Protein AF-0000000084916191 (afdb_homodimer)

Nearest PDB structures (foldseek):
  3bpk-assembly1_B  TM=9.304E-01  e=2.375E-21  Bacillus cereus ATCC 14579
  1eje-assembly1_A-2  TM=9.066E-01  e=2.356E-19  Methanothermobacter thermautotrophicus
  3fge-assembly1_A-2  TM=8.835E-01  e=7.043E-17  Shewanella frigidimarina NCIMB 400
  2d5m-assembly1_A-2  TM=9.223E-01  e=3.656E-14  Nitratidesulfovibrio vulgaris str. 'Miyazaki F'
  3e4v-assembly1_B  TM=7.761E-01  e=1.162E-11  Methylobacillus flagellatus KT

Sequence (582 aa):
MLSINPKELAPAKLQGYLQTAIAPRPIAFASTVDENGNPNLSPFSFFNVFSSNPPILVFSPARRVRDNTIKHTLINAQNTKEVVINVVNYDMAQQMSLSSTEYPDGVNEFEKAGFTMLASDVVQPFRVAESPVQFECKINEIIALGDQGGAGNLIICEVVKIHIREEVLGEDGMIDQHKIDVVSRLGSNWYSRANAGLFEVEKPLTTLGIGVDQIPAFIKESNHFNGNDLGKLGNIEKIPTEEEIAIFVKENFEVKAVLSADDIDKKFEKAKEYLDQNKVLNAWKLLLAEKMLSINPKELAPAKLQGYLQTAIAPRPIAFASTVDENGNPNLSPFSFFNVFSSNPPILVFSPARRVRDNTIKHTLINAQNTKEVVINVVNYDMAQQMSLSSTEYPDGVNEFEKAGFTMLASDVVQPFRVAESPVQFECKINEIIALGDQGGAGNLIICEVVKIHIREEVLGEDGMIDQHKIDVVSRLGSNWYSRANAGLFEVEKPLTTLGIGVDQIPAFIKESNHFNGNDLGKLGNIEKIPTEEEIAIFVKENFEVKAVLSADDIDKKFEKAKEYLDQNKVLNAWKLLLAEK

Solvent-accessible surface area (backbone atoms only — not comparable to full-atom values): 29374 Å² total; per-residue (Å²): 109,49,72,45,52,60,88,77,44,58,65,70,60,47,36,47,50,50,34,39,60,58,18,37,18,14,48,36,35,34,15,24,28,42,99,85,63,50,59,43,40,39,64,38,47,28,19,41,54,40,23,52,28,57,40,28,39,37,39,25,67,44,21,36,64,91,76,47,46,74,49,68,62,56,54,18,35,72,74,64,33,34,36,18,38,24,33,53,27,58,60,40,48,38,12,50,46,40,23,56,31,84,67,63,89,88,59,48,27,42,48,34,28,63,50,48,80,30,84,46,92,86,48,80,25,42,40,55,63,85,34,56,33,38,32,37,25,41,49,78,46,74,44,74,64,48,90,44,39,27,8,9,27,44,36,36,24,35,56,62,32,40,36,33,39,62,84,25,40,41,94,85,69,44,66,27,68,67,60,54,28,30,28,22,40,39,34,87,51,34,29,24,38,40,59,62,18,59,46,74,53,85,69,22,77,85,36,65,39,58,16,35,68,66,51,56,62,76,63,74,68,63,76,76,59,54,44,37,52,42,16,53,65,11,48,37,66,66,81,78,48,72,66,57,28,51,52,49,45,73,74,27,68,68,55,44,53,41,47,70,64,74,38,70,65,56,45,49,52,51,28,47,52,27,45,76,67,68,35,49,67,59,19,49,33,58,70,69,48,75,120,106,49,74,44,53,60,87,76,46,58,65,70,59,48,34,46,50,51,35,39,60,57,18,38,17,14,48,36,36,36,16,25,29,42,98,86,64,51,60,42,40,40,66,38,48,28,19,41,53,40,24,50,26,58,40,29,39,37,38,25,66,44,21,35,64,91,76,47,46,73,50,68,63,57,56,19,34,72,73,64,33,36,36,17,41,26,33,53,27,59,62,40,46,38,12,50,47,41,24,57,29,83,67,63,89,89,59,47,27,42,48,34,27,61,50,50,81,31,84,46,93,88,50,80,25,40,40,55,62,85,34,55,33,38,33,35,25,41,48,78,48,74,44,75,64,47,90,43,38,28,8,9,26,43,37,35,24,36,56,62,33,38,37,34,40,61,83,25,40,40,96,84,70,42,67,27,69,69,61,52,28,31,27,20,40,39,35,87,51,33,28,25,38,39,60,63,19,59,48,75,51,85,69,22,77,87,34,65,39,59,15,33,68,65,51,56,62,75,61,74,68,63,76,76,57,55,45,36,51,43,15,52,65,12,46,37,65,68,80,80,47,72,66,56,27,51,52,49,44,72,74,27,67,68,55,45,53,42,46,69,65,75,38,70,66,56,44,49,52,52,28,46,52,27,47,78,66,68,34,48,67,60,18,49,33,56,70,70,50,74,119

Structure (mmCIF, N/CA/C/O backbone):
data_AF-0000000084916191-model_v1
#
loop_
_entity.id
_entity.type
_entity.pdbx_description
1 polymer 'Flavin reductase like domain-containing protein'
#
loop_
_atom_site.group_PDB
_atom_site.id
_atom_site.type_symbol
_atom_site.label_atom_id
_atom_site.label_alt_id
_atom_site.label_comp_id
_atom_site.label_asym_id
_atom_site.label_entity_id
_atom_site.label_seq_id
_atom_site.pdbx_PDB_ins_code
_atom_site.Cartn_x
_atom_site.Cartn_y
_atom_site.Cartn_z
_atom_site.occupancy
_atom_site.B_iso_or_equiv
_atom_site.auth_seq_id
_atom_site.auth_comp_id
_atom_site.auth_asym_id
_atom_site.auth_atom_id
_atom_site.pdbx_PDB_model_num
ATOM 1 N N . MET A 1 1 ? 6.891 -20.906 13.742 1 92.06 1 MET A N 1
ATOM 2 C CA . MET A 1 1 ? 5.941 -19.812 13.57 1 92.06 1 MET A CA 1
ATOM 3 C C . MET A 1 1 ? 5.266 -19.469 14.898 1 92.06 1 MET A C 1
ATOM 5 O O . MET A 1 1 ? 4.895 -20.359 15.656 1 92.06 1 MET A O 1
ATOM 9 N N . LEU A 1 2 ? 5.297 -18.203 15.266 1 95.12 2 LEU A N 1
ATOM 10 C CA . LEU A 1 2 ? 4.504 -17.703 16.375 1 95.12 2 LEU A CA 1
ATOM 11 C C . LEU A 1 2 ? 3.018 -17.688 16.031 1 95.12 2 LEU A C 1
ATOM 13 O O . LEU A 1 2 ? 2.619 -17.125 15.016 1 95.12 2 LEU A O 1
ATOM 17 N N . SER A 1 3 ? 2.209 -18.438 16.766 1 97.62 3 SER A N 1
ATOM 18 C CA . SER A 1 3 ? 0.767 -18.484 16.547 1 97.62 3 SER A CA 1
ATOM 19 C C . SER A 1 3 ? 0.019 -17.766 17.672 1 97.62 3 SER A C 1
ATOM 21 O O . SER A 1 3 ? 0.188 -18.094 18.844 1 97.62 3 SER A O 1
ATOM 23 N N . ILE A 1 4 ? -0.836 -16.844 17.344 1 97.5 4 ILE A N 1
ATOM 24 C CA . ILE A 1 4 ? -1.42 -15.922 18.312 1 97.5 4 ILE A CA 1
ATOM 25 C C . ILE A 1 4 ? -2.934 -15.867 18.125 1 97.5 4 ILE A C 1
ATOM 27 O O . ILE A 1 4 ? -3.422 -15.789 17 1 97.5 4 ILE A O 1
ATOM 31 N N . ASN A 1 5 ? -3.637 -15.953 19.188 1 97.81 5 ASN A N 1
ATOM 32 C CA . ASN A 1 5 ? -5.043 -15.57 19.219 1 97.81 5 ASN A CA 1
ATOM 33 C C . ASN A 1 5 ? -5.203 -14.062 19.422 1 97.81 5 ASN A C 1
ATOM 35 O O . ASN A 1 5 ? -4.871 -13.539 20.484 1 97.81 5 ASN A O 1
ATOM 39 N N . PRO A 1 6 ? -5.758 -13.375 18.406 1 97.62 6 PRO A N 1
ATOM 40 C CA . PRO A 1 6 ? -5.828 -11.914 18.5 1 97.62 6 PRO A CA 1
ATOM 41 C C . PRO A 1 6 ? -6.523 -11.445 19.781 1 97.62 6 PRO A C 1
ATOM 43 O O . PRO A 1 6 ? -6.211 -10.375 20.297 1 97.62 6 PRO A O 1
ATOM 46 N N . LYS A 1 7 ? -7.383 -12.18 20.375 1 95.25 7 LYS A N 1
ATOM 47 C CA . LYS A 1 7 ? -8.141 -11.797 21.562 1 95.25 7 LYS A CA 1
ATOM 48 C C . LYS A 1 7 ? -7.254 -11.758 22.797 1 95.25 7 LYS A C 1
ATOM 50 O O . LYS A 1 7 ? -7.625 -11.18 23.812 1 95.25 7 LYS A O 1
ATOM 55 N N . GLU A 1 8 ? -6.102 -12.359 22.625 1 95.75 8 GLU A N 1
ATOM 56 C CA . GLU A 1 8 ? -5.199 -12.445 23.781 1 95.75 8 GLU A CA 1
ATOM 57 C C . GLU A 1 8 ? -4.191 -11.297 23.766 1 95.75 8 GLU A C 1
ATOM 59 O O . GLU A 1 8 ? -3.4 -11.148 24.703 1 95.75 8 GLU A O 1
ATOM 64 N N . LEU A 1 9 ? -4.254 -10.492 22.797 1 95.31 9 LEU A N 1
ATOM 65 C CA . LEU A 1 9 ? -3.293 -9.406 22.672 1 95.31 9 LEU A CA 1
ATOM 66 C C . LEU A 1 9 ? -3.891 -8.086 23.172 1 95.31 9 LEU A C 1
ATOM 68 O O . LEU A 1 9 ? -5.086 -7.84 22.984 1 95.31 9 LEU A O 1
ATOM 72 N N . ALA A 1 10 ? -2.979 -7.316 23.797 1 92.94 10 ALA A N 1
ATOM 73 C CA . ALA A 1 10 ? -3.355 -5.926 24.031 1 92.94 10 ALA A CA 1
ATOM 74 C C . ALA A 1 10 ? -3.66 -5.223 22.703 1 92.94 10 ALA A C 1
ATOM 76 O O . ALA A 1 10 ? -3.002 -5.473 21.688 1 92.94 10 ALA A O 1
ATOM 77 N N . PRO A 1 11 ? -4.602 -4.324 22.688 1 92 11 PRO A N 1
ATOM 78 C CA . PRO A 1 11 ? -5.043 -3.666 21.453 1 92 11 PRO A CA 1
ATOM 79 C C . PRO A 1 11 ? -3.898 -3 20.688 1 92 11 PRO A C 1
ATOM 81 O O . PRO A 1 11 ? -3.807 -3.127 19.469 1 92 11 PRO A O 1
ATOM 84 N N . ALA A 1 12 ? -3.045 -2.354 21.422 1 91.06 12 ALA A N 1
ATOM 85 C CA . ALA A 1 12 ? -1.938 -1.652 20.766 1 91.06 12 ALA A CA 1
ATOM 86 C C . ALA A 1 12 ? -0.992 -2.635 20.094 1 91.06 12 ALA A C 1
ATOM 88 O O . ALA A 1 12 ? -0.476 -2.355 19 1 91.06 12 ALA A O 1
ATOM 89 N N . LYS A 1 13 ? -0.709 -3.74 20.734 1 95.12 13 LYS A N 1
ATOM 90 C CA . LYS A 1 13 ? 0.162 -4.77 20.172 1 95.12 13 LYS A CA 1
ATOM 91 C C . LYS A 1 13 ? -0.471 -5.41 18.938 1 95.12 13 LYS A C 1
ATOM 93 O O . LYS A 1 13 ? 0.201 -5.617 17.938 1 95.12 13 LYS A O 1
ATOM 98 N N . LEU A 1 14 ? -1.779 -5.711 19.016 1 97.31 14 LEU A N 1
ATOM 99 C CA . LEU A 1 14 ? -2.498 -6.277 17.875 1 97.31 14 LEU A CA 1
ATOM 100 C C . LEU A 1 14 ? -2.475 -5.32 16.688 1 97.31 14 LEU A C 1
ATOM 102 O O . LEU A 1 14 ? -2.207 -5.734 15.555 1 97.31 14 LEU A O 1
ATOM 106 N N . GLN A 1 15 ? -2.762 -4.102 16.969 1 96.69 15 GLN A N 1
ATOM 107 C CA . GLN A 1 15 ? -2.715 -3.09 15.914 1 96.69 15 GLN A CA 1
ATOM 108 C C . GLN A 1 15 ? -1.338 -3.041 15.258 1 96.69 15 GLN A C 1
ATOM 110 O O . GLN A 1 15 ? -1.231 -2.904 14.039 1 96.69 15 GLN A O 1
ATOM 115 N N . GLY A 1 16 ? -0.297 -3.129 16.078 1 97.19 16 GLY A N 1
ATOM 116 C CA . GLY A 1 16 ? 1.062 -3.145 15.555 1 97.19 16 GLY A CA 1
ATOM 117 C C . GLY A 1 16 ? 1.319 -4.293 14.594 1 97.19 16 GLY A C 1
ATOM 118 O O . GLY A 1 16 ? 1.908 -4.098 13.531 1 97.19 16 GLY A O 1
ATOM 119 N N . TYR A 1 17 ? 0.908 -5.527 14.953 1 98.5 17 TYR A N 1
ATOM 120 C CA . TYR A 1 17 ? 1.073 -6.688 14.086 1 98.5 17 TYR A CA 1
ATOM 121 C C . TYR A 1 17 ? 0.33 -6.492 12.766 1 98.5 17 TYR A C 1
ATOM 123 O O . TYR A 1 17 ? 0.872 -6.77 11.695 1 98.5 17 TYR A O 1
ATOM 131 N N . LEU A 1 18 ? -0.912 -5.957 12.836 1 98.69 18 LEU A N 1
ATOM 132 C CA . LEU A 1 18 ? -1.726 -5.758 11.641 1 98.69 18 LEU A CA 1
ATOM 133 C C . LEU A 1 18 ? -1.079 -4.746 10.703 1 98.69 18 LEU A C 1
ATOM 135 O O . LEU A 1 18 ? -0.89 -5.02 9.516 1 98.69 18 LEU A O 1
ATOM 139 N N . GLN A 1 19 ? -0.659 -3.643 11.227 1 98.38 19 GLN A N 1
ATOM 140 C CA . GLN A 1 19 ? -0.171 -2.533 10.414 1 98.38 19 GLN A CA 1
ATOM 141 C C . GLN A 1 19 ? 1.207 -2.84 9.836 1 98.38 19 GLN A C 1
ATOM 143 O O . GLN A 1 19 ? 1.557 -2.354 8.758 1 98.38 19 GLN A O 1
ATOM 148 N N . THR A 1 20 ? 2.02 -3.629 10.57 1 98.44 20 THR A N 1
ATOM 149 C CA . THR A 1 20 ? 3.352 -3.967 10.086 1 98.44 20 THR A CA 1
ATOM 150 C C . THR A 1 20 ? 3.281 -5.078 9.039 1 98.44 20 THR A C 1
ATOM 152 O O . THR A 1 20 ? 4.09 -5.121 8.109 1 98.44 20 THR A O 1
ATOM 155 N N . ALA A 1 21 ? 2.328 -5.945 9.18 1 98.81 21 ALA A N 1
ATOM 156 C CA . ALA A 1 21 ? 2.197 -7.078 8.273 1 98.81 21 ALA A CA 1
ATOM 157 C C . ALA A 1 21 ? 1.449 -6.684 7.004 1 98.81 21 ALA A C 1
ATOM 159 O O . ALA A 1 21 ? 1.801 -7.121 5.906 1 98.81 21 ALA A O 1
ATOM 160 N N . ILE A 1 22 ? 0.324 -5.922 7.145 1 98.88 22 ILE A N 1
ATOM 161 C CA . ILE A 1 22 ? -0.423 -5.434 5.992 1 98.88 22 ILE A CA 1
ATOM 162 C C . ILE A 1 22 ? 0.158 -4.098 5.527 1 98.88 22 ILE A C 1
ATOM 164 O O . ILE A 1 22 ? -0.311 -3.035 5.941 1 98.88 22 ILE A O 1
ATOM 168 N N . ALA A 1 23 ? 1.168 -4.195 4.676 1 98.75 23 ALA A N 1
ATOM 169 C CA . ALA A 1 23 ? 1.977 -3.076 4.199 1 98.75 23 ALA A CA 1
ATOM 170 C C . ALA A 1 23 ? 2.592 -3.385 2.838 1 98.75 23 ALA A C 1
ATOM 172 O O . ALA A 1 23 ? 2.676 -4.547 2.438 1 98.75 23 ALA A O 1
ATOM 173 N N . PRO A 1 24 ? 3.027 -2.352 2.102 1 98.75 24 PRO A N 1
ATOM 174 C CA . PRO A 1 24 ? 2.723 -0.943 2.361 1 98.75 24 PRO A CA 1
ATOM 175 C C . PRO A 1 24 ? 1.28 -0.578 2.016 1 98.75 24 PRO A C 1
ATOM 177 O O . PRO A 1 24 ? 0.658 -1.233 1.177 1 98.75 24 PRO A O 1
ATOM 180 N N . ARG A 1 25 ? 0.738 0.357 2.689 1 98.94 25 ARG A N 1
ATOM 181 C CA . ARG A 1 25 ? -0.652 0.759 2.504 1 98.94 25 ARG A CA 1
ATOM 182 C C . ARG A 1 25 ? -0.743 2.135 1.853 1 98.94 25 ARG A C 1
ATOM 184 O O . ARG A 1 25 ? -0.077 3.078 2.285 1 98.94 25 ARG A O 1
ATOM 191 N N . PRO A 1 26 ? -1.557 2.252 0.787 1 98.88 26 PRO A N 1
ATOM 192 C CA . PRO A 1 26 ? -1.764 3.598 0.249 1 98.88 26 PRO A CA 1
ATOM 193 C C . PRO A 1 26 ? -2.422 4.539 1.254 1 98.88 26 PRO A C 1
ATOM 195 O O . PRO A 1 26 ? -2.902 4.098 2.299 1 98.88 26 PRO A O 1
ATOM 198 N N . ILE A 1 27 ? -2.41 5.828 0.951 1 98.88 27 ILE A N 1
ATOM 199 C CA . ILE A 1 27 ? -2.877 6.832 1.901 1 98.88 27 ILE A CA 1
ATOM 200 C C . ILE A 1 27 ? -4.035 7.617 1.292 1 98.88 27 ILE A C 1
ATOM 202 O O . ILE A 1 27 ? -3.91 8.18 0.2 1 98.88 27 ILE A O 1
ATOM 206 N N . ALA A 1 28 ? -5.133 7.613 1.924 1 98.94 28 ALA A N 1
ATOM 207 C CA . ALA A 1 28 ? -6.207 8.555 1.636 1 98.94 28 ALA A CA 1
ATOM 208 C C . ALA A 1 28 ? -5.996 9.875 2.377 1 98.94 28 ALA A C 1
ATOM 210 O O . ALA A 1 28 ? -6.25 9.961 3.58 1 98.94 28 ALA A O 1
ATOM 211 N N . PHE A 1 29 ? -5.496 10.844 1.67 1 98.94 29 PHE A N 1
ATOM 212 C CA . PHE A 1 29 ? -5.465 12.188 2.23 1 98.94 29 PHE A CA 1
ATOM 213 C C . PHE A 1 29 ? -6.816 12.875 2.061 1 98.94 29 PHE A C 1
ATOM 215 O O . PHE A 1 29 ? -7.051 13.555 1.058 1 98.94 29 PHE A O 1
ATOM 222 N N . ALA A 1 30 ? -7.617 12.727 3.078 1 98.94 30 ALA A N 1
ATOM 223 C CA . ALA A 1 30 ? -9.047 13 2.973 1 98.94 30 ALA A CA 1
ATOM 224 C C . ALA A 1 30 ? -9.359 14.438 3.359 1 98.94 30 ALA A C 1
ATOM 226 O O . ALA A 1 30 ? -9.016 14.883 4.457 1 98.94 30 ALA A O 1
ATOM 227 N N . SER A 1 31 ? -9.977 15.133 2.477 1 98.94 31 SER A N 1
ATOM 228 C CA . SER A 1 31 ? -10.508 16.469 2.713 1 98.94 31 SER A CA 1
ATOM 229 C C . SER A 1 31 ? -12.031 16.453 2.836 1 98.94 31 SER A C 1
ATOM 231 O O . SER A 1 31 ? -12.7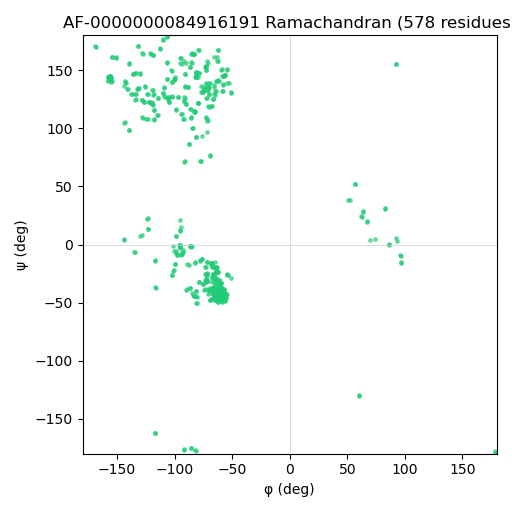19 15.906 1.97 1 98.94 31 SER A O 1
ATOM 233 N N . THR A 1 32 ? -12.516 16.953 3.873 1 98.69 32 THR A N 1
ATOM 234 C CA . THR A 1 32 ? -13.945 17.062 4.121 1 98.69 32 THR A CA 1
ATOM 235 C C . THR A 1 32 ? -14.305 18.469 4.586 1 98.69 32 THR A C 1
ATOM 237 O O . THR A 1 32 ? -13.422 19.312 4.789 1 98.69 32 THR A O 1
ATOM 240 N N . VAL A 1 33 ? -15.586 18.797 4.672 1 98.44 33 VAL A N 1
ATOM 241 C CA . VAL A 1 33 ? -16.078 20.047 5.262 1 98.44 33 VAL A CA 1
ATOM 242 C C . VAL A 1 33 ? -17.188 19.734 6.273 1 98.44 33 VAL A C 1
ATOM 244 O O . VAL A 1 33 ? -17.906 18.75 6.121 1 98.44 33 VAL A O 1
ATOM 247 N N . ASP A 1 34 ? -17.266 20.531 7.309 1 97.38 34 ASP A N 1
ATOM 248 C CA . ASP A 1 34 ? -18.375 20.359 8.242 1 97.38 34 ASP A CA 1
ATOM 249 C C . ASP A 1 34 ? -19.625 21.047 7.73 1 97.38 34 ASP A C 1
ATOM 251 O O . ASP A 1 34 ? -19.656 21.531 6.598 1 97.38 34 ASP A O 1
ATOM 255 N N . GLU A 1 35 ? -20.688 21.031 8.484 1 96.19 35 GLU A N 1
ATOM 256 C CA . GLU A 1 35 ? -21.984 21.531 8.062 1 96.19 35 GLU A CA 1
ATOM 257 C C . GLU A 1 35 ? -21.938 23.031 7.793 1 96.19 35 GLU A C 1
ATOM 259 O O . GLU A 1 35 ? -22.781 23.578 7.07 1 96.19 35 GLU A O 1
ATOM 264 N N . ASN A 1 36 ? -20.969 23.703 8.383 1 96.31 36 ASN A N 1
ATOM 265 C CA . ASN A 1 36 ? -20.828 25.141 8.195 1 96.31 36 ASN A CA 1
ATOM 266 C C . ASN A 1 36 ? -19.828 25.469 7.094 1 96.31 36 ASN A C 1
ATOM 268 O O . ASN A 1 36 ? -19.5 26.641 6.875 1 96.31 36 ASN A O 1
ATOM 272 N N . GLY A 1 37 ? -19.234 24.469 6.473 1 96.56 37 GLY A N 1
ATOM 273 C CA . GLY A 1 37 ? -18.312 24.688 5.359 1 96.56 37 GLY A CA 1
ATOM 274 C C . GLY A 1 37 ? -16.859 24.781 5.793 1 96.56 37 GLY A C 1
ATOM 275 O O . GLY A 1 37 ? -15.984 25.078 4.977 1 96.56 37 GLY A O 1
ATOM 276 N N . ASN A 1 38 ? -16.578 24.594 7.09 1 97.31 38 ASN A N 1
ATOM 277 C CA . ASN A 1 38 ? -15.195 24.609 7.555 1 97.31 38 ASN A CA 1
ATOM 278 C C . ASN A 1 38 ? -14.43 23.375 7.086 1 97.31 38 ASN A C 1
ATOM 280 O O . ASN A 1 38 ? -14.922 22.25 7.191 1 97.31 38 ASN A O 1
ATOM 284 N N . PRO A 1 39 ? -13.234 23.641 6.598 1 98.12 39 PRO A N 1
ATOM 285 C CA . PRO A 1 39 ? -12.469 22.531 6.023 1 98.12 39 PRO A CA 1
ATOM 286 C C . PRO A 1 39 ? -11.812 21.656 7.09 1 98.12 39 PRO A C 1
ATOM 288 O O . PRO A 1 39 ? -11.516 22.141 8.188 1 98.12 39 PRO A O 1
ATOM 291 N N . ASN A 1 40 ? -11.672 20.406 6.844 1 98 40 ASN A N 1
ATOM 292 C CA . ASN A 1 40 ? -10.898 19.422 7.582 1 98 40 ASN A CA 1
ATOM 293 C C . ASN A 1 40 ? -10.023 18.594 6.652 1 98 40 ASN A C 1
ATOM 295 O O . ASN A 1 40 ? -10.445 18.219 5.559 1 98 40 ASN A O 1
ATOM 299 N N . LEU A 1 41 ? -8.766 18.375 7.004 1 98.5 41 LEU A N 1
ATOM 300 C CA . LEU A 1 41 ? -7.816 17.609 6.211 1 98.5 41 LEU A CA 1
ATOM 301 C C . LEU A 1 41 ? -7.043 16.625 7.086 1 98.5 41 LEU A C 1
ATOM 303 O O . LEU A 1 41 ? -6.449 17.016 8.094 1 98.5 41 LEU A O 1
ATOM 307 N N . SER A 1 42 ? -7.102 15.32 6.699 1 97.88 42 SER A N 1
ATOM 308 C CA . SER A 1 42 ? -6.434 14.305 7.504 1 97.88 42 SER A CA 1
ATOM 309 C C . SER A 1 42 ? -6.094 13.07 6.668 1 97.88 42 SER A C 1
ATOM 311 O O . SER A 1 42 ? -6.859 12.68 5.785 1 97.88 42 SER A O 1
ATOM 313 N N . PRO A 1 43 ? -4.969 12.453 6.965 1 98.25 43 PRO A N 1
ATOM 314 C CA . PRO A 1 43 ? -4.59 11.242 6.238 1 98.25 43 PRO A CA 1
ATOM 315 C C . PRO A 1 43 ? -5.102 9.969 6.906 1 98.25 43 PRO A C 1
ATOM 317 O O . PRO A 1 43 ? -5.168 9.898 8.133 1 98.25 43 PRO A O 1
ATOM 320 N N . PHE A 1 44 ? -5.441 8.93 6.109 1 98.69 44 PHE A N 1
ATOM 321 C CA . PHE A 1 44 ? -5.852 7.602 6.559 1 98.69 44 PHE A CA 1
ATOM 322 C C . PHE A 1 44 ? -5.195 6.516 5.715 1 98.69 44 PHE A C 1
ATOM 324 O O . PHE A 1 44 ? -5.285 6.543 4.484 1 98.69 44 PHE A O 1
ATOM 331 N N . SER A 1 45 ? -4.559 5.516 6.352 1 98.69 45 SER A N 1
ATOM 332 C CA . SER A 1 45 ? -3.895 4.465 5.59 1 98.69 45 SER A CA 1
ATOM 333 C C . SER A 1 45 ? -4.762 3.213 5.508 1 98.69 45 SER A C 1
ATOM 335 O O . SER A 1 45 ? -4.441 2.277 4.77 1 98.69 45 SER A O 1
ATOM 337 N N . PHE A 1 46 ? -5.824 3.068 6.387 1 98.81 46 PHE A N 1
ATOM 338 C CA . PHE A 1 46 ? -6.84 2.053 6.137 1 98.81 46 PHE A CA 1
ATOM 339 C C . PHE A 1 46 ? -7.676 2.412 4.914 1 98.81 46 PHE A C 1
ATOM 341 O O . PHE A 1 46 ? -8.82 2.85 5.051 1 98.81 46 PHE A O 1
ATOM 348 N N . PHE A 1 47 ? -7.062 2.188 3.725 1 98.94 47 PHE A N 1
ATOM 349 C CA . PHE A 1 47 ? -7.551 2.783 2.486 1 98.94 47 PHE A CA 1
ATOM 350 C C . PHE A 1 47 ? -7.137 1.946 1.281 1 98.94 47 PHE A C 1
ATOM 352 O O . PHE A 1 47 ? -6.035 1.396 1.25 1 98.94 47 PHE A O 1
ATOM 359 N N . ASN A 1 48 ? -8.078 1.839 0.338 1 98.94 48 ASN A N 1
ATOM 360 C CA . ASN A 1 48 ? -7.723 1.286 -0.965 1 98.94 48 ASN A CA 1
ATOM 361 C C . ASN A 1 48 ? -8.844 1.497 -1.983 1 98.94 48 ASN A C 1
ATOM 363 O O . ASN A 1 48 ? -9.883 2.074 -1.661 1 98.94 48 ASN A O 1
ATOM 367 N N . VAL A 1 49 ? -8.586 1.204 -3.307 1 98.94 49 VAL A N 1
ATOM 368 C CA . VAL A 1 49 ? -9.617 1.044 -4.328 1 98.94 49 VAL A CA 1
ATOM 369 C C . VAL A 1 49 ? -10.211 -0.357 -4.242 1 98.94 49 VAL A C 1
ATOM 371 O O . VAL A 1 49 ? -9.5 -1.333 -4.008 1 98.94 49 VAL A O 1
ATOM 374 N N . PHE A 1 50 ? -11.594 -0.472 -4.508 1 98.88 50 PHE A N 1
ATOM 375 C CA . PHE A 1 50 ? -12.219 -1.771 -4.289 1 98.88 50 PHE A CA 1
ATOM 376 C C . PHE A 1 50 ? -13.125 -2.137 -5.453 1 98.88 50 PHE A C 1
ATOM 378 O O . PHE A 1 50 ? -13.703 -3.229 -5.48 1 98.88 50 PHE A O 1
ATOM 385 N N . SER A 1 51 ? -13.312 -1.236 -6.371 1 98.69 51 SER A N 1
ATOM 386 C CA . SER A 1 51 ? -14.109 -1.455 -7.574 1 98.69 51 SER A CA 1
ATOM 387 C C . SER A 1 51 ? -13.727 -0.477 -8.68 1 98.69 51 SER A C 1
ATOM 389 O O . SER A 1 51 ? -13.438 0.691 -8.406 1 98.69 51 SER A O 1
ATOM 391 N N . SER A 1 52 ? -13.695 -0.953 -9.953 1 97.88 52 SER A N 1
ATOM 392 C CA . SER A 1 52 ? -13.406 -0.051 -11.062 1 97.88 52 SER A CA 1
ATOM 393 C C . SER A 1 52 ? -14.688 0.353 -11.789 1 97.88 52 SER A C 1
ATOM 395 O O . SER A 1 52 ? -14.719 1.362 -12.492 1 97.88 52 SER A O 1
ATOM 397 N N . ASN A 1 53 ? -15.68 -0.49 -11.617 1 96.44 53 ASN A N 1
ATOM 398 C CA . ASN A 1 53 ? -16.984 -0.201 -12.203 1 96.44 53 ASN A CA 1
ATOM 399 C C . ASN A 1 53 ? -18.125 -0.66 -11.297 1 96.44 53 ASN A C 1
ATOM 401 O O . ASN A 1 53 ? -18.531 -1.822 -11.336 1 96.44 53 ASN A O 1
ATOM 405 N N . PRO A 1 54 ? -18.812 0.297 -10.594 1 97.94 54 PRO A N 1
ATOM 406 C CA . PRO A 1 54 ? -18.438 1.705 -10.477 1 97.94 54 PRO A CA 1
ATOM 407 C C . PRO A 1 54 ? -17.094 1.896 -9.773 1 97.94 54 PRO A C 1
ATOM 409 O O . PRO A 1 54 ? -16.625 0.989 -9.086 1 97.94 54 PRO A O 1
ATOM 412 N N . PRO A 1 55 ? -16.438 3.053 -10 1 98.81 55 PRO A N 1
ATOM 413 C CA . PRO A 1 55 ? -15.188 3.338 -9.305 1 98.81 55 PRO A CA 1
ATOM 414 C C . PRO A 1 55 ? -15.391 3.672 -7.832 1 98.81 55 PRO A C 1
ATOM 416 O O . PRO A 1 55 ? -15.898 4.742 -7.5 1 98.81 55 PRO A O 1
ATOM 419 N N . ILE A 1 56 ? -14.969 2.742 -6.93 1 98.88 56 ILE A N 1
ATOM 420 C CA . ILE A 1 56 ? -15.227 2.867 -5.5 1 98.88 56 ILE A CA 1
ATOM 421 C C . ILE A 1 56 ? -13.906 2.865 -4.73 1 98.88 56 ILE A C 1
ATOM 423 O O . ILE A 1 56 ? -13.086 1.962 -4.898 1 98.88 56 ILE A O 1
ATOM 427 N N . LEU A 1 57 ? -13.68 3.9 -3.982 1 98.94 57 LEU A N 1
ATOM 428 C CA . LEU A 1 57 ? -12.641 3.965 -2.957 1 98.94 57 LEU A CA 1
ATOM 429 C C . LEU A 1 57 ? -13.234 3.75 -1.569 1 98.94 57 LEU A C 1
ATOM 431 O O . LEU A 1 57 ? -14.359 4.18 -1.297 1 98.94 57 LEU A O 1
ATOM 435 N N . VAL A 1 58 ? -12.508 3.043 -0.698 1 98.94 58 VAL A N 1
ATOM 436 C CA . VAL A 1 58 ? -12.953 2.836 0.676 1 98.94 58 VAL A CA 1
ATOM 437 C C . VAL A 1 58 ? -11.836 3.221 1.644 1 98.94 58 VAL A C 1
ATOM 439 O O . VAL A 1 58 ? -10.688 2.799 1.478 1 98.94 58 VAL A O 1
ATOM 442 N N . PHE A 1 59 ? -12.062 4.102 2.574 1 98.94 59 PHE A N 1
ATOM 443 C CA . PHE A 1 59 ? -11.156 4.363 3.686 1 98.94 59 PHE A CA 1
ATOM 444 C C . PHE A 1 59 ? -11.891 4.277 5.016 1 98.94 59 PHE A C 1
ATOM 446 O O . PHE A 1 59 ? -13.125 4.23 5.051 1 98.94 59 PHE A O 1
ATOM 453 N N . SER A 1 60 ? -11.109 4.172 6.133 1 98.88 60 SER A N 1
ATOM 454 C CA . SER A 1 60 ? -11.734 3.865 7.41 1 98.88 60 SER A CA 1
ATOM 455 C C . SER A 1 60 ? -11.117 4.68 8.539 1 98.88 60 SER A C 1
ATOM 457 O O . SER A 1 60 ? -10.078 4.305 9.086 1 98.88 60 SER A O 1
ATOM 459 N N . PRO A 1 61 ? -11.773 5.785 8.922 1 98.44 61 PRO A N 1
ATOM 460 C CA . PRO A 1 61 ? -11.375 6.414 10.18 1 98.44 61 PRO A CA 1
ATOM 461 C C . PRO A 1 61 ? -11.711 5.562 11.406 1 98.44 61 PRO A C 1
ATOM 463 O O . PRO A 1 61 ? -12.875 5.227 11.625 1 98.44 61 PRO A O 1
ATOM 466 N N . ALA A 1 62 ? -10.742 5.184 12.148 1 97.44 62 ALA A N 1
ATOM 467 C CA . ALA A 1 62 ? -10.953 4.379 13.352 1 97.44 62 ALA A CA 1
ATOM 468 C C . ALA A 1 62 ? -11.359 5.258 14.531 1 97.44 62 ALA A C 1
ATOM 470 O O . ALA A 1 62 ? -10.977 6.426 14.609 1 97.44 62 ALA A O 1
ATOM 471 N N . ARG A 1 63 ? -12.18 4.688 15.406 1 96.19 63 ARG A N 1
ATOM 472 C CA . ARG A 1 63 ? -12.398 5.32 16.703 1 96.19 63 ARG A CA 1
ATOM 473 C C . ARG A 1 63 ? -11.102 5.391 17.5 1 96.19 63 ARG A C 1
ATOM 475 O O . ARG A 1 63 ? -10.305 4.449 17.484 1 96.19 63 ARG A O 1
ATOM 482 N N . ARG A 1 64 ? -10.969 6.555 18.203 1 92.19 64 ARG A N 1
ATOM 483 C CA . ARG A 1 64 ? -9.727 6.719 18.953 1 92.19 64 ARG A CA 1
ATOM 484 C C . ARG A 1 64 ? -9.617 5.676 20.062 1 92.19 64 ARG A C 1
ATOM 486 O O . ARG A 1 64 ? -10.539 5.504 20.859 1 92.19 64 ARG A O 1
ATOM 493 N N . VAL A 1 65 ? -8.453 5.055 20.125 1 88.62 65 VAL A N 1
ATOM 494 C CA . VAL A 1 65 ? -8.234 4 21.109 1 88.62 65 VAL A CA 1
ATOM 495 C C . VAL A 1 65 ? -8.297 4.582 22.516 1 88.62 65 VAL A C 1
ATOM 497 O O . VAL A 1 65 ? -8.867 3.967 23.422 1 88.62 65 VAL A O 1
ATOM 500 N N . ARG A 1 66 ? -7.812 5.805 22.688 1 86 66 ARG A N 1
ATOM 501 C CA . ARG A 1 66 ? -7.617 6.414 24 1 86 66 ARG A CA 1
ATOM 502 C C . ARG A 1 66 ? -8.953 6.688 24.688 1 86 66 ARG A C 1
ATOM 504 O O . ARG A 1 66 ? -9.102 6.469 25.891 1 86 66 ARG A O 1
ATOM 511 N N . ASP A 1 67 ? -9.977 7.105 23.938 1 91.69 67 ASP A N 1
ATOM 512 C CA . ASP A 1 67 ? -11.203 7.551 24.609 1 91.69 67 ASP A CA 1
ATOM 513 C C . ASP A 1 67 ? -12.438 7.16 23.812 1 91.69 67 ASP A C 1
ATOM 515 O O . ASP A 1 67 ? -13.555 7.586 24.125 1 91.69 67 ASP A O 1
ATOM 519 N N . ASN A 1 68 ? -12.258 6.406 22.703 1 94.5 68 ASN A N 1
ATOM 520 C CA . ASN A 1 68 ? -13.344 5.848 21.906 1 94.5 68 ASN A CA 1
ATOM 521 C C . ASN A 1 68 ? -14.133 6.945 21.203 1 94.5 68 ASN A C 1
ATOM 523 O O . ASN A 1 68 ? -15.297 6.738 20.828 1 94.5 68 ASN A O 1
ATOM 527 N N . THR A 1 69 ? -13.523 8.117 21.078 1 94.31 69 THR A N 1
ATOM 528 C CA . THR A 1 69 ? -14.18 9.18 20.328 1 94.31 69 THR A CA 1
ATOM 529 C C . THR A 1 69 ? -13.938 9.023 18.828 1 94.31 69 THR A C 1
ATOM 531 O O . THR A 1 69 ? -13.102 8.219 18.406 1 94.31 69 THR A O 1
ATOM 534 N N . ILE A 1 70 ? -14.75 9.727 18.062 1 94.81 70 ILE A N 1
ATOM 535 C CA . ILE A 1 70 ? -14.672 9.609 16.609 1 94.81 70 ILE A CA 1
ATOM 536 C C . ILE A 1 70 ? -14.023 10.859 16.031 1 94.81 70 ILE A C 1
ATOM 538 O O . ILE A 1 70 ? -14.07 11.938 16.625 1 94.81 70 ILE A O 1
ATOM 542 N N . LYS A 1 71 ? -13.484 10.75 14.891 1 94.12 71 LYS A N 1
ATOM 543 C CA . LYS A 1 71 ? -12.734 11.82 14.242 1 94.12 71 LYS A CA 1
ATOM 544 C C . LYS A 1 71 ? -13.656 12.75 13.469 1 94.12 71 LYS A C 1
ATOM 546 O O . LYS A 1 71 ? -14.727 12.336 13.008 1 94.12 71 LYS A O 1
ATOM 551 N N . HIS A 1 72 ? -13.195 14.016 13.234 1 95.56 72 HIS A N 1
ATOM 552 C CA . HIS A 1 72 ? -13.961 15.023 12.508 1 95.56 72 HIS A CA 1
ATOM 553 C C . HIS A 1 72 ? -14.297 14.555 11.102 1 95.56 72 HIS A C 1
ATOM 555 O O . HIS A 1 72 ? -15.391 14.82 10.594 1 95.56 72 HIS A O 1
ATOM 561 N N . THR A 1 73 ? -13.375 13.852 10.461 1 97.5 73 THR A N 1
ATOM 562 C CA . THR A 1 73 ? -13.602 13.359 9.102 1 97.5 73 THR A CA 1
ATOM 563 C C . THR A 1 73 ? -14.852 12.492 9.047 1 97.5 73 THR A C 1
ATOM 565 O O . THR A 1 73 ? -15.672 12.633 8.141 1 97.5 73 THR A O 1
ATOM 568 N N . LEU A 1 74 ? -14.945 11.555 10.016 1 98.25 74 LEU A N 1
ATOM 569 C CA . LEU A 1 74 ? -16.109 10.672 10.047 1 98.25 74 LEU A CA 1
ATOM 570 C C . LEU A 1 74 ? -17.391 11.469 10.258 1 98.25 74 LEU A C 1
ATOM 572 O O . LEU A 1 74 ? -18.391 11.234 9.57 1 98.25 74 LEU A O 1
ATOM 576 N N . ILE A 1 75 ? -17.391 12.414 11.18 1 97.56 75 ILE A N 1
ATOM 577 C CA . ILE A 1 75 ? -18.547 13.258 11.461 1 97.56 75 ILE A CA 1
ATOM 578 C C . ILE A 1 75 ? -18.953 14.016 10.195 1 97.56 75 ILE A C 1
ATOM 580 O O . ILE A 1 75 ? -20.125 14.023 9.82 1 97.56 75 ILE A O 1
ATOM 584 N N . ASN A 1 76 ? -17.984 14.656 9.547 1 98.12 76 ASN A N 1
ATOM 585 C CA . ASN A 1 76 ? -18.25 15.398 8.312 1 98.12 76 ASN A CA 1
ATOM 586 C C . ASN A 1 76 ? -18.812 14.5 7.223 1 98.12 76 ASN A C 1
ATOM 588 O O . ASN A 1 76 ? -19.766 14.875 6.535 1 98.12 76 ASN A O 1
ATOM 592 N N . ALA A 1 77 ? -18.172 13.305 7.051 1 98.62 77 ALA A N 1
ATOM 593 C CA . ALA A 1 77 ? -18.625 12.352 6.047 1 98.62 77 ALA A CA 1
ATOM 594 C C . ALA A 1 77 ? -20.078 11.961 6.277 1 98.62 77 ALA A C 1
ATOM 596 O O . ALA A 1 77 ? -20.859 11.844 5.324 1 98.62 77 ALA A O 1
ATOM 597 N N . GLN A 1 78 ? -20.406 11.688 7.527 1 98.38 78 GLN A N 1
ATOM 598 C CA . GLN A 1 78 ? -21.781 11.312 7.875 1 98.38 78 GLN A CA 1
ATOM 599 C C . GLN A 1 78 ? -22.75 12.438 7.547 1 98.38 78 GLN A C 1
ATOM 601 O O . GLN A 1 78 ? -23.875 12.18 7.098 1 98.38 78 GLN A O 1
ATOM 606 N N . ASN A 1 79 ? -22.359 13.641 7.734 1 98.25 79 ASN A N 1
ATOM 607 C CA . ASN A 1 79 ? -23.266 14.781 7.594 1 98.25 79 ASN A CA 1
ATOM 608 C C . ASN A 1 79 ? -23.359 15.242 6.145 1 98.25 79 ASN A C 1
ATOM 610 O O . ASN A 1 79 ? -24.453 15.562 5.66 1 98.25 79 ASN A O 1
ATOM 614 N N . THR A 1 80 ? -22.25 15.305 5.418 1 98.31 80 THR A N 1
ATOM 615 C CA . THR A 1 80 ? -22.219 15.953 4.113 1 98.31 80 THR A CA 1
ATOM 616 C C . THR A 1 80 ? -22.234 14.914 2.992 1 98.31 80 THR A C 1
ATOM 618 O O . THR A 1 80 ? -22.578 15.234 1.85 1 98.31 80 THR A O 1
ATOM 621 N N . LYS A 1 81 ? -21.75 13.711 3.234 1 98.75 81 LYS A N 1
ATOM 622 C CA . LYS A 1 81 ? -21.688 12.594 2.299 1 98.75 81 LYS A CA 1
ATOM 623 C C . LYS A 1 81 ? -20.781 12.914 1.115 1 98.75 81 LYS A C 1
ATOM 625 O O . LYS A 1 81 ? -21.016 12.453 -0.003 1 98.75 81 LYS A O 1
ATOM 630 N N . GLU A 1 82 ? -19.781 13.789 1.354 1 98.94 82 GLU A N 1
ATOM 631 C CA . GLU A 1 82 ? -18.797 14.156 0.339 1 98.94 82 GLU A CA 1
ATOM 632 C C . GLU A 1 82 ? -17.391 14.125 0.903 1 98.94 82 GLU A C 1
ATOM 634 O O . GLU A 1 82 ? -17.172 14.383 2.09 1 98.94 82 GLU A O 1
ATOM 639 N N . VAL A 1 83 ? -16.469 13.797 0.085 1 98.94 83 VAL A N 1
ATOM 640 C CA . VAL A 1 83 ? -15.062 13.781 0.466 1 98.94 83 VAL A CA 1
ATOM 641 C C . VAL A 1 83 ? -14.188 13.906 -0.779 1 98.94 83 VAL A C 1
ATOM 643 O O . VAL A 1 83 ? -14.586 13.492 -1.87 1 98.94 83 VAL A O 1
ATOM 646 N N . VAL A 1 84 ? -13.094 14.57 -0.694 1 99 84 VAL A N 1
ATOM 647 C CA . VAL A 1 84 ? -12.055 14.516 -1.712 1 99 84 VAL A CA 1
ATOM 648 C C . VAL A 1 84 ? -10.875 13.68 -1.205 1 99 84 VAL A C 1
ATOM 650 O O . VAL A 1 84 ? -10.398 13.891 -0.089 1 99 84 VAL A O 1
ATOM 653 N N . ILE A 1 85 ? -10.477 12.695 -1.977 1 99 85 ILE A N 1
ATOM 654 C CA . ILE A 1 85 ? -9.273 11.914 -1.683 1 99 85 ILE A CA 1
ATOM 655 C C . ILE A 1 85 ? -8.109 12.43 -2.518 1 99 85 ILE A C 1
ATOM 657 O O . ILE A 1 85 ? -8.133 12.352 -3.748 1 99 85 ILE A O 1
ATOM 661 N N . ASN A 1 86 ? -7.102 12.953 -1.84 1 98.94 86 ASN A N 1
ATOM 662 C CA . ASN A 1 86 ? -5.895 13.477 -2.479 1 98.94 86 ASN A CA 1
ATOM 663 C C . ASN A 1 86 ? -4.734 12.492 -2.365 1 98.94 86 ASN A C 1
ATOM 665 O O . ASN A 1 86 ? -4.406 12.031 -1.27 1 98.94 86 ASN A O 1
ATOM 669 N N . VAL A 1 87 ? -4.121 12.172 -3.48 1 98.94 87 VAL A N 1
ATOM 670 C CA . VAL A 1 87 ? -2.982 11.258 -3.508 1 98.94 87 VAL A CA 1
ATOM 671 C C . VAL A 1 87 ? -1.749 11.945 -2.932 1 98.94 87 VAL A C 1
ATOM 673 O O . VAL A 1 87 ? -1.49 13.117 -3.229 1 98.94 87 VAL A O 1
ATOM 676 N N . VAL A 1 88 ? -0.993 11.195 -2.129 1 98.81 88 VAL A N 1
ATOM 677 C CA . VAL A 1 88 ? 0.202 11.734 -1.484 1 98.81 88 VAL A CA 1
ATOM 678 C C . VAL A 1 88 ? 1.45 11.203 -2.189 1 98.81 88 VAL A C 1
ATOM 680 O O . VAL A 1 88 ? 1.62 9.992 -2.344 1 98.81 88 VAL A O 1
ATOM 683 N N . ASN A 1 89 ? 2.271 12.086 -2.674 1 98.5 89 ASN A N 1
ATOM 684 C CA . ASN A 1 89 ? 3.566 11.672 -3.209 1 98.5 89 ASN A CA 1
ATOM 685 C C . ASN A 1 89 ? 4.707 12.055 -2.271 1 98.5 89 ASN A C 1
ATOM 687 O O . ASN A 1 89 ? 4.469 12.555 -1.171 1 98.5 89 ASN A O 1
ATOM 691 N N . TYR A 1 90 ? 5.938 11.758 -2.559 1 98.38 90 TYR A N 1
ATOM 692 C CA . TYR A 1 90 ? 7.082 11.898 -1.666 1 98.38 90 TYR A CA 1
ATOM 693 C C . TYR A 1 90 ? 7.285 13.352 -1.265 1 98.38 90 TYR A C 1
ATOM 695 O O . TYR A 1 90 ? 7.609 13.648 -0.111 1 98.38 90 TYR A O 1
ATOM 703 N N . ASP A 1 91 ? 7.02 14.273 -2.146 1 96.81 91 ASP A N 1
ATOM 704 C CA . ASP A 1 91 ? 7.34 15.688 -1.96 1 96.81 91 ASP A CA 1
ATOM 705 C C . ASP A 1 91 ? 6.508 16.297 -0.834 1 96.81 91 ASP A C 1
ATOM 707 O O . ASP A 1 91 ? 6.867 17.3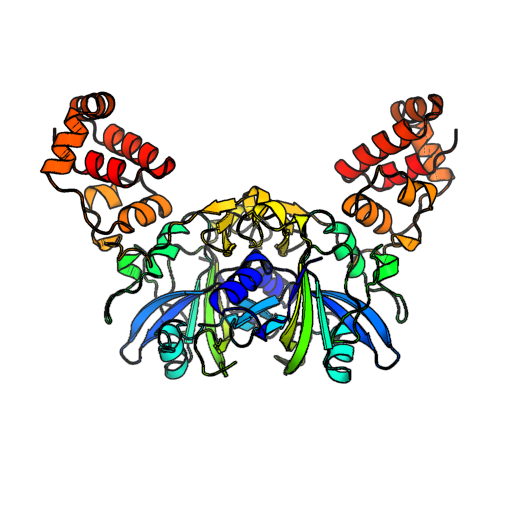44 -0.284 1 96.81 91 ASP A O 1
ATOM 711 N N . MET A 1 92 ? 5.449 15.656 -0.501 1 97.62 92 MET A N 1
ATOM 712 C CA . MET A 1 92 ? 4.551 16.297 0.458 1 97.62 92 MET A CA 1
ATOM 713 C C . MET A 1 92 ? 4.332 15.398 1.676 1 97.62 92 MET A C 1
ATOM 715 O O . MET A 1 92 ? 3.416 15.633 2.465 1 97.62 92 MET A O 1
ATOM 719 N N . ALA A 1 93 ? 5.109 14.367 1.867 1 97.75 93 ALA A N 1
ATOM 720 C CA . ALA A 1 93 ? 4.887 13.352 2.893 1 97.75 93 ALA A CA 1
ATOM 721 C C . ALA A 1 93 ? 4.914 13.969 4.289 1 97.75 93 ALA A C 1
ATOM 723 O O . ALA A 1 93 ? 4.035 13.695 5.109 1 97.75 93 ALA A O 1
ATOM 724 N N . GLN A 1 94 ? 5.891 14.82 4.578 1 96.38 94 GLN A N 1
ATOM 725 C CA . GLN A 1 94 ? 6.035 15.398 5.91 1 96.38 94 GLN A CA 1
ATOM 726 C C . GLN A 1 94 ? 4.926 16.406 6.191 1 96.38 94 GLN A C 1
ATOM 728 O O . GLN A 1 94 ? 4.441 16.516 7.324 1 96.38 94 GLN A O 1
ATOM 733 N N . GLN A 1 95 ? 4.543 17.188 5.188 1 96.75 95 GLN A N 1
ATOM 734 C CA . GLN A 1 95 ? 3.414 18.094 5.34 1 96.75 95 GLN A CA 1
ATOM 735 C C . GLN A 1 95 ? 2.125 17.328 5.625 1 96.75 95 GLN A C 1
ATOM 737 O O . GLN A 1 95 ? 1.343 17.734 6.492 1 96.75 95 GLN A O 1
ATOM 742 N N . MET A 1 96 ? 1.922 16.281 4.832 1 97.94 96 MET A N 1
ATOM 743 C CA . MET A 1 96 ? 0.746 15.445 5.066 1 97.94 96 MET A CA 1
ATOM 744 C C . MET A 1 96 ? 0.717 14.93 6.504 1 97.94 96 MET A C 1
ATOM 746 O O . MET A 1 96 ? -0.32 14.992 7.164 1 97.94 96 MET A O 1
ATOM 750 N N . SER A 1 97 ? 1.845 14.453 6.992 1 96.06 97 SER A N 1
ATOM 751 C CA . SER A 1 97 ? 1.927 13.961 8.367 1 96.06 97 SER A CA 1
ATOM 752 C C . SER A 1 97 ? 1.582 15.055 9.367 1 96.06 97 SER A C 1
ATOM 754 O O . SER A 1 97 ? 0.903 14.797 10.367 1 96.06 97 SER A O 1
ATOM 756 N N . LEU A 1 98 ? 1.989 16.25 9.141 1 94.62 98 LEU A N 1
ATOM 757 C CA . LEU A 1 98 ? 1.729 17.391 10.016 1 94.62 98 LEU A CA 1
ATOM 758 C C . LEU A 1 98 ? 0.23 17.641 10.148 1 94.62 98 LEU A C 1
ATOM 760 O O . LEU A 1 98 ? -0.243 18.047 11.211 1 94.62 98 LEU A O 1
ATOM 764 N N . SER A 1 99 ? -0.489 17.375 9.125 1 95.5 99 SER A N 1
ATOM 765 C CA . SER A 1 99 ? -1.93 17.609 9.125 1 95.5 99 SER A CA 1
ATOM 766 C C . SER A 1 99 ? -2.639 16.656 10.078 1 95.5 99 SER A C 1
ATOM 768 O O . SER A 1 99 ? -3.801 16.859 10.43 1 95.5 99 SER A O 1
ATOM 770 N N . SER A 1 100 ? -1.998 15.609 10.492 1 92.81 100 SER A N 1
ATOM 771 C CA . SER A 1 100 ? -2.619 14.625 11.367 1 92.81 100 SER A CA 1
ATOM 772 C C . SER A 1 100 ? -2.482 15.023 12.836 1 92.81 100 SER A C 1
ATOM 774 O O . SER A 1 100 ? -2.963 14.312 13.727 1 92.81 100 SER A O 1
ATOM 776 N N . THR A 1 101 ? -1.815 16.156 13.086 1 90.69 101 THR A N 1
ATOM 777 C CA . THR A 1 101 ? -1.713 16.672 14.445 1 90.69 101 THR A CA 1
ATOM 778 C C . THR A 1 101 ? -3.1 16.922 15.031 1 90.69 101 THR A C 1
ATOM 780 O O . THR A 1 101 ? -4 17.391 14.328 1 90.69 101 THR A O 1
ATOM 783 N N . GLU A 1 102 ? -3.273 16.578 16.25 1 86.38 102 GLU A N 1
ATOM 784 C CA . GLU A 1 102 ? -4.555 16.797 16.906 1 86.38 102 GLU A CA 1
ATOM 785 C C . GLU A 1 102 ? -4.727 18.25 17.328 1 86.38 102 GLU A C 1
ATOM 787 O O . GLU A 1 102 ? -4.777 18.562 18.516 1 86.38 102 GLU A O 1
ATOM 792 N N . TYR A 1 103 ? -4.934 19.109 16.391 1 87.62 103 TYR A N 1
ATOM 793 C CA . TYR A 1 103 ? -5.176 20.516 16.641 1 87.62 103 TYR A CA 1
ATOM 794 C C . TYR A 1 103 ? -6.551 20.734 17.266 1 87.62 103 TYR A C 1
ATOM 796 O O . TYR A 1 103 ? -7.453 19.906 17.094 1 87.62 103 TYR A O 1
ATOM 804 N N . PRO A 1 104 ? -6.703 21.828 17.969 1 85.31 104 PRO A N 1
ATOM 805 C CA . PRO A 1 104 ? -8.023 22.141 18.531 1 85.31 104 PRO A CA 1
ATOM 806 C C . PRO A 1 104 ? -9.086 22.359 17.469 1 85.31 104 PRO A C 1
ATOM 808 O O . PRO A 1 104 ? -8.75 22.609 16.297 1 85.31 104 PRO A O 1
ATOM 811 N N . ASP A 1 105 ? -10.289 22.25 17.922 1 82.94 105 ASP A N 1
ATOM 812 C CA . ASP A 1 105 ? -11.414 22.484 17.031 1 82.94 105 ASP A CA 1
ATOM 813 C C . ASP A 1 105 ? -11.297 23.859 16.359 1 82.94 105 ASP A C 1
ATOM 815 O O . ASP A 1 105 ? -10.891 24.828 16.984 1 82.94 105 ASP A O 1
ATOM 819 N N . GLY A 1 106 ? -11.617 23.875 15.117 1 85.81 106 GLY A N 1
ATOM 820 C CA . GLY A 1 106 ? -11.641 25.141 14.406 1 85.81 106 GLY A CA 1
ATOM 821 C C . GLY A 1 106 ? -10.359 25.422 13.641 1 85.81 106 GLY A C 1
ATOM 822 O O . GLY A 1 106 ? -10.32 26.312 12.789 1 85.81 106 GLY A O 1
ATOM 823 N N . VAL A 1 107 ? -9.328 24.672 13.969 1 91.5 107 VAL A N 1
ATOM 824 C CA . VAL A 1 107 ? -8.055 24.875 13.289 1 91.5 107 VAL A CA 1
ATOM 825 C C . VAL A 1 107 ? -8.109 24.25 11.898 1 91.5 107 VAL A C 1
ATOM 827 O O . VAL A 1 107 ? -8.617 23.125 11.734 1 91.5 107 VAL A O 1
ATOM 830 N N . ASN A 1 108 ? -7.695 25 10.883 1 96.12 108 ASN A N 1
ATOM 831 C CA . ASN A 1 108 ? -7.641 24.562 9.492 1 96.12 108 ASN A CA 1
ATOM 832 C C . ASN A 1 108 ? -6.328 23.844 9.188 1 96.12 108 ASN A C 1
ATOM 834 O O . ASN A 1 108 ? -5.285 24.484 9.047 1 96.12 108 ASN A O 1
ATOM 838 N N . GLU A 1 109 ? -6.43 22.547 9 1 96.81 109 GLU A N 1
ATOM 839 C CA . GLU A 1 109 ? -5.23 21.75 8.789 1 96.81 109 GLU A CA 1
ATOM 840 C C . GLU A 1 109 ? -4.551 22.094 7.473 1 96.81 109 GLU A C 1
ATOM 842 O O . GLU A 1 109 ? -3.342 21.906 7.32 1 96.81 109 GLU A O 1
ATOM 847 N N . PHE A 1 110 ? -5.301 22.625 6.438 1 98.19 110 PHE A N 1
ATOM 848 C CA . PHE A 1 110 ? -4.656 23.078 5.215 1 98.19 110 PHE A CA 1
ATOM 849 C C . PHE A 1 110 ? -3.592 24.125 5.527 1 98.19 110 PHE A C 1
ATOM 851 O O . PHE A 1 110 ? -2.453 24.016 5.062 1 98.19 110 PHE A O 1
ATOM 858 N N . GLU A 1 111 ? -3.961 25.047 6.336 1 97.06 111 GLU A N 1
ATOM 859 C CA . GLU A 1 111 ? -3.055 26.141 6.703 1 97.06 111 GLU A CA 1
ATOM 860 C C . GLU A 1 111 ? -1.906 25.625 7.566 1 97.06 111 GLU A C 1
ATOM 862 O O . GLU A 1 111 ? -0.746 25.969 7.336 1 97.06 111 GLU A O 1
ATOM 867 N N . LYS A 1 112 ? -2.238 24.828 8.586 1 95.88 112 LYS A N 1
ATOM 868 C CA . LYS A 1 112 ? -1.229 24.297 9.5 1 95.88 112 LYS A CA 1
ATOM 869 C C . LYS A 1 112 ? -0.168 23.5 8.75 1 95.88 112 LYS A C 1
ATOM 871 O O . LYS A 1 112 ? 1.021 23.594 9.07 1 95.88 112 LYS A O 1
ATOM 876 N N . ALA A 1 113 ? -0.641 22.734 7.723 1 97.06 113 ALA A N 1
ATOM 877 C CA . ALA A 1 113 ? 0.271 21.828 7.016 1 97.06 113 ALA A CA 1
ATOM 878 C C . ALA A 1 113 ? 0.863 22.516 5.781 1 97.06 113 ALA A C 1
ATOM 880 O O . ALA A 1 113 ? 1.773 21.984 5.148 1 97.06 113 ALA A O 1
ATOM 881 N N . GLY A 1 114 ? 0.398 23.703 5.414 1 97.31 114 GLY A N 1
ATOM 882 C CA . GLY A 1 114 ? 0.972 24.469 4.32 1 97.31 114 GLY A CA 1
ATOM 883 C C . GLY A 1 114 ? 0.458 24.047 2.959 1 97.31 114 GLY A C 1
ATOM 884 O O . GLY A 1 114 ? 1.202 24.062 1.976 1 97.31 114 GLY A O 1
ATOM 885 N N . PHE A 1 115 ? -0.789 23.594 2.898 1 98.25 115 PHE A N 1
ATOM 886 C CA . PHE A 1 115 ? -1.383 23.188 1.63 1 98.25 115 PHE A CA 1
ATOM 887 C C . PHE A 1 115 ? -2.334 24.266 1.112 1 98.25 115 PHE A C 1
ATOM 889 O O . PHE A 1 115 ? -2.91 25.016 1.897 1 98.25 115 PHE A O 1
ATOM 896 N N . THR A 1 116 ? -2.439 24.344 -0.194 1 98.25 116 THR A N 1
ATOM 897 C CA . THR A 1 116 ? -3.344 25.266 -0.855 1 98.25 116 THR A CA 1
ATOM 898 C C . THR A 1 116 ? -4.699 24.625 -1.111 1 98.25 116 THR A C 1
ATOM 900 O O . THR A 1 116 ? -4.773 23.531 -1.693 1 98.25 116 THR A O 1
ATOM 903 N N . MET A 1 117 ? -5.738 25.281 -0.659 1 98.56 117 MET A N 1
ATOM 904 C CA . MET A 1 117 ? -7.102 24.812 -0.885 1 98.56 117 MET A CA 1
ATOM 905 C C . MET A 1 117 ? -7.578 25.172 -2.289 1 98.56 117 MET A C 1
ATOM 907 O O . MET A 1 117 ? -7.559 26.344 -2.678 1 98.56 117 MET A O 1
ATOM 911 N N . LEU A 1 118 ? -7.949 24.203 -3.082 1 98.62 118 LEU A N 1
ATOM 912 C CA . LEU A 1 118 ? -8.586 24.391 -4.383 1 98.62 118 LEU A CA 1
ATOM 913 C C . LEU A 1 118 ? -10.055 23.984 -4.336 1 98.62 118 LEU A C 1
ATOM 915 O O . LEU A 1 118 ? -10.406 22.953 -3.768 1 98.62 118 LEU A O 1
ATOM 919 N N . ALA A 1 119 ? -10.867 24.812 -4.898 1 98.5 119 ALA A N 1
ATOM 920 C CA . ALA A 1 119 ? -12.273 24.438 -5.004 1 98.5 119 ALA A CA 1
ATOM 921 C C . ALA A 1 119 ? -12.453 23.203 -5.879 1 98.5 119 ALA A C 1
ATOM 923 O O . ALA A 1 119 ? -11.781 23.062 -6.902 1 98.5 119 ALA A O 1
ATOM 924 N N . SER A 1 120 ? -13.375 22.312 -5.484 1 98.75 120 SER A N 1
ATOM 925 C CA . SER A 1 120 ? -13.727 21.156 -6.289 1 98.75 120 SER A CA 1
ATOM 926 C C . SER A 1 120 ? -14.766 21.5 -7.348 1 98.75 120 SER A C 1
ATOM 928 O O . SER A 1 120 ? -15.375 22.578 -7.297 1 98.75 120 SER A O 1
ATOM 930 N N . ASP A 1 121 ? -14.922 20.609 -8.359 1 98.69 121 ASP A N 1
ATOM 931 C CA . ASP A 1 121 ? -15.867 20.844 -9.453 1 98.69 121 ASP A CA 1
ATOM 932 C C . ASP A 1 121 ? -17.266 20.344 -9.094 1 98.69 121 ASP A C 1
ATOM 934 O O . ASP A 1 121 ? -18.266 20.969 -9.438 1 98.69 121 ASP A O 1
ATOM 938 N N . VAL A 1 122 ? -17.375 19.219 -8.383 1 98.75 122 VAL A N 1
ATOM 939 C CA . VAL A 1 122 ? -18.641 18.531 -8.227 1 98.75 122 VAL A CA 1
ATOM 940 C C . VAL A 1 122 ? -19.062 18.531 -6.762 1 98.75 122 VAL A C 1
ATOM 942 O O . VAL A 1 122 ? -20.25 18.688 -6.445 1 98.75 122 VAL A O 1
ATOM 945 N N . VAL A 1 123 ? -18.078 18.391 -5.805 1 98.88 123 VAL A N 1
ATOM 946 C CA . VAL A 1 123 ? -18.391 18.297 -4.383 1 98.88 123 VAL A CA 1
ATOM 947 C C . VAL A 1 123 ? -17.938 19.562 -3.66 1 98.88 123 VAL A C 1
ATOM 949 O O . VAL A 1 123 ? -17.234 20.391 -4.242 1 98.88 123 VAL A O 1
ATOM 952 N N . GLN A 1 124 ? -18.203 19.672 -2.344 1 98.75 124 GLN A N 1
ATOM 953 C CA . GLN A 1 124 ? -17.938 20.875 -1.58 1 98.75 124 GLN A CA 1
ATOM 954 C C . GLN A 1 124 ? -16.531 20.859 -0.987 1 98.75 124 GLN A C 1
ATOM 956 O O . GLN A 1 124 ? -15.867 21.906 -0.944 1 98.75 124 GLN A O 1
ATOM 961 N N . PRO A 1 125 ? -16.062 19.688 -0.509 1 98.94 125 PRO A N 1
ATOM 962 C CA . PRO A 1 125 ? -14.727 19.703 0.094 1 98.94 125 PRO A CA 1
ATOM 963 C C . PRO A 1 125 ? -13.641 20.172 -0.88 1 98.94 125 PRO A C 1
ATOM 965 O O . PRO A 1 125 ? -13.773 19.969 -2.09 1 98.94 125 PRO A O 1
ATOM 968 N N . PHE A 1 126 ? -12.617 20.766 -0.364 1 98.94 126 PHE A N 1
ATOM 969 C CA . PHE A 1 126 ? -11.539 21.344 -1.16 1 98.94 126 PHE A CA 1
ATOM 970 C C . PHE A 1 126 ? -10.555 20.266 -1.595 1 98.94 126 PHE A C 1
ATOM 972 O O . PHE A 1 126 ? -10.367 19.266 -0.896 1 98.94 126 PHE A O 1
ATOM 979 N N . ARG A 1 127 ? -9.969 20.469 -2.742 1 98.88 127 ARG A N 1
ATOM 980 C CA . ARG A 1 127 ? -8.844 19.656 -3.178 1 98.88 127 ARG A CA 1
ATOM 981 C C . ARG A 1 127 ? -7.523 20.219 -2.654 1 98.88 127 ARG A C 1
ATOM 983 O O . ARG A 1 127 ? -7.445 21.391 -2.295 1 98.88 127 ARG A O 1
ATOM 990 N N . VAL A 1 128 ? -6.543 19.359 -2.482 1 98.88 128 VAL A N 1
ATOM 991 C CA . VAL A 1 128 ? -5.18 19.781 -2.164 1 98.88 128 VAL A CA 1
ATOM 992 C C . VAL A 1 128 ? -4.418 20.078 -3.451 1 98.88 128 VAL A C 1
ATOM 994 O O . VAL A 1 128 ? -4.109 19.172 -4.227 1 98.88 128 VAL A O 1
ATOM 997 N N . ALA A 1 129 ? -4.008 21.297 -3.633 1 98.56 129 ALA A N 1
ATOM 998 C CA . ALA A 1 129 ? -3.41 21.734 -4.887 1 98.56 129 ALA A CA 1
ATOM 999 C C . ALA A 1 129 ? -2.113 20.984 -5.176 1 98.56 129 ALA A C 1
ATOM 1001 O O . ALA A 1 129 ? -1.794 20.703 -6.332 1 98.56 129 ALA A O 1
ATOM 1002 N N . GLU A 1 130 ? -1.373 20.719 -4.16 1 98.19 130 GLU A N 1
ATOM 1003 C CA . GLU A 1 130 ? -0.039 20.141 -4.289 1 98.19 130 GLU A CA 1
ATOM 1004 C C . GLU A 1 130 ? -0.112 18.656 -4.609 1 98.19 130 GLU A C 1
ATOM 1006 O O . GLU A 1 130 ? 0.895 18.031 -4.973 1 98.19 130 GLU A O 1
ATOM 1011 N N . SER A 1 131 ? -1.299 18 -4.484 1 98.81 131 SER A N 1
ATOM 1012 C CA . SER A 1 131 ? -1.487 16.578 -4.777 1 98.81 131 SER A CA 1
ATOM 1013 C C . SER A 1 131 ? -1.379 16.312 -6.273 1 98.81 131 SER A C 1
ATOM 1015 O O . SER A 1 131 ? -1.928 17.047 -7.09 1 98.81 131 SER A O 1
ATOM 1017 N N . PRO A 1 132 ? -0.73 15.227 -6.656 1 98.81 132 PRO A N 1
ATOM 1018 C CA . PRO A 1 132 ? -0.604 14.906 -8.078 1 98.81 132 PRO A CA 1
ATOM 1019 C C . PRO A 1 132 ? -1.913 14.414 -8.695 1 98.81 132 PRO A C 1
ATOM 1021 O O . PRO A 1 132 ? -2.119 14.539 -9.906 1 98.81 132 PRO A O 1
ATOM 1024 N N . VAL A 1 133 ? -2.744 13.797 -7.945 1 98.94 133 VAL A N 1
ATOM 1025 C CA . VAL A 1 133 ? -4.043 13.289 -8.375 1 98.94 133 VAL A CA 1
ATOM 1026 C C . VAL A 1 133 ? -5.078 13.523 -7.273 1 98.94 133 VAL A C 1
ATOM 1028 O O . VAL A 1 133 ? -4.801 13.297 -6.094 1 98.94 133 VAL A O 1
ATOM 1031 N N . GLN A 1 134 ? -6.223 14.008 -7.59 1 98.94 134 GLN A N 1
ATOM 1032 C CA . GLN A 1 134 ? -7.328 14.242 -6.668 1 98.94 134 GLN A CA 1
ATOM 1033 C C . GLN A 1 134 ? -8.602 13.562 -7.152 1 98.94 134 GLN A C 1
ATOM 1035 O O . GLN A 1 134 ? -8.93 13.625 -8.344 1 98.94 134 GLN A O 1
ATOM 1040 N N . PHE A 1 135 ? -9.328 12.906 -6.25 1 98.94 135 PHE A N 1
ATOM 1041 C CA . PHE A 1 135 ? -10.594 12.258 -6.539 1 98.94 135 PHE A CA 1
ATOM 1042 C C . PHE A 1 135 ? -11.734 12.93 -5.781 1 98.94 135 PHE A C 1
ATOM 1044 O O . PHE A 1 135 ? -11.773 12.891 -4.551 1 98.94 135 PHE A O 1
ATOM 1051 N N . GLU A 1 136 ? -12.617 13.594 -6.477 1 99 136 GLU A N 1
ATOM 1052 C CA . GLU A 1 136 ? -13.875 14.008 -5.859 1 99 136 GLU A CA 1
ATOM 1053 C C . GLU A 1 136 ? -14.836 12.828 -5.711 1 99 136 GLU A C 1
ATOM 1055 O O . GLU A 1 136 ? -15.086 12.102 -6.672 1 99 136 GLU A O 1
ATOM 1060 N N . CYS A 1 137 ? -15.398 12.703 -4.5 1 98.94 137 CYS A N 1
ATOM 1061 C CA . CYS A 1 137 ? -16.188 11.5 -4.266 1 98.94 137 CYS A CA 1
ATOM 1062 C C . CYS A 1 137 ? -17.5 11.844 -3.549 1 98.94 137 CYS A C 1
ATOM 1064 O O . CYS A 1 137 ? -17.531 12.75 -2.715 1 98.94 137 CYS A O 1
ATOM 1066 N N . LYS A 1 138 ? -18.516 11.07 -3.881 1 98.94 138 LYS A N 1
ATOM 1067 C CA . LYS A 1 138 ? -19.734 10.984 -3.094 1 98.94 138 LYS A CA 1
ATOM 1068 C C . LYS A 1 138 ? -19.766 9.711 -2.256 1 98.94 138 LYS A C 1
ATOM 1070 O O . LYS A 1 138 ? -19.359 8.641 -2.725 1 98.94 138 LYS A O 1
ATOM 1075 N N . ILE A 1 139 ? -20.25 9.852 -1.016 1 98.88 139 ILE A N 1
ATOM 1076 C CA . ILE A 1 139 ? -20.25 8.711 -0.107 1 98.88 139 ILE A CA 1
ATOM 1077 C C . ILE A 1 139 ? -21.562 7.945 -0.249 1 98.88 139 ILE A C 1
ATOM 1079 O O . ILE A 1 139 ? -22.641 8.5 -0.013 1 98.88 139 ILE A O 1
ATOM 1083 N N . ASN A 1 140 ? -21.422 6.672 -0.605 1 98.5 140 ASN A N 1
ATOM 1084 C CA . ASN A 1 140 ? -22.578 5.805 -0.774 1 98.5 140 ASN A CA 1
ATOM 1085 C C . ASN A 1 140 ? -23.094 5.273 0.565 1 98.5 140 ASN A C 1
ATOM 1087 O O . ASN A 1 140 ? -24.297 5.207 0.795 1 98.5 140 ASN A O 1
ATOM 1091 N N . GLU A 1 141 ? -22.156 4.859 1.34 1 98.19 141 GLU A N 1
ATOM 1092 C CA . GLU A 1 141 ? -22.484 4.168 2.582 1 98.19 141 GLU A CA 1
ATOM 1093 C C . GLU A 1 141 ? -21.344 4.277 3.594 1 98.19 141 GLU A C 1
ATOM 1095 O O . GLU A 1 141 ? -20.188 4.426 3.213 1 98.19 141 GLU A O 1
ATOM 1100 N N . ILE A 1 142 ? -21.688 4.371 4.836 1 98.62 142 ILE A N 1
ATOM 1101 C CA . ILE A 1 142 ? -20.75 4.266 5.941 1 98.62 142 ILE A CA 1
ATOM 1102 C C . ILE A 1 142 ? -21.125 3.09 6.84 1 98.62 142 ILE A C 1
ATOM 1104 O O . ILE A 1 142 ? -22.266 3.012 7.324 1 98.62 142 ILE A O 1
ATOM 1108 N N . ILE A 1 143 ? -20.219 2.131 7.027 1 98.38 143 ILE A N 1
ATOM 1109 C CA . ILE A 1 143 ? -20.469 0.914 7.789 1 98.38 143 ILE A CA 1
ATOM 1110 C C . ILE A 1 143 ? -19.547 0.851 9 1 98.38 143 ILE A C 1
ATOM 1112 O O . ILE A 1 143 ? -18.328 0.731 8.844 1 98.38 143 ILE A O 1
ATOM 1116 N N . ALA A 1 144 ? -20.156 0.898 10.219 1 98.38 144 ALA A N 1
ATOM 1117 C CA . ALA A 1 144 ? -19.375 0.717 11.438 1 98.38 144 ALA A CA 1
ATOM 1118 C C . ALA A 1 144 ? -18.922 -0.736 11.594 1 98.38 144 ALA A C 1
ATOM 1120 O O . ALA A 1 144 ? -19.734 -1.655 11.422 1 98.38 144 ALA A O 1
ATOM 1121 N N . LEU A 1 145 ? -17.641 -0.938 11.914 1 98.38 145 LEU A N 1
ATOM 1122 C CA . LEU A 1 145 ? -17.109 -2.293 12.055 1 98.38 145 LEU A CA 1
ATOM 1123 C C . LEU A 1 145 ? -17.062 -2.703 13.523 1 98.38 145 LEU A C 1
ATOM 1125 O O . LEU A 1 145 ? -16.719 -3.842 13.844 1 98.38 145 LEU A O 1
ATOM 1129 N N . GLY A 1 146 ? -17.328 -1.842 14.438 1 97.31 146 GLY A N 1
ATOM 1130 C CA . GLY A 1 146 ? -17.359 -2 15.883 1 97.31 146 GLY A CA 1
ATOM 1131 C C . GLY A 1 146 ? -17.672 -0.714 16.625 1 97.31 146 GLY A C 1
ATOM 1132 O O . GLY A 1 146 ? -17.922 0.321 15.992 1 97.31 146 GLY A O 1
ATOM 1133 N N . ASP A 1 147 ? -17.703 -0.775 18 1 96.38 147 ASP A N 1
ATOM 1134 C CA . ASP A 1 147 ? -18.125 0.399 18.75 1 96.38 147 ASP A CA 1
ATOM 1135 C C . ASP A 1 147 ? -17.094 0.755 19.828 1 96.38 147 ASP A C 1
ATOM 1137 O O . ASP A 1 147 ? -17.359 1.617 20.672 1 96.38 147 ASP A O 1
ATOM 1141 N N . GLN A 1 148 ? -16 0.135 19.828 1 95.56 148 GLN A N 1
ATOM 1142 C CA . GLN A 1 148 ? -14.961 0.402 20.812 1 95.56 148 GLN A CA 1
ATOM 1143 C C . GLN A 1 148 ? -13.734 1.033 20.156 1 95.56 148 GLN A C 1
ATOM 1145 O O . GLN A 1 148 ? -13.625 1.062 18.922 1 95.56 148 GLN A O 1
ATOM 1150 N N . GLY A 1 149 ? -12.82 1.534 21.062 1 95.25 149 GLY A N 1
ATOM 1151 C CA . GLY A 1 149 ? -11.57 2.086 20.547 1 95.25 149 GLY A CA 1
ATOM 1152 C C . GLY A 1 149 ? -10.852 1.149 19.594 1 95.25 149 GLY A C 1
ATOM 1153 O O . GLY A 1 149 ? -10.703 -0.04 19.875 1 95.25 149 GLY A O 1
ATOM 1154 N N . GLY A 1 150 ? -10.445 1.692 18.406 1 96.56 150 GLY A N 1
ATOM 1155 C CA . GLY A 1 150 ? -9.766 0.89 17.391 1 96.56 150 GLY A CA 1
ATOM 1156 C C . GLY A 1 150 ? -10.695 0.358 16.328 1 96.56 150 GLY A C 1
ATOM 1157 O O . GLY A 1 150 ? -10.242 -0.154 15.297 1 96.56 150 GLY A O 1
ATOM 1158 N N . ALA A 1 151 ? -12.016 0.512 16.516 1 98.12 151 ALA A N 1
ATOM 1159 C CA . ALA A 1 151 ? -12.992 0.055 15.539 1 98.12 151 ALA A CA 1
ATOM 1160 C C . ALA A 1 151 ? -13.023 0.979 14.328 1 98.12 151 ALA A C 1
ATOM 1162 O O . ALA A 1 151 ? -13.023 2.203 14.469 1 98.12 151 ALA A O 1
ATOM 1163 N N . GLY A 1 152 ? -13.008 0.344 13.148 1 98.38 152 GLY A N 1
ATOM 1164 C CA . GLY A 1 152 ? -13.062 1.104 11.914 1 98.38 152 GLY A CA 1
ATOM 1165 C C . GLY A 1 152 ? -14.469 1.445 11.477 1 98.38 152 GLY A C 1
ATOM 1166 O O . GLY A 1 152 ? -15.438 0.915 12.023 1 98.38 152 GLY A O 1
ATOM 1167 N N . ASN A 1 153 ? -14.57 2.367 10.586 1 98.81 153 ASN A N 1
ATOM 1168 C CA . ASN A 1 153 ? -15.773 2.756 9.859 1 98.81 153 ASN A CA 1
ATOM 1169 C C . ASN A 1 153 ? -15.539 2.766 8.352 1 98.81 153 ASN A C 1
ATOM 1171 O O . ASN A 1 153 ? -14.852 3.648 7.836 1 98.81 153 ASN A O 1
ATOM 1175 N N . LEU A 1 154 ? -16.125 1.812 7.652 1 98.81 154 LEU A N 1
ATOM 1176 C CA . LEU A 1 154 ? -15.953 1.774 6.203 1 98.81 154 LEU A CA 1
ATOM 1177 C C . LEU A 1 154 ? -16.719 2.908 5.531 1 98.81 154 LEU A C 1
ATOM 1179 O O . LEU A 1 154 ? -17.953 2.908 5.523 1 98.81 154 LEU A O 1
ATOM 1183 N N . ILE A 1 155 ? -16.016 3.863 5.082 1 98.94 155 ILE A N 1
ATOM 1184 C CA . ILE A 1 155 ? -16.609 4.898 4.246 1 98.94 155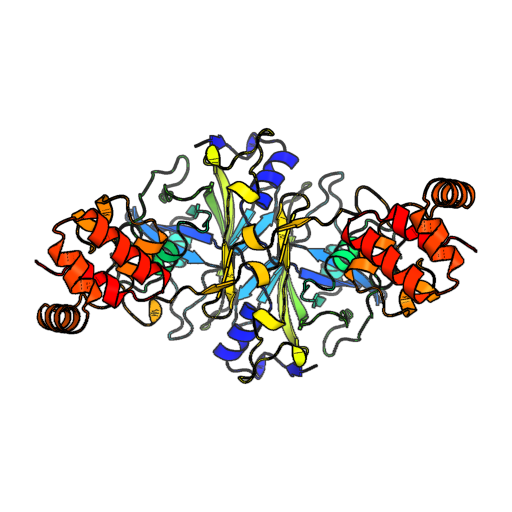 ILE A CA 1
ATOM 1185 C C . ILE A 1 155 ? -16.469 4.52 2.773 1 98.94 155 ILE A C 1
ATOM 1187 O O . ILE A 1 155 ? -15.359 4.512 2.232 1 98.94 155 ILE A O 1
ATOM 1191 N N . ILE A 1 156 ? -17.531 4.148 2.146 1 98.88 156 ILE A N 1
ATOM 1192 C CA . ILE A 1 156 ? -17.578 3.699 0.76 1 98.88 156 ILE A CA 1
ATOM 1193 C C . ILE A 1 156 ? -17.906 4.875 -0.154 1 98.88 156 ILE A C 1
ATOM 1195 O O . ILE A 1 156 ? -19.031 5.383 -0.137 1 98.88 156 ILE A O 1
ATOM 1199 N N . CYS A 1 157 ? -16.891 5.262 -0.988 1 98.62 157 CYS A N 1
ATOM 1200 C CA . CYS A 1 157 ? -17 6.492 -1.763 1 98.62 157 CYS A CA 1
ATOM 1201 C C . CYS A 1 157 ? -16.922 6.203 -3.258 1 98.62 157 CYS A C 1
ATOM 1203 O O . CYS A 1 157 ? -16.031 5.496 -3.717 1 98.62 157 CYS A O 1
ATOM 1205 N N . GLU A 1 158 ? -17.812 6.777 -3.984 1 98.88 158 GLU A N 1
ATOM 1206 C CA . GLU A 1 158 ? -17.797 6.676 -5.441 1 98.88 158 GLU A CA 1
ATOM 1207 C C . GLU A 1 158 ? -17.141 7.895 -6.074 1 98.88 158 GLU A C 1
ATOM 1209 O O . GLU A 1 158 ? -17.5 9.031 -5.773 1 98.88 158 GLU A O 1
ATOM 1214 N N . VAL A 1 159 ? -16.156 7.652 -6.93 1 98.94 159 VAL A N 1
ATOM 1215 C CA . VAL A 1 159 ? -15.438 8.727 -7.605 1 98.94 159 VAL A CA 1
ATOM 1216 C C . VAL A 1 159 ? -16.328 9.367 -8.664 1 98.94 159 VAL A C 1
ATOM 1218 O O . VAL A 1 159 ? -16.844 8.672 -9.555 1 98.94 159 VAL A O 1
ATOM 1221 N N . VAL A 1 160 ? -16.453 10.695 -8.562 1 98.88 160 VAL A N 1
ATOM 1222 C CA . VAL A 1 160 ? -17.344 11.367 -9.508 1 98.88 160 VAL A CA 1
ATOM 1223 C C . VAL A 1 160 ? -16.547 12.328 -10.383 1 98.88 160 VAL A C 1
ATOM 1225 O O . VAL A 1 160 ? -17.047 12.805 -11.406 1 98.88 160 VAL A O 1
ATOM 1228 N N . LYS A 1 161 ? -15.344 12.617 -10.016 1 98.88 161 LYS A N 1
ATOM 1229 C CA . LYS A 1 161 ? -14.422 13.43 -10.797 1 98.88 161 LYS A CA 1
ATOM 1230 C C . LYS A 1 161 ? -12.969 13.102 -10.453 1 98.88 161 LYS A C 1
ATOM 1232 O O . LYS A 1 161 ? -12.648 12.82 -9.297 1 98.88 161 LYS A O 1
ATOM 1237 N N . ILE A 1 162 ? -12.117 13.102 -11.453 1 98.88 162 ILE A N 1
ATOM 1238 C CA . ILE A 1 162 ? -10.688 12.859 -11.273 1 98.88 162 ILE A CA 1
ATOM 1239 C C . ILE A 1 162 ? -9.891 14.031 -11.828 1 98.88 162 ILE A C 1
ATOM 1241 O O . ILE A 1 162 ? -10.156 14.5 -12.938 1 98.88 162 ILE A O 1
ATOM 1245 N N . HIS A 1 163 ? -8.992 14.547 -11.039 1 98.88 163 HIS A N 1
ATOM 1246 C CA . HIS A 1 163 ? -8.039 15.555 -11.484 1 98.88 163 HIS A CA 1
ATOM 1247 C C . HIS A 1 163 ? -6.613 15.016 -11.453 1 98.88 163 HIS A C 1
ATOM 1249 O O . HIS A 1 163 ? -6.156 14.5 -10.43 1 98.88 163 HIS A O 1
ATOM 1255 N N . ILE A 1 164 ? -5.891 15.102 -12.578 1 98.81 164 ILE A N 1
ATOM 1256 C CA . ILE A 1 164 ? -4.539 14.555 -12.695 1 98.81 164 ILE A CA 1
ATOM 1257 C C . ILE A 1 164 ? -3.586 15.641 -13.188 1 98.81 164 ILE A C 1
ATOM 1259 O O . ILE A 1 164 ? -3.826 16.266 -14.219 1 98.81 164 ILE A O 1
ATOM 1263 N N . ARG A 1 165 ? -2.516 15.906 -12.375 1 98.56 165 ARG A N 1
ATOM 1264 C CA . ARG A 1 165 ? -1.461 16.781 -12.867 1 98.56 165 ARG A CA 1
ATOM 1265 C C . ARG A 1 165 ? -0.852 16.234 -14.156 1 98.56 165 ARG A C 1
ATOM 1267 O O . ARG A 1 165 ? -0.458 15.07 -14.211 1 98.56 165 ARG A O 1
ATOM 1274 N N . GLU A 1 166 ? -0.704 17.016 -15.141 1 97.88 166 GLU A N 1
ATOM 1275 C CA . GLU A 1 166 ? -0.233 16.578 -16.438 1 97.88 166 GLU A CA 1
ATOM 1276 C C . GLU A 1 166 ? 1.2 16.047 -16.359 1 97.88 166 GLU A C 1
ATOM 1278 O O . GLU A 1 166 ? 1.581 15.148 -17.109 1 97.88 166 GLU A O 1
ATOM 1283 N N . GLU A 1 167 ? 1.977 16.594 -15.477 1 97.69 167 GLU A N 1
ATOM 1284 C CA . GLU A 1 167 ? 3.391 16.25 -15.352 1 97.69 167 GLU A CA 1
ATOM 1285 C C . GLU A 1 167 ? 3.578 14.789 -14.953 1 97.69 167 GLU A C 1
ATOM 1287 O O . GLU A 1 167 ? 4.664 14.234 -15.125 1 97.69 167 GLU A O 1
ATOM 1292 N N . VAL A 1 168 ? 2.562 14.148 -14.406 1 98.5 168 VAL A N 1
ATOM 1293 C CA . VAL A 1 168 ? 2.736 12.773 -13.953 1 98.5 168 VAL A CA 1
ATOM 1294 C C . VAL A 1 168 ? 2.266 11.805 -15.039 1 98.5 168 VAL A C 1
ATOM 1296 O O . VAL A 1 168 ? 2.359 10.586 -14.883 1 98.5 168 VAL A O 1
ATOM 1299 N N . LEU A 1 169 ? 1.732 12.344 -16.141 1 98.19 169 LEU A N 1
ATOM 1300 C CA . LEU A 1 169 ? 1.262 11.508 -17.234 1 98.19 169 LEU A CA 1
ATOM 1301 C C . LEU A 1 169 ? 2.422 11.078 -18.125 1 98.19 169 LEU A C 1
ATOM 1303 O O . LEU A 1 169 ? 3.395 11.82 -18.297 1 98.19 169 LEU A O 1
ATOM 1307 N N . GLY A 1 170 ? 2.326 9.852 -18.625 1 97.25 170 GLY A N 1
ATOM 1308 C CA . GLY A 1 170 ? 3.232 9.391 -19.656 1 97.25 170 GLY A CA 1
ATOM 1309 C C . GLY A 1 170 ? 2.77 9.758 -21.062 1 97.25 170 GLY A C 1
ATOM 1310 O O . GLY A 1 170 ? 1.758 10.445 -21.219 1 97.25 170 GLY A O 1
ATOM 1311 N N . GLU A 1 171 ? 3.514 9.273 -22.047 1 96.31 171 GLU A N 1
ATOM 1312 C CA . GLU A 1 171 ? 3.205 9.562 -23.453 1 96.31 171 GLU A CA 1
ATOM 1313 C C . GLU A 1 171 ? 1.89 8.914 -23.875 1 96.31 171 GLU A C 1
ATOM 1315 O O . GLU A 1 171 ? 1.197 9.422 -24.75 1 96.31 171 GLU A O 1
ATOM 1320 N N . ASP A 1 172 ? 1.548 7.898 -23.234 1 95.31 172 ASP A N 1
ATOM 1321 C CA . ASP A 1 172 ? 0.337 7.164 -23.578 1 95.31 172 ASP A CA 1
ATOM 1322 C C . ASP A 1 172 ? -0.891 7.773 -22.906 1 95.31 172 ASP A C 1
ATOM 1324 O O . ASP A 1 172 ? -2 7.254 -23.047 1 95.31 172 ASP A O 1
ATOM 1328 N N . GLY A 1 173 ? -0.672 8.789 -22.141 1 95.75 173 GLY A N 1
ATOM 1329 C CA . GLY A 1 173 ? -1.785 9.453 -21.484 1 95.75 173 GLY A CA 1
ATOM 1330 C C . GLY A 1 173 ? -2.168 8.805 -20.156 1 95.75 173 GLY A C 1
ATOM 1331 O O . GLY A 1 173 ? -3.113 9.242 -19.5 1 95.75 173 GLY A O 1
ATOM 1332 N N . MET A 1 174 ? -1.461 7.789 -19.812 1 97.5 174 MET A N 1
ATOM 1333 C CA . MET A 1 174 ? -1.694 7.148 -18.516 1 97.5 174 MET A CA 1
ATOM 1334 C C . MET A 1 174 ? -0.738 7.695 -17.469 1 97.5 174 MET A C 1
ATOM 1336 O O . MET A 1 174 ? 0.263 8.328 -17.797 1 97.5 174 MET A O 1
ATOM 1340 N N . ILE A 1 175 ? -1.093 7.508 -16.266 1 98.31 175 ILE A N 1
ATOM 1341 C CA . ILE A 1 175 ? -0.215 7.945 -15.18 1 98.31 175 ILE A CA 1
ATOM 1342 C C . ILE A 1 175 ? 1.069 7.121 -15.188 1 98.31 175 ILE A C 1
ATOM 1344 O O . ILE A 1 175 ? 1.021 5.891 -15.258 1 98.31 175 ILE A O 1
ATOM 1348 N N . ASP A 1 176 ? 2.162 7.812 -15.25 1 98.12 176 ASP A N 1
ATOM 1349 C CA . ASP A 1 176 ? 3.471 7.172 -15.172 1 98.12 176 ASP A CA 1
ATOM 1350 C C . ASP A 1 176 ? 3.84 6.848 -13.727 1 98.12 176 ASP A C 1
ATOM 1352 O O . ASP A 1 176 ? 3.939 7.746 -12.891 1 98.12 176 ASP A O 1
ATOM 1356 N N . GLN A 1 177 ? 4.082 5.543 -13.477 1 97.62 177 GLN A N 1
ATOM 1357 C CA . GLN A 1 177 ? 4.316 5.082 -12.109 1 97.62 177 GLN A CA 1
ATOM 1358 C C . GLN A 1 177 ? 5.559 5.734 -11.508 1 97.62 177 GLN A C 1
ATOM 1360 O O . GLN A 1 177 ? 5.625 5.961 -10.305 1 97.62 177 GLN A O 1
ATOM 1365 N N . HIS A 1 178 ? 6.543 6.027 -12.336 1 97.5 178 HIS A N 1
ATOM 1366 C CA . HIS A 1 178 ? 7.762 6.676 -11.859 1 97.5 178 HIS A CA 1
ATOM 1367 C C . HIS A 1 178 ? 7.516 8.148 -11.555 1 97.5 178 HIS A C 1
ATOM 1369 O O . HIS A 1 178 ? 8 8.664 -10.547 1 97.5 178 HIS A O 1
ATOM 1375 N N . LYS A 1 179 ? 6.746 8.766 -12.359 1 98.06 179 LYS A N 1
ATOM 1376 C CA . LYS A 1 179 ? 6.562 10.211 -12.266 1 98.06 179 LYS A CA 1
ATOM 1377 C C . LYS A 1 179 ? 5.664 10.57 -11.078 1 98.06 179 LYS A C 1
ATOM 1379 O O . LYS A 1 179 ? 5.848 11.617 -10.453 1 98.06 179 LYS A O 1
ATOM 1384 N N . ILE A 1 180 ? 4.703 9.766 -10.75 1 98.62 180 ILE A N 1
ATOM 1385 C CA . ILE A 1 180 ? 3.723 10.117 -9.727 1 98.62 180 ILE A CA 1
ATOM 1386 C C . ILE A 1 180 ? 4.367 10.047 -8.344 1 98.62 180 ILE A C 1
ATOM 1388 O O . ILE A 1 180 ? 3.928 10.719 -7.414 1 98.62 180 ILE A O 1
ATOM 1392 N N . ASP A 1 181 ? 5.359 9.172 -8.102 1 98.5 181 ASP A N 1
ATOM 1393 C CA . ASP A 1 181 ? 6.25 9.109 -6.949 1 98.5 181 ASP A CA 1
ATOM 1394 C C . ASP A 1 181 ? 5.457 9 -5.648 1 98.5 181 ASP A C 1
ATOM 1396 O O . ASP A 1 181 ? 5.684 9.758 -4.707 1 98.5 181 ASP A O 1
ATOM 1400 N N . VAL A 1 182 ? 4.551 8.023 -5.621 1 98.81 182 VAL A N 1
ATOM 1401 C CA . VAL A 1 182 ? 3.66 7.848 -4.477 1 98.81 182 VAL A CA 1
ATOM 1402 C C . VAL A 1 182 ? 4.441 7.277 -3.297 1 98.81 182 VAL A C 1
ATOM 1404 O O . VAL A 1 182 ? 5.484 6.645 -3.48 1 98.81 182 VAL A O 1
ATOM 1407 N N . VAL A 1 183 ? 3.922 7.586 -2.088 1 98.75 183 VAL A N 1
ATOM 1408 C CA . VAL A 1 183 ? 4.438 7.012 -0.848 1 98.75 183 VAL A CA 1
ATOM 1409 C C . VAL A 1 183 ? 3.34 6.215 -0.149 1 98.75 183 VAL A C 1
ATOM 1411 O O . VAL A 1 183 ? 2.168 6.305 -0.522 1 98.75 183 VAL A O 1
ATOM 1414 N N . SER A 1 184 ? 3.738 5.367 0.788 1 98.81 184 SER A N 1
ATOM 1415 C CA . SER A 1 184 ? 2.811 4.492 1.498 1 98.81 184 SER A CA 1
ATOM 1416 C C . SER A 1 184 ? 3.164 4.398 2.979 1 98.81 184 SER A C 1
ATOM 1418 O O . SER A 1 184 ? 4.289 4.711 3.375 1 98.81 184 SER A O 1
ATOM 1420 N N . ARG A 1 185 ? 2.166 4.082 3.727 1 98.56 185 ARG A N 1
ATOM 1421 C CA . ARG A 1 185 ? 2.318 3.914 5.168 1 98.56 185 ARG A CA 1
ATOM 1422 C C . ARG A 1 185 ? 2.65 2.467 5.52 1 98.56 185 ARG A C 1
ATOM 1424 O O . ARG A 1 185 ? 2.152 1.538 4.879 1 98.56 185 ARG A O 1
ATOM 1431 N N . LEU A 1 186 ? 3.59 2.287 6.402 1 98.44 186 LEU A N 1
ATOM 1432 C CA . LEU A 1 186 ? 3.869 0.997 7.023 1 98.44 186 LEU A CA 1
ATOM 1433 C C . LEU A 1 186 ? 3.627 1.053 8.523 1 98.44 186 LEU A C 1
ATOM 1435 O O . LEU A 1 186 ? 2.779 1.816 8.992 1 98.44 186 LEU A O 1
ATOM 1439 N N . GLY A 1 187 ? 4.156 0.1 9.305 1 96.75 187 GLY A N 1
ATOM 1440 C CA . GLY A 1 187 ? 4.016 0.124 10.75 1 96.75 187 GLY A CA 1
ATOM 1441 C C . GLY A 1 187 ? 4.871 1.186 11.422 1 96.75 187 GLY A C 1
ATOM 1442 O O . GLY A 1 187 ? 5.867 1.634 10.852 1 96.75 187 GLY A O 1
ATOM 1443 N N . SER A 1 188 ? 4.438 1.631 12.531 1 94.06 188 SER A N 1
ATOM 1444 C CA . SER A 1 188 ? 5.191 2.6 13.32 1 94.06 188 SER A CA 1
ATOM 1445 C C . SER A 1 188 ? 5.418 3.889 12.539 1 94.06 188 SER A C 1
ATOM 1447 O O . SER A 1 188 ? 4.473 4.473 12.008 1 94.06 188 SER A O 1
ATOM 1449 N N . ASN A 1 189 ? 6.656 4.359 12.492 1 94.56 189 ASN A N 1
ATOM 1450 C CA . ASN A 1 189 ? 6.945 5.621 11.82 1 94.56 189 ASN A CA 1
ATOM 1451 C C . ASN A 1 189 ? 7.402 5.398 10.383 1 94.56 189 ASN A C 1
ATOM 1453 O O . ASN A 1 189 ? 7.84 6.336 9.711 1 94.56 189 ASN A O 1
ATOM 1457 N N . TRP A 1 190 ? 7.211 4.18 9.922 1 97.62 190 TRP A N 1
ATOM 1458 C CA . TRP A 1 190 ? 7.805 3.832 8.633 1 97.62 190 TRP A CA 1
ATOM 1459 C C . TRP A 1 190 ? 6.863 4.176 7.484 1 97.62 190 TRP A C 1
ATOM 1461 O O . TRP A 1 190 ? 5.652 3.961 7.582 1 97.62 190 TRP A O 1
ATOM 1471 N N . TYR A 1 191 ? 7.461 4.742 6.531 1 98.5 191 TYR A N 1
ATOM 1472 C CA . TYR A 1 191 ? 6.898 4.941 5.199 1 98.5 191 TYR A CA 1
ATOM 1473 C C . TYR A 1 191 ? 7.77 4.281 4.137 1 98.5 191 TYR A C 1
ATOM 1475 O O . TYR A 1 191 ? 8.883 3.832 4.43 1 98.5 191 TYR A O 1
ATOM 1483 N N . SER A 1 192 ? 7.227 4.121 2.953 1 98.75 192 SER A N 1
ATOM 1484 C CA . SER A 1 192 ? 8.023 3.664 1.82 1 98.75 192 SER A CA 1
ATOM 1485 C C . SER A 1 192 ? 7.742 4.496 0.575 1 98.75 192 SER A C 1
ATOM 1487 O O . SER A 1 192 ? 6.586 4.82 0.287 1 98.75 192 SER A O 1
ATOM 1489 N N . ARG A 1 193 ? 8.812 4.984 -0.058 1 98.69 193 ARG A N 1
ATOM 1490 C CA . ARG A 1 193 ? 8.727 5.617 -1.37 1 98.69 193 ARG A CA 1
ATOM 1491 C C . ARG A 1 193 ? 8.703 4.57 -2.48 1 98.69 193 ARG A C 1
ATOM 1493 O O . ARG A 1 193 ? 9.695 3.861 -2.691 1 98.69 193 ARG A O 1
ATOM 1500 N N . ALA A 1 194 ? 7.625 4.414 -3.242 1 98.44 194 ALA A N 1
ATOM 1501 C CA . ALA A 1 194 ? 7.43 3.326 -4.199 1 98.44 194 ALA A CA 1
ATOM 1502 C C . ALA A 1 194 ? 8.508 3.348 -5.277 1 98.44 194 ALA A C 1
ATOM 1504 O O . ALA A 1 194 ? 9 2.297 -5.695 1 98.44 194 ALA A O 1
ATOM 1505 N N . ASN A 1 195 ? 8.93 4.488 -5.711 1 97.69 195 ASN A N 1
ATOM 1506 C CA . ASN A 1 195 ? 9.859 4.676 -6.82 1 97.69 195 ASN A CA 1
ATOM 1507 C C . ASN A 1 195 ? 11.195 3.982 -6.551 1 97.69 195 ASN A C 1
ATOM 1509 O O . ASN A 1 195 ? 11.852 3.514 -7.484 1 97.69 195 ASN A O 1
ATOM 1513 N N . ALA A 1 196 ? 11.562 3.955 -5.363 1 97.62 196 ALA A N 1
ATOM 1514 C CA . ALA A 1 196 ? 12.875 3.42 -5.004 1 97.62 196 ALA A CA 1
ATOM 1515 C C . ALA A 1 196 ? 12.891 1.897 -5.113 1 97.62 196 ALA A C 1
ATOM 1517 O O . ALA A 1 196 ? 13.961 1.293 -5.254 1 97.62 196 ALA A O 1
ATOM 1518 N N . GLY A 1 197 ? 11.711 1.287 -5.113 1 98.19 197 GLY A N 1
ATOM 1519 C CA . GLY A 1 197 ? 11.672 -0.167 -5.086 1 98.19 197 GLY A CA 1
ATOM 1520 C C . GLY A 1 197 ? 10.898 -0.761 -6.246 1 98.19 197 GLY A C 1
ATOM 1521 O O . GLY A 1 197 ? 10.406 -1.891 -6.164 1 98.19 197 GLY A O 1
ATOM 1522 N N . LEU A 1 198 ? 10.75 -0.04 -7.348 1 98.19 198 LEU A N 1
ATOM 1523 C CA . LEU A 1 198 ? 9.922 -0.493 -8.461 1 98.19 198 LEU A CA 1
ATOM 1524 C C . LEU A 1 198 ? 10.578 -1.666 -9.18 1 98.19 198 LEU A C 1
ATOM 1526 O O . LEU A 1 198 ? 11.781 -1.656 -9.422 1 98.19 198 LEU A O 1
ATOM 1530 N N . PHE A 1 199 ? 9.766 -2.695 -9.492 1 97.12 199 PHE A N 1
ATOM 1531 C CA . PHE A 1 199 ? 10.156 -3.795 -10.367 1 97.12 199 PHE A CA 1
ATOM 1532 C C . PHE A 1 199 ? 8.945 -4.363 -11.094 1 97.12 199 PHE A C 1
ATOM 1534 O O . PHE A 1 199 ? 7.801 -4.137 -10.68 1 97.12 199 PHE A O 1
ATOM 1541 N N . GLU A 1 200 ? 9.141 -5.055 -12.156 1 95.25 200 GLU A N 1
ATOM 1542 C CA . GLU A 1 200 ? 8.039 -5.594 -12.945 1 95.25 200 GLU A CA 1
ATOM 1543 C C . GLU A 1 200 ? 7.906 -7.102 -12.758 1 95.25 200 GLU A C 1
ATOM 1545 O O . GLU A 1 200 ? 8.906 -7.797 -12.562 1 95.25 200 GLU A O 1
ATOM 1550 N N . VAL A 1 201 ? 6.742 -7.555 -12.727 1 93.19 201 VAL A N 1
ATOM 1551 C CA . VAL A 1 201 ? 6.398 -8.969 -12.742 1 93.19 201 VAL A CA 1
ATOM 1552 C C . VAL A 1 201 ? 5.555 -9.281 -13.977 1 93.19 201 VAL A C 1
ATOM 1554 O O . VAL A 1 201 ? 4.504 -8.672 -14.188 1 93.19 201 VAL A O 1
ATOM 1557 N N . GLU A 1 202 ? 6.035 -10.164 -14.82 1 86.94 202 GLU A N 1
ATOM 1558 C CA . GLU A 1 202 ? 5.309 -10.539 -16.031 1 86.94 202 GLU A CA 1
ATOM 1559 C C . GLU A 1 202 ? 3.998 -11.242 -15.695 1 86.94 202 GLU A C 1
ATOM 1561 O O . GLU A 1 202 ? 3.979 -12.18 -14.906 1 86.94 202 GLU A O 1
ATOM 1566 N N . LYS A 1 203 ? 2.934 -10.742 -16.297 1 80.44 203 LYS A N 1
ATOM 1567 C CA . LYS A 1 203 ? 1.621 -11.312 -16 1 80.44 203 LYS A CA 1
ATOM 1568 C C . LYS A 1 203 ? 1.433 -12.656 -16.688 1 80.44 203 LYS A C 1
ATOM 1570 O O . LYS A 1 203 ? 1.75 -12.797 -17.875 1 80.44 203 LYS A O 1
ATOM 1575 N N . PRO A 1 204 ? 0.918 -13.578 -15.938 1 71.81 204 PRO A N 1
ATOM 1576 C CA . PRO A 1 204 ? 0.657 -14.883 -16.547 1 71.81 204 PRO A CA 1
ATOM 1577 C C . PRO A 1 204 ? -0.528 -14.859 -17.516 1 71.81 204 PRO A C 1
ATOM 1579 O O . PRO A 1 204 ? -0.725 -15.812 -18.281 1 71.81 204 PRO A O 1
ATOM 1582 N N . LEU A 1 205 ? -1.488 -13.922 -17.344 1 62.69 205 LEU A N 1
ATOM 1583 C CA . LEU A 1 205 ? -2.746 -13.898 -18.078 1 62.69 205 LEU A CA 1
ATOM 1584 C C . LEU A 1 205 ? -2.494 -13.922 -19.578 1 62.69 205 LEU A C 1
ATOM 1586 O O . LEU A 1 205 ? -3.334 -14.398 -20.344 1 62.69 205 LEU A O 1
ATOM 1590 N N . THR A 1 206 ? -1.344 -13.453 -20 1 61.53 206 THR A N 1
ATOM 1591 C CA . THR A 1 206 ? -1.072 -13.422 -21.438 1 61.53 206 THR A CA 1
ATOM 1592 C C . THR A 1 206 ? -0.583 -14.781 -21.922 1 61.53 206 THR A C 1
ATOM 1594 O O . THR A 1 206 ? -0.72 -15.109 -23.109 1 61.53 206 THR A O 1
ATOM 1597 N N . THR A 1 207 ? -0.193 -15.562 -20.938 1 65.81 207 THR A N 1
ATOM 1598 C CA . THR A 1 207 ? 0.29 -16.906 -21.219 1 65.81 207 THR A CA 1
ATOM 1599 C C . THR A 1 207 ? -0.165 -17.891 -20.141 1 65.81 207 THR A C 1
ATOM 1601 O O . THR A 1 207 ? -0.357 -17.5 -18.984 1 65.81 207 THR A O 1
ATOM 1604 N N . LEU A 1 208 ? -0.588 -19.125 -20.438 1 85.12 208 LEU A N 1
ATOM 1605 C CA . LEU A 1 208 ? -0.834 -20.188 -19.484 1 85.12 208 LEU A CA 1
ATOM 1606 C C . LEU A 1 208 ? 0.477 -20.812 -19 1 85.12 208 LEU A C 1
ATOM 1608 O O . LEU A 1 208 ? 1.032 -21.688 -19.656 1 85.12 208 LEU A O 1
ATOM 1612 N N . GLY A 1 209 ? 0.975 -20.266 -17.859 1 90.75 209 GLY A N 1
ATOM 1613 C CA . GLY A 1 209 ? 2.223 -20.812 -17.344 1 90.75 209 GLY A CA 1
ATOM 1614 C C . GLY A 1 209 ? 2.16 -22.312 -17.078 1 90.75 209 GLY A C 1
ATOM 1615 O O . GLY A 1 209 ? 1.145 -22.828 -16.609 1 90.75 209 GLY A O 1
ATOM 1616 N N . ILE A 1 210 ? 3.246 -22.969 -17.297 1 92.06 210 ILE A N 1
ATOM 1617 C CA . ILE A 1 210 ? 3.285 -24.422 -17.125 1 92.06 210 ILE A CA 1
ATOM 1618 C C . ILE A 1 210 ? 3.227 -24.781 -15.648 1 92.06 210 ILE A C 1
ATOM 1620 O O . ILE A 1 210 ? 2.811 -25.875 -15.281 1 92.06 210 ILE A O 1
ATOM 1624 N N . GLY A 1 211 ? 3.662 -23.844 -14.828 1 94.25 211 GLY A N 1
ATOM 1625 C CA . GLY A 1 211 ? 3.652 -24.094 -13.391 1 94.25 211 GLY A CA 1
ATOM 1626 C C . GLY A 1 211 ? 4.957 -24.672 -12.875 1 94.25 211 GLY A C 1
ATOM 1627 O O . GLY A 1 211 ? 5.691 -25.312 -13.617 1 94.25 211 GLY A O 1
ATOM 1628 N N . VAL A 1 212 ? 5.168 -24.438 -11.602 1 95.5 212 VAL A N 1
ATOM 1629 C CA . VAL A 1 212 ? 6.359 -24.938 -10.922 1 95.5 212 VAL A CA 1
ATOM 1630 C C . VAL A 1 212 ? 6.305 -26.469 -10.844 1 95.5 212 VAL A C 1
ATOM 1632 O O . VAL A 1 212 ? 7.344 -27.141 -10.883 1 95.5 212 VAL A O 1
ATOM 1635 N N . ASP A 1 213 ? 5.082 -26.984 -10.812 1 94.81 213 ASP A N 1
ATOM 1636 C CA . ASP A 1 213 ? 4.906 -28.422 -10.703 1 94.81 213 ASP A CA 1
ATOM 1637 C C . ASP A 1 213 ? 5.469 -29.141 -11.93 1 94.81 213 ASP A C 1
ATOM 1639 O O . ASP A 1 213 ? 5.754 -30.344 -11.875 1 94.81 213 ASP A O 1
ATOM 1643 N N . GLN A 1 214 ? 5.613 -28.406 -13.016 1 93.81 214 GLN A N 1
ATOM 1644 C CA . GLN A 1 214 ? 6.094 -29.031 -14.25 1 93.81 214 GLN A CA 1
ATOM 1645 C C . GLN A 1 214 ? 7.605 -28.875 -14.391 1 93.81 214 GLN A C 1
ATOM 1647 O O . GLN A 1 214 ? 8.211 -29.422 -15.312 1 93.81 214 GLN A O 1
ATOM 1652 N N . ILE A 1 215 ? 8.211 -28.094 -13.531 1 95.62 215 ILE A N 1
ATOM 1653 C CA . ILE A 1 215 ? 9.656 -27.953 -13.539 1 95.62 215 ILE A CA 1
ATOM 1654 C C . ILE A 1 215 ? 10.305 -29.25 -13.055 1 95.62 215 ILE A C 1
ATOM 1656 O O . ILE A 1 215 ? 9.922 -29.797 -12.016 1 95.62 215 ILE A O 1
ATOM 1660 N N . PRO A 1 216 ? 11.266 -29.781 -13.781 1 96.06 216 PRO A N 1
ATOM 1661 C CA . PRO A 1 216 ? 11.93 -31.016 -13.359 1 96.06 216 PRO A CA 1
ATOM 1662 C C . PRO A 1 216 ? 12.5 -30.938 -11.945 1 96.06 216 PRO A C 1
ATOM 1664 O O . PRO A 1 216 ? 12.984 -29.875 -11.539 1 96.06 216 PRO A O 1
ATOM 1667 N N . ALA A 1 217 ? 12.555 -32.031 -11.289 1 95.56 217 ALA A N 1
ATOM 1668 C CA . ALA A 1 217 ? 12.969 -32.125 -9.891 1 95.56 217 ALA A CA 1
ATOM 1669 C C . ALA A 1 217 ? 14.406 -31.656 -9.711 1 95.56 217 ALA A C 1
ATOM 1671 O O . ALA A 1 217 ? 14.734 -31 -8.719 1 95.56 217 ALA A O 1
ATOM 1672 N N . PHE A 1 218 ? 15.234 -32.031 -10.664 1 94.25 218 PHE A N 1
ATOM 1673 C CA . PHE A 1 218 ? 16.641 -31.703 -10.492 1 94.25 218 PHE A CA 1
ATOM 1674 C C . PHE A 1 218 ? 16.859 -30.188 -10.484 1 94.25 218 PHE A C 1
ATOM 1676 O O . PHE A 1 218 ? 17.844 -29.703 -9.922 1 94.25 218 PHE A O 1
ATOM 1683 N N . ILE A 1 219 ? 15.953 -29.453 -11.102 1 94.75 219 ILE A N 1
ATOM 1684 C CA . ILE A 1 219 ? 16.016 -28 -11.094 1 94.75 219 ILE A CA 1
ATOM 1685 C C . ILE A 1 219 ? 15.445 -27.453 -9.789 1 94.75 219 ILE A C 1
ATOM 1687 O O . ILE A 1 219 ? 16.109 -26.703 -9.078 1 94.75 219 ILE A O 1
ATOM 1691 N N . LYS A 1 220 ? 14.273 -27.891 -9.406 1 92.88 220 LYS A N 1
ATOM 1692 C CA . LYS A 1 220 ? 13.547 -27.375 -8.25 1 92.88 220 LYS A CA 1
ATOM 1693 C C . LYS A 1 220 ? 14.297 -27.688 -6.953 1 92.88 220 LYS A C 1
ATOM 1695 O O . LYS A 1 220 ? 14.234 -26.906 -6 1 92.88 220 LYS A O 1
ATOM 1700 N N . GLU A 1 221 ? 15.062 -28.766 -7.004 1 92.19 221 GLU A N 1
ATOM 1701 C CA . GLU A 1 221 ? 15.688 -29.25 -5.773 1 92.19 221 GLU A CA 1
ATOM 1702 C C . GLU A 1 221 ? 17.156 -28.828 -5.703 1 92.19 221 GLU A C 1
ATOM 1704 O O . GLU A 1 221 ? 17.859 -29.156 -4.742 1 92.19 221 GLU A O 1
ATOM 1709 N N . SER A 1 222 ? 17.859 -28.172 -6.719 1 90.88 222 SER A N 1
ATOM 1710 C CA . SER A 1 222 ? 19.266 -27.781 -6.805 1 90.88 222 SER A CA 1
ATOM 1711 C C . SER A 1 222 ? 19.625 -26.734 -5.746 1 90.88 222 SER A C 1
ATOM 1713 O O . SER A 1 222 ? 20.797 -26.547 -5.43 1 90.88 222 SER A O 1
ATOM 1715 N N . ASN A 1 223 ? 18.859 -26.016 -5.035 1 90.38 223 ASN A N 1
ATOM 1716 C CA . ASN A 1 223 ? 19.047 -24.953 -4.055 1 90.38 223 ASN A CA 1
ATOM 1717 C C . ASN A 1 223 ? 19.562 -23.672 -4.711 1 90.38 223 ASN A C 1
ATOM 1719 O O . ASN A 1 223 ? 19.922 -22.719 -4.023 1 90.38 223 ASN A O 1
ATOM 1723 N N . HIS A 1 224 ? 19.703 -23.594 -6.004 1 95.06 224 HIS A N 1
ATOM 1724 C CA . HIS A 1 224 ? 20.219 -22.438 -6.715 1 95.06 224 HIS A CA 1
ATOM 1725 C C . HIS A 1 224 ? 19.125 -21.438 -7.051 1 95.06 224 HIS A C 1
ATOM 1727 O O . HIS A 1 224 ? 19.391 -20.281 -7.371 1 95.06 224 HIS A O 1
ATOM 1733 N N . PHE A 1 225 ? 17.938 -21.891 -6.996 1 95.69 225 PHE A N 1
ATOM 1734 C CA . PHE A 1 225 ? 16.828 -21.062 -7.441 1 95.69 225 PHE A CA 1
ATOM 1735 C C . PHE A 1 225 ? 15.875 -20.781 -6.285 1 95.69 225 PHE A C 1
ATOM 1737 O O . PHE A 1 225 ? 15.508 -21.688 -5.531 1 95.69 225 PHE A O 1
ATOM 1744 N N . ASN A 1 226 ? 15.555 -19.5 -6.102 1 94.5 226 ASN A N 1
ATOM 1745 C CA . ASN A 1 226 ? 14.586 -19.109 -5.082 1 94.5 226 ASN A CA 1
ATOM 1746 C C . ASN A 1 226 ? 13.172 -19.047 -5.648 1 94.5 226 ASN A C 1
ATOM 1748 O O . ASN A 1 226 ? 12.938 -19.438 -6.789 1 94.5 226 ASN A O 1
ATOM 1752 N N . GLY A 1 227 ? 12.234 -18.641 -4.848 1 95 227 GLY A N 1
ATOM 1753 C CA . GLY A 1 227 ? 10.844 -18.609 -5.254 1 95 227 GLY A CA 1
ATOM 1754 C C . GLY A 1 227 ? 10.594 -17.766 -6.492 1 95 227 GLY A C 1
ATOM 1755 O O . GLY A 1 227 ? 9.758 -18.109 -7.328 1 95 227 GLY A O 1
ATOM 1756 N N . ASN A 1 228 ? 11.25 -16.672 -6.605 1 95.69 228 ASN A N 1
ATOM 1757 C CA . ASN A 1 228 ? 11.102 -15.828 -7.785 1 95.69 228 ASN A CA 1
ATOM 1758 C C . ASN A 1 228 ? 11.609 -16.516 -9.047 1 95.69 228 ASN A C 1
ATOM 1760 O O . ASN A 1 228 ? 10.984 -16.438 -10.102 1 95.69 228 ASN A O 1
ATOM 1764 N N . ASP A 1 229 ? 12.758 -17.203 -8.914 1 96.38 229 ASP A N 1
ATOM 1765 C CA . ASP A 1 229 ? 13.312 -17.953 -10.047 1 96.38 229 ASP A CA 1
ATOM 1766 C C . ASP A 1 229 ? 12.344 -19.031 -10.516 1 96.38 229 ASP A C 1
ATOM 1768 O O . ASP A 1 229 ? 12.086 -19.156 -11.719 1 96.38 229 ASP A O 1
ATOM 1772 N N . LEU A 1 230 ? 11.828 -19.719 -9.562 1 96.19 230 LEU A N 1
ATOM 1773 C CA . LEU A 1 230 ? 10.891 -20.781 -9.891 1 96.19 230 LEU A CA 1
ATOM 1774 C C . LEU A 1 230 ? 9.617 -20.219 -10.5 1 96.19 230 LEU A C 1
ATOM 1776 O O . LEU A 1 230 ? 9.055 -20.812 -11.438 1 96.19 230 LEU A O 1
ATOM 1780 N N . GLY A 1 231 ? 9.141 -19.109 -9.945 1 95.56 231 GLY A N 1
ATOM 1781 C CA . GLY A 1 231 ? 7.992 -18.438 -10.547 1 95.56 231 GLY A CA 1
ATOM 1782 C C . GLY A 1 231 ? 8.211 -18.062 -12 1 95.56 231 GLY A C 1
ATOM 1783 O O . GLY A 1 231 ? 7.332 -18.266 -12.836 1 95.56 231 GLY A O 1
ATOM 1784 N N . LYS A 1 232 ? 9.391 -17.547 -12.273 1 95.06 232 LYS A N 1
ATOM 1785 C CA . LYS A 1 232 ? 9.734 -17.172 -13.648 1 95.06 232 LYS A CA 1
ATOM 1786 C C . LYS A 1 232 ? 9.781 -18.406 -14.547 1 95.06 232 LYS A C 1
ATOM 1788 O O . LYS A 1 232 ? 9.219 -18.406 -15.648 1 95.06 232 LYS A O 1
ATOM 1793 N N . LEU A 1 233 ? 10.445 -19.438 -14.109 1 95.62 233 LEU A N 1
ATOM 1794 C CA . LEU A 1 233 ? 10.562 -20.672 -14.883 1 95.62 233 LEU A CA 1
ATOM 1795 C C . LEU A 1 233 ? 9.188 -21.281 -15.125 1 95.62 233 LEU A C 1
ATOM 1797 O O . LEU A 1 233 ? 8.938 -21.844 -16.203 1 95.62 233 LEU A O 1
ATOM 1801 N N . GLY A 1 234 ? 8.328 -21.141 -14.18 1 94.81 234 GLY A N 1
ATOM 1802 C CA . GLY A 1 234 ? 6.996 -21.719 -14.297 1 94.81 234 GLY A CA 1
ATOM 1803 C C . GLY A 1 234 ? 6.07 -20.906 -15.18 1 94.81 234 GLY A C 1
ATOM 1804 O O . GLY A 1 234 ? 5.012 -21.391 -15.586 1 94.81 234 GLY A O 1
ATOM 1805 N N . ASN A 1 235 ? 6.391 -19.672 -15.523 1 94.06 235 ASN A N 1
ATOM 1806 C CA . ASN A 1 235 ? 5.492 -18.75 -16.219 1 94.06 235 ASN A CA 1
ATOM 1807 C C . ASN A 1 235 ? 5.719 -18.766 -17.719 1 94.06 235 ASN A C 1
ATOM 1809 O O . ASN A 1 235 ? 5.363 -17.812 -18.422 1 94.06 235 ASN A O 1
ATOM 1813 N N . ILE A 1 236 ? 6.32 -19.844 -18.266 1 92.38 236 ILE A N 1
ATOM 1814 C CA . ILE A 1 236 ? 6.434 -20 -19.719 1 92.38 236 ILE A CA 1
ATOM 1815 C C . ILE A 1 236 ? 5.289 -20.859 -20.234 1 92.38 236 ILE A C 1
ATOM 1817 O O . ILE A 1 236 ? 4.707 -21.656 -19.484 1 92.38 236 ILE A O 1
ATOM 1821 N N . GLU A 1 237 ? 5 -20.672 -21.469 1 90.62 237 GLU A N 1
ATOM 1822 C CA . GLU A 1 237 ? 3.877 -21.391 -22.047 1 90.62 237 GLU A CA 1
ATOM 1823 C C . GLU A 1 237 ? 4.281 -22.812 -22.438 1 90.62 237 GLU A C 1
ATOM 1825 O O . GLU A 1 237 ? 3.484 -23.75 -22.328 1 90.62 237 GLU A O 1
ATOM 1830 N N . LYS A 1 238 ? 5.484 -22.875 -22.969 1 91.75 238 LYS A N 1
ATOM 1831 C CA . LYS A 1 238 ? 5.965 -24.156 -23.484 1 91.75 238 LYS A CA 1
ATOM 1832 C C . LYS A 1 238 ? 7.457 -24.328 -23.219 1 91.75 238 LYS A C 1
ATOM 1834 O O . LYS A 1 238 ? 8.234 -23.391 -23.406 1 91.75 238 LYS A O 1
ATOM 1839 N N . ILE A 1 239 ? 7.777 -25.516 -22.859 1 93.56 239 ILE A N 1
ATOM 1840 C CA . ILE A 1 239 ? 9.188 -25.859 -22.688 1 93.56 239 ILE A CA 1
ATOM 1841 C C . ILE A 1 239 ? 9.875 -25.906 -24.047 1 93.56 239 ILE A C 1
ATOM 1843 O O . ILE A 1 239 ? 9.328 -26.438 -25 1 93.56 239 ILE A O 1
ATOM 1847 N N . PRO A 1 240 ? 11.07 -25.328 -24.156 1 95.94 240 PRO A N 1
ATOM 1848 C CA . PRO A 1 240 ? 11.781 -25.344 -25.438 1 95.94 240 PRO A CA 1
ATOM 1849 C C . PRO A 1 240 ? 11.992 -26.766 -25.969 1 95.94 240 PRO A C 1
ATOM 1851 O O . PRO A 1 240 ? 12.242 -27.688 -25.188 1 95.94 240 PRO A O 1
ATOM 1854 N N . THR A 1 241 ? 11.945 -26.859 -27.328 1 96.25 241 THR A N 1
ATOM 1855 C CA . THR A 1 241 ? 12.141 -28.156 -27.969 1 96.25 241 THR A CA 1
ATOM 1856 C C . THR A 1 241 ? 13.625 -28.5 -28.031 1 96.25 241 THR A C 1
ATOM 1858 O O . THR A 1 241 ? 14.484 -27.641 -27.828 1 96.25 241 THR A O 1
ATOM 1861 N N . GLU A 1 242 ? 13.859 -29.75 -28.359 1 96.38 242 GLU A N 1
ATOM 1862 C CA . GLU A 1 242 ? 15.234 -30.203 -28.516 1 96.38 242 GLU A CA 1
ATOM 1863 C C . GLU A 1 242 ? 15.945 -29.422 -29.625 1 96.38 242 GLU A C 1
ATOM 1865 O O . GLU A 1 242 ? 17.141 -29.109 -29.516 1 96.38 242 GLU A O 1
ATOM 1870 N N . GLU A 1 243 ? 15.219 -29.125 -30.656 1 97.12 243 GLU A N 1
ATOM 1871 C CA . GLU A 1 243 ? 15.781 -28.375 -31.766 1 97.12 243 GLU A CA 1
ATOM 1872 C C . GLU A 1 243 ? 16.156 -26.953 -31.344 1 97.12 243 GLU A C 1
ATOM 1874 O O . GLU A 1 243 ? 17.234 -26.469 -31.703 1 97.12 243 GLU A O 1
ATOM 1879 N N . GLU A 1 244 ? 15.258 -26.328 -30.609 1 96.81 244 GLU A N 1
ATOM 1880 C CA . GLU A 1 244 ? 15.523 -24.969 -30.125 1 96.81 244 GLU A CA 1
ATOM 1881 C C . GLU A 1 244 ? 16.75 -24.953 -29.203 1 96.81 244 GLU A C 1
ATOM 1883 O O . GLU A 1 244 ? 17.547 -24.016 -29.266 1 96.81 244 GLU A O 1
ATOM 1888 N N . ILE A 1 245 ? 16.859 -25.938 -28.375 1 97.5 245 ILE A N 1
ATOM 1889 C CA . ILE A 1 245 ? 17.969 -26.047 -27.438 1 97.5 245 ILE A CA 1
ATOM 1890 C C . ILE A 1 245 ? 19.281 -26.25 -28.203 1 97.5 245 ILE A C 1
ATOM 1892 O O . ILE A 1 245 ? 20.281 -25.578 -27.922 1 97.5 245 ILE A O 1
ATOM 1896 N N . ALA A 1 246 ? 19.219 -27.078 -29.203 1 96.31 246 ALA A N 1
ATOM 1897 C CA . ALA A 1 246 ? 20.406 -27.359 -30 1 96.31 246 ALA A CA 1
ATOM 1898 C C . ALA A 1 246 ? 20.906 -26.109 -30.719 1 96.31 246 ALA A C 1
ATOM 1900 O O . ALA A 1 246 ? 22.109 -25.844 -30.75 1 96.31 246 ALA A O 1
ATOM 1901 N N . ILE A 1 247 ? 20 -25.375 -31.25 1 96.94 247 ILE A N 1
ATOM 1902 C CA . ILE A 1 247 ? 20.344 -24.141 -31.969 1 96.94 247 ILE A CA 1
ATOM 1903 C C . ILE A 1 247 ? 20.953 -23.141 -30.984 1 96.94 247 ILE A C 1
ATOM 1905 O O . ILE A 1 247 ? 21.969 -22.516 -31.281 1 96.94 247 ILE A O 1
ATOM 1909 N N . PHE A 1 248 ? 20.344 -23.078 -29.812 1 97.38 248 PHE A N 1
ATOM 1910 C CA . PHE A 1 248 ? 20.812 -22.156 -28.781 1 97.38 248 PHE A CA 1
ATOM 1911 C C . PHE A 1 248 ? 22.234 -22.484 -28.359 1 97.38 248 PHE A C 1
ATOM 1913 O O . PHE A 1 248 ? 23.078 -21.594 -28.266 1 97.38 248 PHE A O 1
ATOM 1920 N N . VAL A 1 249 ? 22.484 -23.719 -28.125 1 96.31 249 VAL A N 1
ATOM 1921 C CA . VAL A 1 249 ? 23.812 -24.172 -27.688 1 96.31 249 VAL A CA 1
ATOM 1922 C C . VAL A 1 249 ? 24.828 -23.906 -28.797 1 96.31 249 VAL A C 1
ATOM 1924 O O . VAL A 1 249 ? 25.922 -23.422 -28.531 1 96.31 249 VAL A O 1
ATOM 1927 N N . LYS A 1 250 ? 24.438 -24.141 -29.969 1 95.25 250 LYS A N 1
ATOM 1928 C CA . LYS A 1 250 ? 25.328 -23.969 -31.109 1 95.25 250 LYS A CA 1
ATOM 1929 C C . LYS A 1 250 ? 25.719 -22.5 -31.312 1 95.25 250 LYS A C 1
ATOM 1931 O O . LYS A 1 250 ? 26.859 -22.203 -31.672 1 95.25 250 LYS A O 1
ATOM 1936 N N . GLU A 1 251 ? 24.812 -21.641 -30.984 1 96.31 251 GLU A N 1
ATOM 1937 C CA . GLU A 1 251 ? 24.984 -20.219 -31.297 1 96.31 251 GLU A CA 1
ATOM 1938 C C . GLU A 1 251 ? 25.625 -19.469 -30.141 1 96.31 251 GLU A C 1
ATOM 1940 O O . GLU A 1 251 ? 25.984 -18.312 -30.266 1 96.31 251 GLU A O 1
ATOM 1945 N N . ASN A 1 252 ? 25.797 -20.156 -29.016 1 95.44 252 ASN A N 1
ATOM 1946 C CA . ASN A 1 252 ? 26.266 -19.453 -27.828 1 95.44 252 ASN A CA 1
ATOM 1947 C C . ASN A 1 252 ? 27.547 -20.078 -27.281 1 95.44 252 ASN A C 1
ATOM 1949 O O . ASN A 1 252 ? 27.484 -21.062 -26.531 1 95.44 252 ASN A O 1
ATOM 1953 N N . PHE A 1 253 ? 28.609 -19.406 -27.453 1 93.62 253 PHE A N 1
ATOM 1954 C CA . PHE A 1 253 ? 29.922 -19.922 -27.062 1 93.62 253 PHE A CA 1
ATOM 1955 C C . PHE A 1 253 ? 30.031 -20.047 -25.547 1 93.62 253 PHE A C 1
ATOM 1957 O O . PHE A 1 253 ? 30.609 -21 -25.031 1 93.62 253 PHE A O 1
ATOM 1964 N N . GLU A 1 254 ? 29.5 -19.141 -24.906 1 94.19 254 GLU A N 1
ATOM 1965 C CA . GLU A 1 254 ? 29.547 -19.156 -23.453 1 94.19 254 GLU A CA 1
ATOM 1966 C C . GLU A 1 254 ? 28.812 -20.375 -22.906 1 94.19 254 GLU A C 1
ATOM 1968 O O . GLU A 1 254 ? 29.25 -20.984 -21.922 1 94.19 254 GLU A O 1
ATOM 1973 N N . VAL A 1 255 ? 27.719 -20.625 -23.5 1 95.81 255 VAL A N 1
ATOM 1974 C CA . VAL A 1 255 ? 26.891 -21.75 -23.078 1 95.81 255 VAL A CA 1
ATOM 1975 C C . VAL A 1 255 ? 27.641 -23.062 -23.328 1 95.81 255 VAL A C 1
ATOM 1977 O O . VAL A 1 255 ? 27.625 -23.969 -22.5 1 95.81 255 VAL A O 1
ATOM 1980 N N . LYS A 1 256 ? 28.328 -23.172 -24.469 1 94.94 256 LYS A N 1
ATOM 1981 C CA . LYS A 1 256 ? 29.141 -24.359 -24.797 1 94.94 256 LYS A CA 1
ATOM 1982 C C . LYS A 1 256 ? 30.219 -24.578 -23.75 1 94.94 256 LYS A C 1
ATOM 1984 O O . LYS A 1 256 ? 30.484 -25.719 -23.344 1 94.94 256 LYS A O 1
ATOM 1989 N N . ALA A 1 257 ? 30.766 -23.5 -23.359 1 94.88 257 ALA A N 1
ATOM 1990 C CA . ALA A 1 257 ? 31.812 -23.562 -22.344 1 94.88 257 ALA A CA 1
ATOM 1991 C C . ALA A 1 257 ? 31.266 -24.094 -21.016 1 94.88 257 ALA A C 1
ATOM 1993 O O . ALA A 1 257 ? 31.906 -24.906 -20.359 1 94.88 257 ALA A O 1
ATOM 1994 N N . VAL A 1 258 ? 30.156 -23.641 -20.594 1 95.88 258 VAL A N 1
ATOM 1995 C CA . VAL A 1 258 ? 29.516 -24.047 -19.344 1 95.88 258 VAL A CA 1
ATOM 1996 C C . VAL A 1 258 ? 29.188 -25.531 -19.406 1 95.88 258 VAL A C 1
ATOM 1998 O O . VAL A 1 258 ? 29.422 -26.266 -18.453 1 95.88 258 VAL A O 1
ATOM 2001 N N . LEU A 1 259 ? 28.688 -25.969 -20.547 1 95.12 259 LEU A N 1
ATOM 2002 C CA . LEU A 1 259 ? 28.266 -27.344 -20.703 1 95.12 259 LEU A CA 1
ATOM 2003 C C . LEU A 1 259 ? 29.484 -28.281 -20.766 1 95.12 259 LEU A C 1
ATOM 2005 O O . LEU A 1 259 ? 29.422 -29.406 -20.281 1 95.12 259 LEU A O 1
ATOM 2009 N N . SER A 1 260 ? 30.578 -27.812 -21.297 1 92.31 260 SER A N 1
ATOM 2010 C CA . SER A 1 260 ? 31.781 -28.625 -21.438 1 92.31 260 SER A CA 1
ATOM 2011 C C . SER A 1 260 ? 32.469 -28.859 -20.094 1 92.31 260 SER A C 1
ATOM 2013 O O . SER A 1 260 ? 33.156 -29.859 -19.906 1 92.31 260 SER A O 1
ATOM 2015 N N . ALA A 1 261 ? 32.25 -27.984 -19.203 1 91.75 261 ALA A N 1
ATOM 2016 C CA . ALA A 1 261 ? 32.844 -28.094 -17.875 1 91.75 261 ALA A CA 1
ATOM 2017 C C . ALA A 1 261 ? 32.25 -29.266 -17.094 1 91.75 261 ALA A C 1
ATOM 2019 O O . ALA A 1 261 ? 32.844 -29.734 -16.125 1 91.75 261 ALA A O 1
ATOM 2020 N N . ASP A 1 262 ? 31.172 -29.797 -17.438 1 87.38 262 ASP A N 1
ATOM 2021 C CA . ASP A 1 262 ? 30.484 -30.922 -16.812 1 87.38 262 ASP A CA 1
ATOM 2022 C C . ASP A 1 262 ? 30.281 -30.688 -15.32 1 87.38 262 ASP A C 1
ATOM 2024 O O . ASP A 1 262 ? 30.578 -31.547 -14.492 1 87.38 262 ASP A O 1
ATOM 2028 N N . ASP A 1 263 ? 30 -29.516 -14.969 1 92.62 263 ASP A N 1
ATOM 2029 C CA . ASP A 1 263 ? 29.703 -29.047 -13.625 1 92.62 263 ASP A CA 1
ATOM 2030 C C . ASP A 1 263 ? 28.281 -28.484 -13.523 1 92.62 263 ASP A C 1
ATOM 2032 O O . ASP A 1 263 ? 28.016 -27.375 -13.992 1 92.62 263 ASP A O 1
ATOM 2036 N N . ILE A 1 264 ? 27.469 -29.234 -12.883 1 93.38 264 ILE A N 1
ATOM 2037 C CA . ILE A 1 264 ? 26.047 -28.906 -12.852 1 93.38 264 ILE A CA 1
ATOM 2038 C C . ILE A 1 264 ? 25.828 -27.594 -12.102 1 93.38 264 ILE A C 1
ATOM 2040 O O . ILE A 1 264 ? 24.906 -26.828 -12.422 1 93.38 264 ILE A O 1
ATOM 2044 N N . ASP A 1 265 ? 26.672 -27.234 -11.141 1 95.25 265 ASP A N 1
ATOM 2045 C CA . ASP A 1 265 ? 26.562 -26 -10.391 1 95.25 265 ASP A CA 1
ATOM 2046 C C . ASP A 1 265 ? 26.797 -24.781 -11.289 1 95.25 265 ASP A C 1
ATOM 2048 O O . ASP A 1 265 ? 26.109 -23.766 -11.172 1 95.25 265 ASP A O 1
ATOM 2052 N N . LYS A 1 266 ? 27.734 -24.938 -12.164 1 95.25 266 LYS A N 1
ATOM 2053 C CA . LYS A 1 266 ? 28 -23.859 -13.109 1 95.25 266 LYS A CA 1
ATOM 2054 C C . LYS A 1 266 ? 26.828 -23.641 -14.047 1 95.25 266 LYS A C 1
ATOM 2056 O O . LYS A 1 266 ? 26.516 -22.5 -14.422 1 95.25 266 LYS A O 1
ATOM 2061 N N . LYS A 1 267 ? 26.219 -24.781 -14.445 1 96.31 267 LYS A N 1
ATOM 2062 C CA . LYS A 1 267 ? 25.016 -24.719 -15.281 1 96.31 267 LYS A CA 1
ATOM 2063 C C . LYS A 1 267 ? 23.891 -23.969 -14.57 1 96.31 267 LYS A C 1
ATOM 2065 O O . LYS A 1 267 ? 23.266 -23.078 -15.148 1 96.31 267 LYS A O 1
ATOM 2070 N N . PHE A 1 268 ? 23.734 -24.281 -13.289 1 97.31 268 PHE A N 1
ATOM 2071 C CA . PHE A 1 268 ? 22.688 -23.641 -12.5 1 97.31 268 PHE A CA 1
ATOM 2072 C C . PHE A 1 268 ? 23.016 -22.156 -12.273 1 97.31 268 PHE A C 1
ATOM 2074 O O . PHE A 1 268 ? 22.125 -21.312 -12.352 1 97.31 268 PHE A O 1
ATOM 2081 N N . GLU A 1 269 ? 24.266 -21.812 -12.062 1 96.88 269 GLU A N 1
ATOM 2082 C CA . GLU A 1 269 ? 24.672 -20.422 -11.836 1 96.88 269 GLU A CA 1
ATOM 2083 C C . GLU A 1 269 ? 24.438 -19.578 -13.078 1 96.88 269 GLU A C 1
ATOM 2085 O O . GLU A 1 269 ? 23.938 -18.453 -12.977 1 96.88 269 GLU A O 1
ATOM 2090 N N . LYS A 1 270 ? 24.797 -20.094 -14.203 1 97 270 LYS A N 1
ATOM 2091 C CA . LYS A 1 270 ? 24.594 -19.375 -15.445 1 97 270 LYS A CA 1
ATOM 2092 C C . LYS A 1 270 ? 23.094 -19.203 -15.734 1 97 270 LYS A C 1
ATOM 2094 O O . LYS A 1 270 ? 22.672 -18.156 -16.234 1 97 270 LYS A O 1
ATOM 2099 N N . ALA A 1 271 ? 22.344 -20.234 -15.5 1 97.88 271 ALA A N 1
ATOM 2100 C CA . ALA A 1 271 ? 20.891 -20.156 -15.672 1 97.88 271 ALA A CA 1
ATOM 2101 C C . ALA A 1 271 ? 20.312 -19.078 -14.766 1 97.88 271 ALA A C 1
ATOM 2103 O O . ALA A 1 271 ? 19.422 -18.328 -15.172 1 97.88 271 ALA A O 1
ATOM 2104 N N . LYS A 1 272 ? 20.781 -19 -13.531 1 97.81 272 LYS A N 1
ATOM 2105 C CA . LYS A 1 272 ? 20.344 -17.969 -12.594 1 97.81 272 LYS A CA 1
ATOM 2106 C C . LYS A 1 272 ? 20.641 -16.578 -13.141 1 97.81 272 LYS A C 1
ATOM 2108 O O . LYS A 1 272 ? 19.828 -15.664 -12.992 1 97.81 272 LYS A O 1
ATOM 2113 N N . GLU A 1 273 ? 21.766 -16.438 -13.719 1 97.25 273 GLU A N 1
ATOM 2114 C CA . GLU A 1 273 ? 22.125 -15.172 -14.352 1 97.25 273 GLU A CA 1
ATOM 2115 C C . GLU A 1 273 ? 21.125 -14.789 -15.43 1 97.25 273 GLU A C 1
ATOM 2117 O O . GLU A 1 273 ? 20.719 -13.633 -15.539 1 97.25 273 GLU A O 1
ATOM 2122 N N . TYR A 1 274 ? 20.766 -15.773 -16.281 1 97.56 274 TYR A N 1
ATOM 2123 C CA . TYR A 1 274 ? 19.75 -15.539 -17.297 1 97.56 274 TYR A CA 1
ATOM 2124 C C . TYR A 1 274 ? 18.438 -15.094 -16.688 1 97.56 274 TYR A C 1
ATOM 2126 O O . TYR A 1 274 ? 17.797 -14.156 -17.172 1 97.56 274 TYR A O 1
ATOM 2134 N N . LEU A 1 275 ? 18.062 -15.719 -15.609 1 96.56 275 LEU A N 1
ATOM 2135 C CA . LEU A 1 275 ? 16.812 -15.383 -14.938 1 96.56 275 LEU A CA 1
ATOM 2136 C C . LEU A 1 275 ? 16.875 -13.977 -14.359 1 96.56 275 LEU A C 1
ATOM 2138 O O . LEU A 1 275 ? 15.898 -13.227 -14.445 1 96.56 275 LEU A O 1
ATOM 2142 N N . ASP A 1 276 ? 18.016 -13.602 -13.781 1 95 276 ASP A N 1
ATOM 2143 C CA . ASP A 1 276 ? 18.203 -12.266 -13.227 1 95 276 ASP A CA 1
ATOM 2144 C C . ASP A 1 276 ? 18.094 -11.195 -14.305 1 95 276 ASP A C 1
ATOM 2146 O O . ASP A 1 276 ? 17.734 -10.055 -14.016 1 95 276 ASP A O 1
ATOM 2150 N N . GLN A 1 277 ? 18.344 -11.641 -15.523 1 95.25 277 GLN A N 1
ATOM 2151 C CA . GLN A 1 277 ? 18.266 -10.742 -16.672 1 95.25 277 GLN A CA 1
ATOM 2152 C C . GLN A 1 277 ? 16.938 -10.883 -17.391 1 95.25 277 GLN A C 1
ATOM 2154 O O . GLN A 1 277 ? 16.766 -10.359 -18.5 1 95.25 277 GLN A O 1
ATOM 2159 N N . ASN A 1 278 ? 16.047 -11.633 -16.828 1 93.62 278 ASN A N 1
ATOM 2160 C CA . ASN A 1 278 ? 14.719 -11.906 -17.375 1 93.62 278 ASN A CA 1
ATOM 2161 C C . ASN A 1 278 ? 14.797 -12.617 -18.719 1 93.62 278 ASN A C 1
ATOM 2163 O O . ASN A 1 278 ? 13.93 -12.43 -19.578 1 93.62 278 ASN A O 1
ATOM 2167 N N . LYS A 1 279 ? 15.891 -13.328 -19.016 1 96 279 LYS A N 1
ATOM 2168 C CA . LYS A 1 279 ? 16.031 -14.219 -20.172 1 96 279 LYS A CA 1
ATOM 2169 C C . LYS A 1 279 ? 15.617 -15.641 -19.812 1 96 279 LYS A C 1
ATOM 2171 O O . LYS A 1 279 ? 16.438 -16.562 -19.859 1 96 279 LYS A O 1
ATOM 2176 N N . VAL A 1 280 ? 14.344 -15.797 -19.656 1 96 280 VAL A N 1
ATOM 2177 C CA . VAL A 1 280 ? 13.797 -17.016 -19.047 1 96 280 VAL A CA 1
ATOM 2178 C C . VAL A 1 280 ? 13.969 -18.188 -20.016 1 96 280 VAL A C 1
ATOM 2180 O O . VAL A 1 280 ? 14.359 -19.281 -19.594 1 96 280 VAL A O 1
ATOM 2183 N N . LEU A 1 281 ? 13.719 -17.984 -21.266 1 96.12 281 LEU A N 1
ATOM 2184 C CA . LEU A 1 281 ? 13.836 -19.062 -22.234 1 96.12 281 LEU A CA 1
ATOM 2185 C C . LEU A 1 281 ? 15.281 -19.516 -22.375 1 96.12 281 LEU A C 1
ATOM 2187 O O . LEU A 1 281 ? 15.555 -20.703 -22.562 1 96.12 281 LEU A O 1
ATOM 2191 N N . ASN A 1 282 ? 16.234 -18.562 -22.312 1 97.62 282 ASN A N 1
ATOM 2192 C CA . ASN A 1 282 ? 17.641 -18.938 -22.312 1 97.62 282 ASN A CA 1
ATOM 2193 C C . ASN A 1 282 ? 18 -19.797 -21.109 1 97.62 282 ASN A C 1
ATOM 2195 O O . ASN A 1 282 ? 18.75 -20.766 -21.234 1 97.62 282 ASN A O 1
ATOM 2199 N N . ALA A 1 283 ? 17.469 -19.469 -19.984 1 97.94 283 ALA A N 1
ATOM 2200 C CA . ALA A 1 283 ? 17.688 -20.281 -18.797 1 97.94 283 ALA A CA 1
ATOM 2201 C C . ALA A 1 283 ? 17.172 -21.703 -18.984 1 97.94 283 ALA A C 1
ATOM 2203 O O . ALA A 1 283 ? 17.875 -22.672 -18.688 1 97.94 283 ALA A O 1
ATOM 2204 N N . TRP A 1 284 ? 16 -21.797 -19.547 1 97.38 284 TRP A N 1
ATOM 2205 C CA . TRP A 1 284 ? 15.406 -23.094 -19.797 1 97.38 284 TRP A CA 1
ATOM 2206 C C . TRP A 1 284 ? 16.25 -23.922 -20.766 1 97.38 284 TRP A C 1
ATOM 2208 O O . TRP A 1 284 ? 16.547 -25.094 -20.516 1 97.38 284 TRP A O 1
ATOM 2218 N N . LYS A 1 285 ? 16.609 -23.297 -21.859 1 97.88 285 LYS A N 1
ATOM 2219 C CA . LYS A 1 285 ? 17.391 -24 -22.859 1 97.88 285 LYS A CA 1
ATOM 2220 C C . LYS A 1 285 ? 18.703 -24.5 -22.281 1 97.88 285 LYS A C 1
ATOM 2222 O O . LYS A 1 285 ? 19.109 -25.641 -22.547 1 97.88 285 LYS A O 1
ATOM 2227 N N . LEU A 1 286 ? 19.297 -23.719 -21.484 1 97.56 286 LEU A N 1
ATOM 2228 C CA . LEU A 1 286 ? 20.562 -24.125 -20.859 1 97.56 286 LEU A CA 1
ATOM 2229 C C . LEU A 1 286 ? 20.328 -25.266 -19.875 1 97.56 286 LEU A C 1
ATOM 2231 O O . LEU A 1 286 ? 21.047 -26.266 -19.891 1 97.56 286 LEU A O 1
ATOM 2235 N N . LEU A 1 287 ? 19.328 -25.125 -19.047 1 97.31 287 LEU A N 1
ATOM 2236 C CA . LEU A 1 287 ? 19.047 -26.109 -18 1 97.31 287 LEU A CA 1
ATOM 2237 C C . LEU A 1 287 ? 18.734 -27.469 -18.594 1 97.31 287 LEU A C 1
ATOM 2239 O O . LEU A 1 287 ? 19.078 -28.5 -18.016 1 97.31 287 LEU A O 1
ATOM 2243 N N . LEU A 1 288 ? 18.141 -27.469 -19.812 1 96.56 288 LEU A N 1
ATOM 2244 C CA . LEU A 1 288 ? 17.703 -28.719 -20.406 1 96.56 288 LEU A CA 1
ATOM 2245 C C . LEU A 1 288 ? 18.734 -29.234 -21.406 1 96.56 288 LEU A C 1
ATOM 2247 O O . LEU A 1 288 ? 18.594 -30.359 -21.938 1 96.56 288 LEU A O 1
ATOM 2251 N N . ALA A 1 289 ? 19.703 -28.422 -21.688 1 95.56 289 ALA A N 1
ATOM 2252 C CA . ALA A 1 289 ? 20.719 -28.828 -22.641 1 95.56 289 ALA A CA 1
ATOM 2253 C C . ALA A 1 289 ? 21.547 -30 -22.109 1 95.56 289 ALA A C 1
ATOM 2255 O O . ALA A 1 289 ? 21.859 -30.062 -20.922 1 95.56 289 ALA A O 1
ATOM 2256 N N . GLU A 1 290 ? 21.719 -30.875 -22.984 1 87.44 290 GLU A N 1
ATOM 2257 C CA . GLU A 1 290 ? 22.594 -32 -22.672 1 87.44 290 GLU A CA 1
ATOM 2258 C C . GLU A 1 290 ? 24.031 -31.734 -23.094 1 87.44 290 GLU A C 1
ATOM 2260 O O . GLU A 1 290 ? 24.281 -30.859 -23.938 1 87.44 290 GLU A O 1
ATOM 2265 N N . LYS A 1 291 ? 24.969 -32.438 -22.484 1 76.81 291 LYS A N 1
ATOM 2266 C CA . LYS A 1 291 ? 26.359 -32.375 -22.891 1 76.81 291 LYS A CA 1
ATOM 2267 C C . LYS A 1 291 ? 26.547 -32.906 -24.297 1 76.81 291 LYS A C 1
ATOM 2269 O O . LYS A 1 291 ? 25.859 -33.844 -24.703 1 76.81 291 LYS A O 1
ATOM 2274 N N . MET B 1 1 ? -4.016 20.797 -14.852 1 92.12 1 MET B N 1
ATOM 2275 C CA . MET B 1 1 ? -4.562 19.531 -14.367 1 92.12 1 MET B CA 1
ATOM 2276 C C . MET B 1 1 ? -5.59 18.984 -15.352 1 92.12 1 MET B C 1
ATOM 2278 O O . MET B 1 1 ? -6.41 19.719 -15.891 1 92.12 1 MET B O 1
ATOM 2282 N N . LEU B 1 2 ? -5.422 17.75 -15.75 1 95.12 2 LEU B N 1
ATOM 2283 C CA . LEU B 1 2 ? -6.43 17.016 -16.5 1 95.12 2 LEU B CA 1
ATOM 2284 C C . LEU B 1 2 ? -7.625 16.672 -15.625 1 95.12 2 LEU B C 1
ATOM 2286 O O . LEU B 1 2 ? -7.465 16.062 -14.555 1 95.12 2 LEU B O 1
ATOM 2290 N N . SER B 1 3 ? -8.797 17.156 -15.969 1 97.62 3 SER B N 1
ATOM 2291 C CA . SER B 1 3 ? -10.023 16.859 -15.219 1 97.62 3 SER B CA 1
ATOM 2292 C C . SER B 1 3 ? -10.938 15.93 -16.016 1 97.62 3 SER B C 1
ATOM 2294 O O . SER B 1 3 ? -11.305 16.234 -17.156 1 97.62 3 SER B O 1
ATOM 2296 N N . ILE B 1 4 ? -11.367 14.844 -15.422 1 97.5 4 ILE B N 1
ATOM 2297 C CA . ILE B 1 4 ? -12.031 13.773 -16.156 1 97.5 4 ILE B CA 1
ATOM 2298 C C . ILE B 1 4 ? -13.305 13.359 -15.414 1 97.5 4 ILE B C 1
ATOM 2300 O O . ILE B 1 4 ? -13.297 13.219 -14.188 1 97.5 4 ILE B O 1
ATOM 2304 N N . ASN B 1 5 ? -14.359 13.227 -16.125 1 97.81 5 ASN B N 1
ATOM 2305 C CA . ASN B 1 5 ? -15.539 12.508 -15.648 1 97.81 5 ASN B CA 1
ATOM 2306 C C . ASN B 1 5 ? -15.398 11 -15.852 1 97.81 5 ASN B C 1
ATOM 2308 O O . ASN B 1 5 ? -15.375 10.523 -16.984 1 97.81 5 ASN B O 1
ATOM 2312 N N . PRO B 1 6 ? -15.328 10.25 -14.719 1 97.62 6 PRO B N 1
ATOM 2313 C CA . PRO B 1 6 ? -15.078 8.812 -14.859 1 97.62 6 PRO B CA 1
ATOM 2314 C C . PRO B 1 6 ? -16.078 8.133 -15.805 1 97.62 6 PRO B C 1
ATOM 2316 O O . PRO B 1 6 ? -15.734 7.145 -16.453 1 97.62 6 PRO B O 1
ATOM 2319 N N . LYS B 1 7 ? -17.234 8.602 -15.992 1 95.31 7 LYS B N 1
ATOM 2320 C CA . LYS B 1 7 ? -18.266 7.992 -16.812 1 95.31 7 LYS B CA 1
ATOM 2321 C C . LYS B 1 7 ? -17.938 8.109 -18.297 1 95.31 7 LYS B C 1
ATOM 2323 O O . LYS B 1 7 ? -18.516 7.41 -19.125 1 95.31 7 LYS B O 1
ATOM 2328 N N . GLU B 1 8 ? -16.984 8.977 -18.562 1 95.75 8 GLU B N 1
ATOM 2329 C CA . GLU B 1 8 ? -16.641 9.219 -19.953 1 95.75 8 GLU B CA 1
ATOM 2330 C C . GLU B 1 8 ? -15.453 8.352 -20.375 1 95.75 8 GLU B C 1
ATOM 2332 O O . GLU B 1 8 ? -15.062 8.359 -21.547 1 95.75 8 GLU B O 1
ATOM 2337 N N . LEU B 1 9 ? -14.945 7.609 -19.5 1 95.31 9 LEU B N 1
ATOM 2338 C CA . LEU B 1 9 ? -13.773 6.793 -19.797 1 95.31 9 LEU B CA 1
ATOM 2339 C C . LEU B 1 9 ? -14.172 5.352 -20.094 1 95.31 9 LEU B C 1
ATOM 2341 O O . LEU B 1 9 ? -15.117 4.828 -19.5 1 95.31 9 LEU B O 1
ATOM 2345 N N . ALA B 1 10 ? -13.414 4.805 -21.078 1 92.88 10 ALA B N 1
ATOM 2346 C CA . ALA B 1 10 ? -13.492 3.352 -21.203 1 92.88 10 ALA B CA 1
ATOM 2347 C C . ALA B 1 10 ? -13.102 2.658 -19.906 1 92.88 10 ALA B C 1
ATOM 2349 O O . ALA B 1 10 ? -12.195 3.109 -19.203 1 92.88 10 ALA B O 1
ATOM 2350 N N . PRO B 1 11 ? -13.719 1.552 -19.562 1 92 11 PRO B N 1
ATOM 2351 C CA . PRO B 1 11 ? -13.492 0.868 -18.297 1 92 11 PRO B CA 1
ATOM 2352 C C . PRO B 1 11 ? -12.023 0.537 -18.047 1 92 11 PRO B C 1
ATOM 2354 O O . PRO B 1 11 ? -11.516 0.741 -16.938 1 92 11 PRO B O 1
ATOM 2357 N N . ALA B 1 12 ? -11.375 0.083 -19.062 1 90.94 12 ALA B N 1
ATOM 2358 C CA . ALA B 1 12 ? -9.977 -0.299 -18.906 1 90.94 12 ALA B CA 1
ATOM 2359 C C . ALA B 1 12 ? -9.109 0.914 -18.578 1 90.94 12 ALA B C 1
ATOM 2361 O O . ALA B 1 12 ? -8.18 0.819 -17.781 1 90.94 12 ALA B O 1
ATOM 2362 N N . LYS B 1 13 ? -9.359 2.023 -19.234 1 95.12 13 LYS B N 1
ATOM 2363 C CA . LYS B 1 13 ? -8.617 3.256 -18.984 1 95.12 13 LYS B CA 1
ATOM 2364 C C . LYS B 1 13 ? -8.883 3.785 -17.578 1 95.12 13 LYS B C 1
ATOM 2366 O O . LYS B 1 13 ? -7.953 4.199 -16.891 1 95.12 13 LYS B O 1
ATOM 2371 N N . LEU B 1 14 ? -10.156 3.75 -17.141 1 97.31 14 LEU B N 1
ATOM 2372 C CA . LEU B 1 14 ? -10.508 4.18 -15.789 1 97.31 14 LEU B CA 1
ATOM 2373 C C . LEU B 1 14 ? -9.82 3.314 -14.742 1 97.31 14 LEU B C 1
ATOM 2375 O O . LEU B 1 14 ? -9.25 3.834 -13.781 1 97.31 14 LEU B O 1
ATOM 2379 N N . GLN B 1 15 ? -9.883 2.053 -14.961 1 96.75 15 GLN B N 1
ATOM 2380 C CA . GLN B 1 15 ? -9.203 1.133 -14.055 1 96.75 15 GLN B CA 1
ATOM 2381 C C . GLN B 1 15 ? -7.711 1.448 -13.961 1 96.75 15 GLN B C 1
ATOM 2383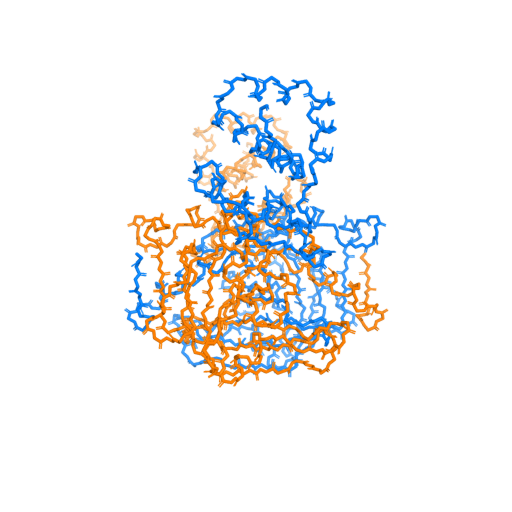 O O . GLN B 1 15 ? -7.129 1.401 -12.875 1 96.75 15 GLN B O 1
ATOM 2388 N N . GLY B 1 16 ? -7.102 1.746 -15.102 1 97.19 16 GLY B N 1
ATOM 2389 C CA . GLY B 1 16 ? -5.695 2.113 -15.125 1 97.19 16 GLY B CA 1
ATOM 2390 C C . GLY B 1 16 ? -5.383 3.334 -14.281 1 97.19 16 GLY B C 1
ATOM 2391 O O . GLY B 1 16 ? -4.406 3.338 -13.531 1 97.19 16 GLY B O 1
ATOM 2392 N N . TYR B 1 17 ? -6.184 4.414 -14.398 1 98.5 17 TYR B N 1
ATOM 2393 C CA . TYR B 1 17 ? -5.988 5.621 -13.602 1 98.5 17 TYR B CA 1
ATOM 2394 C C . TYR B 1 17 ? -6.113 5.316 -12.117 1 98.5 17 TYR B C 1
ATOM 2396 O O . TYR B 1 17 ? -5.293 5.77 -11.312 1 98.5 17 TYR B O 1
ATOM 2404 N N . LEU B 1 18 ? -7.125 4.496 -11.742 1 98.75 18 LEU B N 1
ATOM 2405 C CA . LEU B 1 18 ? -7.359 4.168 -10.336 1 98.75 18 LEU B CA 1
ATOM 2406 C C . LEU B 1 18 ? -6.184 3.383 -9.766 1 98.75 18 LEU B C 1
ATOM 2408 O O . LEU B 1 18 ? -5.633 3.754 -8.719 1 98.75 18 LEU B O 1
ATOM 2412 N N . GLN B 1 19 ? -5.738 2.389 -10.453 1 98.38 19 GLN B N 1
ATOM 2413 C CA . GLN B 1 19 ? -4.73 1.471 -9.938 1 98.38 19 GLN B CA 1
ATOM 2414 C C . GLN B 1 19 ? -3.354 2.129 -9.898 1 98.38 19 GLN B C 1
ATOM 2416 O O . GLN B 1 19 ? -2.523 1.797 -9.047 1 98.38 19 GLN B O 1
ATOM 2421 N N . THR B 1 20 ? -3.09 3.043 -10.844 1 98.44 20 THR B N 1
ATOM 2422 C CA . THR B 1 20 ? -1.794 3.715 -10.875 1 98.44 20 THR B CA 1
ATOM 2423 C C . THR B 1 20 ? -1.733 4.824 -9.836 1 98.44 20 THR B C 1
ATOM 2425 O O . THR B 1 20 ? -0.672 5.098 -9.273 1 98.44 20 THR B O 1
ATOM 2428 N N . ALA B 1 21 ? -2.846 5.438 -9.57 1 98.81 21 ALA B N 1
ATOM 2429 C CA . ALA B 1 21 ? -2.895 6.551 -8.625 1 98.81 21 ALA B CA 1
ATOM 2430 C C . ALA B 1 21 ? -2.994 6.047 -7.191 1 98.81 21 ALA B C 1
ATOM 2432 O O . ALA B 1 21 ? -2.377 6.613 -6.285 1 98.81 21 ALA B O 1
ATOM 2433 N N . ILE B 1 22 ? -3.869 5.031 -6.941 1 98.88 22 ILE B N 1
ATOM 2434 C CA . ILE B 1 22 ? -3.988 4.434 -5.617 1 98.88 22 ILE B CA 1
ATOM 2435 C C . ILE B 1 22 ? -2.977 3.299 -5.469 1 98.88 22 ILE B C 1
ATOM 2437 O O . ILE B 1 22 ? -3.303 2.135 -5.715 1 98.88 22 ILE B O 1
ATOM 2441 N N . ALA B 1 23 ? -1.776 3.688 -5.066 1 98.75 23 ALA B N 1
ATOM 2442 C CA . ALA B 1 23 ? -0.608 2.812 -4.988 1 98.75 23 ALA B CA 1
ATOM 2443 C C . ALA B 1 23 ? 0.389 3.324 -3.951 1 98.75 23 ALA B C 1
ATOM 2445 O O . ALA B 1 23 ? 0.339 4.492 -3.557 1 98.75 23 ALA B O 1
ATOM 2446 N N . PRO B 1 24 ? 1.308 2.459 -3.488 1 98.75 24 PRO B N 1
ATOM 2447 C CA . PRO B 1 24 ? 1.276 1.008 -3.68 1 98.75 24 PRO B CA 1
ATOM 2448 C C . PRO B 1 24 ? 0.204 0.325 -2.832 1 98.75 24 PRO B C 1
ATOM 2450 O O . PRO B 1 24 ? -0.194 0.853 -1.791 1 98.75 24 PRO B O 1
ATOM 2453 N N . ARG B 1 25 ? -0.31 -0.75 -3.287 1 98.94 25 ARG B N 1
ATOM 2454 C CA . ARG B 1 25 ? -1.385 -1.466 -2.607 1 98.94 25 ARG B CA 1
ATOM 2455 C C . ARG B 1 25 ? -0.887 -2.789 -2.037 1 98.94 25 ARG B C 1
ATOM 2457 O O . ARG B 1 25 ? -0.229 -3.564 -2.734 1 98.94 25 ARG B O 1
ATOM 2464 N N . PRO B 1 26 ? -1.183 -3.037 -0.749 1 98.88 26 PRO B N 1
ATOM 2465 C CA . PRO B 1 26 ? -0.84 -4.367 -0.238 1 98.88 26 PRO B CA 1
ATOM 2466 C C . PRO B 1 26 ? -1.583 -5.484 -0.963 1 98.88 26 PRO B C 1
ATOM 2468 O O . PRO B 1 26 ? -2.512 -5.219 -1.731 1 98.88 26 PRO B O 1
ATOM 2471 N N . ILE B 1 27 ? -1.147 -6.73 -0.743 1 98.88 27 ILE B N 1
ATOM 2472 C CA . ILE B 1 27 ? -1.684 -7.859 -1.492 1 98.88 27 ILE B CA 1
ATOM 2473 C C . ILE B 1 27 ? -2.303 -8.867 -0.53 1 98.88 27 ILE B C 1
ATOM 2475 O O . ILE B 1 27 ? -1.646 -9.328 0.409 1 98.88 27 ILE B O 1
ATOM 2479 N N . ALA B 1 28 ? -3.531 -9.156 -0.702 1 98.94 28 ALA B N 1
ATOM 2480 C CA . ALA B 1 28 ? -4.156 -10.32 -0.077 1 98.94 28 ALA B CA 1
ATOM 2481 C C . ALA B 1 28 ? -3.924 -11.578 -0.906 1 98.94 28 ALA B C 1
ATOM 2483 O O . ALA B 1 28 ? -4.578 -11.781 -1.932 1 98.94 28 ALA B O 1
ATOM 2484 N N . PHE B 1 29 ? -2.975 -12.359 -0.487 1 98.94 29 PHE B N 1
ATOM 2485 C CA . PHE B 1 29 ? -2.832 -13.688 -1.079 1 98.94 29 PHE B CA 1
ATOM 2486 C C . PHE B 1 29 ? -3.809 -14.672 -0.448 1 98.94 29 PHE B C 1
ATOM 2488 O O . PHE B 1 29 ? -3.479 -15.336 0.537 1 98.94 29 PHE B O 1
ATOM 2495 N N . ALA B 1 30 ? -4.941 -14.773 -1.081 1 98.94 30 ALA B N 1
ATOM 2496 C CA . ALA B 1 30 ? -6.117 -15.383 -0.458 1 98.94 30 ALA B CA 1
ATOM 2497 C C . ALA B 1 30 ? -6.195 -16.875 -0.767 1 98.94 30 ALA B C 1
ATOM 2499 O O . ALA B 1 30 ? -6.188 -17.266 -1.933 1 98.94 30 ALA B O 1
ATOM 2500 N N . SER B 1 31 ? -6.246 -17.656 0.244 1 98.94 31 SER B N 1
ATOM 2501 C CA . SER B 1 31 ? -6.492 -19.078 0.164 1 98.94 31 SER B CA 1
ATOM 2502 C C . SER B 1 31 ? -7.906 -19.438 0.621 1 98.94 31 SER B C 1
ATOM 2504 O O . SER B 1 31 ? -8.328 -19.031 1.707 1 98.94 31 SER B O 1
ATOM 2506 N N . THR B 1 32 ? -8.602 -20.094 -0.178 1 98.75 32 THR B N 1
ATOM 2507 C CA . THR B 1 32 ? -9.945 -20.562 0.126 1 98.75 32 THR B CA 1
ATOM 2508 C C . THR B 1 32 ? -10.102 -22.031 -0.239 1 98.75 32 THR B C 1
ATOM 2510 O O . THR B 1 32 ? -9.188 -22.641 -0.805 1 98.75 32 THR B O 1
ATOM 2513 N N . VAL B 1 33 ? -11.203 -22.672 0.148 1 98.44 33 VAL B N 1
ATOM 2514 C CA . VAL B 1 33 ? -11.57 -24.016 -0.273 1 98.44 33 VAL B CA 1
ATOM 2515 C C . VAL B 1 33 ? -13.016 -24.016 -0.775 1 98.44 33 VAL B C 1
ATOM 2517 O O . VAL B 1 33 ? -13.844 -23.234 -0.313 1 98.44 33 VAL B O 1
ATOM 2520 N N . ASP B 1 34 ? -13.289 -24.859 -1.74 1 97.38 34 ASP B N 1
ATOM 2521 C CA . ASP B 1 34 ? -14.672 -25.016 -2.178 1 97.38 34 ASP B CA 1
ATOM 2522 C C . ASP B 1 34 ? -15.438 -25.953 -1.26 1 97.38 34 ASP B C 1
ATOM 2524 O O . ASP B 1 34 ? -14.922 -26.391 -0.227 1 97.38 34 ASP B O 1
ATOM 2528 N N . GLU B 1 35 ? -16.672 -26.234 -1.551 1 96.19 35 GLU B N 1
ATOM 2529 C CA . GLU B 1 35 ? -17.562 -27.016 -0.695 1 96.19 35 GLU B CA 1
ATOM 2530 C C . GLU B 1 35 ? -17.047 -28.438 -0.541 1 96.19 35 GLU B C 1
ATOM 2532 O O . GLU B 1 35 ? -17.391 -29.125 0.423 1 96.19 35 GLU B O 1
ATOM 2537 N N . ASN B 1 36 ? -16.234 -28.891 -1.482 1 96.31 36 ASN B N 1
ATOM 2538 C CA . ASN B 1 36 ? -15.703 -30.234 -1.436 1 96.31 36 ASN B CA 1
ATOM 2539 C C . ASN B 1 36 ? -14.312 -30.266 -0.809 1 96.31 36 ASN B C 1
ATOM 2541 O O . ASN B 1 36 ? -13.656 -31.312 -0.787 1 96.31 36 ASN B O 1
ATOM 2545 N N . GLY B 1 37 ? -13.773 -29.125 -0.415 1 96.56 37 GLY B N 1
ATOM 2546 C CA . GLY B 1 37 ? -12.492 -29.047 0.26 1 96.56 37 GLY B CA 1
ATOM 2547 C C . GLY B 1 37 ? -11.328 -28.828 -0.69 1 96.56 37 GLY B C 1
ATOM 2548 O O . GLY B 1 37 ? -10.172 -28.859 -0.278 1 96.56 37 GLY B O 1
ATOM 2549 N N . ASN B 1 38 ? -11.617 -28.625 -1.991 1 97.25 38 ASN B N 1
ATOM 2550 C CA . ASN B 1 38 ? -10.555 -28.328 -2.943 1 97.25 38 ASN B CA 1
ATOM 2551 C C . ASN B 1 38 ? -9.984 -26.938 -2.74 1 97.25 38 ASN B C 1
ATOM 2553 O O . ASN B 1 38 ? -10.734 -25.969 -2.602 1 97.25 38 ASN B O 1
ATOM 2557 N N . PRO B 1 39 ? -8.664 -26.875 -2.748 1 98.12 39 PRO B N 1
ATOM 2558 C CA . PRO B 1 39 ? -8.039 -25.594 -2.449 1 98.12 39 PRO B CA 1
ATOM 2559 C C . PRO B 1 39 ? -8.055 -24.641 -3.643 1 98.12 39 PRO B C 1
ATOM 2561 O O . PRO B 1 39 ? -8.078 -25.078 -4.793 1 98.12 39 PRO B O 1
ATOM 2564 N N . ASN B 1 40 ? -8.141 -23.391 -3.408 1 98 40 ASN B N 1
ATOM 2565 C CA . ASN B 1 40 ? -7.965 -22.281 -4.336 1 98 40 ASN B CA 1
ATOM 2566 C C . ASN B 1 40 ? -7.027 -21.219 -3.768 1 98 40 ASN B C 1
ATOM 2568 O O . ASN B 1 40 ? -7.086 -20.906 -2.576 1 98 40 ASN B O 1
ATOM 2572 N N . LEU B 1 41 ? -6.074 -20.719 -4.555 1 98.5 41 LEU B N 1
ATOM 2573 C CA . LEU B 1 41 ? -5.117 -19.703 -4.137 1 98.5 41 LEU B CA 1
ATOM 2574 C C . LEU B 1 41 ? -4.992 -18.609 -5.191 1 98.5 41 LEU B C 1
ATOM 2576 O O . LEU B 1 41 ? -4.742 -18.906 -6.363 1 98.5 41 LEU B O 1
ATOM 2580 N N . SER B 1 42 ? -5.215 -17.344 -4.75 1 97.94 42 SER B N 1
ATOM 2581 C CA . SER B 1 42 ? -5.172 -16.234 -5.695 1 97.94 42 SER B CA 1
ATOM 2582 C C . SER B 1 42 ? -4.848 -14.914 -4.992 1 97.94 42 SER B C 1
ATOM 2584 O O . SER B 1 42 ? -5.297 -14.68 -3.867 1 97.94 42 SER B O 1
ATOM 2586 N N . PRO B 1 43 ? -4.105 -14.062 -5.664 1 98.31 43 PRO B N 1
ATOM 2587 C CA . PRO B 1 43 ? -3.783 -12.758 -5.074 1 98.31 43 PRO B CA 1
ATOM 2588 C C . PRO B 1 43 ? -4.797 -11.68 -5.441 1 98.31 43 PRO B C 1
ATOM 2590 O O . PRO B 1 43 ? -5.332 -11.68 -6.555 1 98.31 43 PRO B O 1
ATOM 2593 N N . PHE B 1 44 ? -5.051 -10.711 -4.527 1 98.62 44 PHE B N 1
ATOM 2594 C CA . PHE B 1 44 ? -5.906 -9.547 -4.727 1 98.62 44 PHE B CA 1
ATOM 2595 C C . PHE B 1 44 ? -5.262 -8.297 -4.141 1 98.62 44 PHE B C 1
ATOM 2597 O O . PHE B 1 44 ? -4.875 -8.281 -2.969 1 98.62 44 PHE B O 1
ATOM 2604 N N . SER B 1 45 ? -5.172 -7.195 -4.926 1 98.69 45 SER B N 1
ATOM 2605 C CA . SER B 1 45 ? -4.547 -5.98 -4.418 1 98.69 45 SER B CA 1
ATOM 2606 C C . SER B 1 45 ? -5.594 -4.973 -3.951 1 98.69 45 SER B C 1
ATOM 2608 O O . SER B 1 45 ? -5.254 -3.959 -3.338 1 98.69 45 SER B O 1
ATOM 2610 N N . PHE B 1 46 ? -6.906 -5.133 -4.363 1 98.81 46 PHE B N 1
ATOM 2611 C CA . PHE B 1 46 ? -7.969 -4.379 -3.703 1 98.81 46 PHE B CA 1
ATOM 2612 C C . PHE B 1 46 ? -8.172 -4.875 -2.275 1 98.81 46 PHE B C 1
ATOM 2614 O O . PHE B 1 46 ? -9.148 -5.578 -1.99 1 98.81 46 PHE B O 1
ATOM 2621 N N . PHE B 1 47 ? -7.227 -4.445 -1.396 1 98.94 47 PHE B N 1
ATOM 2622 C CA . PHE B 1 47 ? -7.055 -5.082 -0.096 1 98.94 47 PHE B CA 1
ATOM 2623 C C . PHE B 1 47 ? -6.434 -4.113 0.904 1 98.94 47 PHE B C 1
ATOM 2625 O O . PHE B 1 47 ? -5.566 -3.314 0.545 1 98.94 47 PHE B O 1
ATOM 2632 N N . ASN B 1 48 ? -6.957 -4.191 2.137 1 98.94 48 ASN B N 1
ATOM 2633 C CA . ASN B 1 48 ? -6.285 -3.51 3.236 1 98.94 48 ASN B CA 1
ATOM 2634 C C . ASN B 1 48 ? -6.852 -3.932 4.59 1 98.94 48 ASN B C 1
ATOM 2636 O O . ASN B 1 48 ? -7.77 -4.75 4.652 1 98.94 48 ASN B O 1
ATOM 2640 N N . VAL B 1 49 ? -6.188 -3.535 5.734 1 98.94 49 VAL B N 1
ATOM 2641 C CA . VAL B 1 49 ? -6.762 -3.578 7.074 1 98.94 49 VAL B CA 1
ATOM 2642 C C . VAL B 1 49 ? -7.672 -2.369 7.285 1 98.94 49 VAL B C 1
ATOM 2644 O O . VAL B 1 49 ? -7.355 -1.262 6.844 1 98.94 49 VAL B O 1
ATOM 2647 N N . PHE B 1 50 ? -8.828 -2.572 8.055 1 98.88 50 PHE B N 1
ATOM 2648 C CA . PHE B 1 50 ? -9.789 -1.477 8.148 1 98.88 50 PHE B CA 1
ATOM 2649 C C . PHE B 1 50 ? -10.258 -1.29 9.586 1 98.88 50 PHE B C 1
ATOM 2651 O O . PHE B 1 50 ? -11.023 -0.371 9.883 1 98.88 50 PHE B O 1
ATOM 2658 N N . SER B 1 51 ? -9.867 -2.16 10.461 1 98.69 51 SER B N 1
ATOM 2659 C CA . SER B 1 51 ? -10.172 -2.082 11.891 1 98.69 51 SER B CA 1
ATOM 2660 C C . SER B 1 51 ? -9.172 -2.883 12.711 1 98.69 51 SER B C 1
ATOM 2662 O O . SER B 1 51 ? -8.734 -3.955 12.297 1 98.69 51 SER B O 1
ATOM 2664 N N . SER B 1 52 ? -8.789 -2.355 13.898 1 97.88 52 SER B N 1
ATOM 2665 C CA . SER B 1 52 ? -7.895 -3.109 14.781 1 97.88 52 SER B CA 1
ATOM 2666 C C . SER B 1 52 ? -8.672 -3.771 15.914 1 97.88 52 SER B C 1
ATOM 2668 O O . SER B 1 52 ? -8.18 -4.723 16.531 1 97.88 52 SER B O 1
ATOM 2670 N N . ASN B 1 53 ? -9.82 -3.201 16.172 1 96.44 53 ASN B N 1
ATOM 2671 C CA . ASN B 1 53 ? -10.695 -3.766 17.188 1 96.44 53 ASN B CA 1
ATOM 2672 C C . ASN B 1 53 ? -12.164 -3.641 16.797 1 96.44 53 ASN B C 1
ATOM 2674 O O . ASN B 1 53 ? -12.789 -2.607 17.047 1 96.44 53 ASN B O 1
ATOM 2678 N N . PRO B 1 54 ? -12.828 -4.781 16.375 1 97.94 54 PRO B N 1
ATOM 2679 C CA . PRO B 1 54 ? -12.188 -6.059 16.062 1 97.94 54 PRO B CA 1
ATOM 2680 C C . PRO B 1 54 ? -11.211 -5.957 14.891 1 97.94 54 PRO B C 1
ATOM 2682 O O . PRO B 1 54 ? -11.266 -5 14.117 1 97.94 54 PRO B O 1
ATOM 2685 N N . PRO B 1 55 ? -10.258 -6.902 14.797 1 98.81 55 PRO B N 1
ATOM 2686 C CA . PRO B 1 55 ? -9.32 -6.91 13.672 1 98.81 55 PRO B CA 1
ATOM 2687 C C . PRO B 1 55 ? -9.977 -7.352 12.367 1 98.81 55 PRO B C 1
ATOM 2689 O O . PRO B 1 55 ? -10.305 -8.531 12.195 1 98.81 55 PRO B O 1
ATOM 2692 N N . ILE B 1 56 ? -10.164 -6.391 11.414 1 98.88 56 ILE B N 1
ATOM 2693 C CA . ILE B 1 56 ? -10.906 -6.641 10.18 1 98.88 56 ILE B CA 1
ATOM 2694 C C . ILE B 1 56 ? -10.016 -6.359 8.977 1 98.88 56 ILE B C 1
ATOM 2696 O O . ILE B 1 56 ? -9.438 -5.281 8.859 1 98.88 56 ILE B O 1
ATOM 2700 N N . LEU B 1 57 ? -9.836 -7.344 8.141 1 98.94 57 LEU B N 1
ATOM 2701 C CA . LEU B 1 57 ? -9.281 -7.207 6.801 1 98.94 57 LEU B CA 1
ATOM 2702 C C . LEU B 1 57 ? -10.383 -7.211 5.75 1 98.94 57 LEU B C 1
ATOM 2704 O O . LEU B 1 57 ? -11.391 -7.914 5.898 1 98.94 57 LEU B O 1
ATOM 2708 N N . VAL B 1 58 ? -10.234 -6.387 4.711 1 98.94 58 VAL B N 1
ATOM 2709 C CA . VAL B 1 58 ? -11.195 -6.359 3.619 1 98.94 58 VAL B CA 1
ATOM 2710 C C . VAL B 1 58 ? -10.477 -6.508 2.283 1 98.94 58 VAL B C 1
ATOM 2712 O O . VAL B 1 58 ? -9.492 -5.812 2.023 1 98.94 58 VAL B O 1
ATOM 2715 N N . PHE B 1 59 ? -10.828 -7.461 1.463 1 98.94 59 PHE B N 1
ATOM 2716 C CA . PHE B 1 59 ? -10.367 -7.547 0.081 1 98.94 59 PHE B CA 1
ATOM 2717 C C . PHE B 1 59 ? -11.547 -7.703 -0.871 1 98.94 59 PHE B C 1
ATOM 2719 O O . PHE B 1 59 ? -12.672 -7.949 -0.436 1 98.94 59 PHE B O 1
ATOM 2726 N N . SER B 1 60 ? -11.281 -7.469 -2.191 1 98.88 60 SER B N 1
ATOM 2727 C CA . SER B 1 60 ? -12.398 -7.383 -3.125 1 98.88 60 SER B CA 1
ATOM 2728 C C . SER B 1 60 ? -12.07 -8.078 -4.441 1 98.88 60 SER B C 1
ATOM 2730 O O . SER B 1 60 ? -11.43 -7.496 -5.316 1 98.88 60 SER B O 1
ATOM 2732 N N . PRO B 1 61 ? -12.539 -9.328 -4.602 1 98.5 61 PRO B N 1
ATOM 2733 C CA . PRO B 1 61 ? -12.508 -9.906 -5.949 1 98.5 61 PRO B CA 1
ATOM 2734 C C . PRO B 1 61 ? -13.469 -9.211 -6.914 1 98.5 61 PRO B C 1
ATOM 2736 O O . PRO B 1 61 ? -14.68 -9.18 -6.664 1 98.5 61 PRO B O 1
ATOM 2739 N N . ALA B 1 62 ? -12.977 -8.648 -7.949 1 97.44 62 ALA B N 1
ATOM 2740 C CA . ALA B 1 62 ? -13.805 -7.977 -8.945 1 97.44 62 ALA B CA 1
ATOM 2741 C C . ALA B 1 62 ? -14.406 -8.977 -9.922 1 97.44 62 ALA B C 1
ATOM 2743 O O . ALA B 1 62 ? -13.812 -10.023 -10.188 1 97.44 62 ALA B O 1
ATOM 2744 N N . ARG B 1 63 ? -15.609 -8.672 -10.391 1 96.25 63 ARG B N 1
ATOM 2745 C CA . ARG B 1 63 ? -16.141 -9.398 -11.539 1 96.25 63 ARG B CA 1
ATOM 2746 C C . ARG B 1 63 ? -15.266 -9.195 -12.766 1 96.25 63 ARG B C 1
ATOM 2748 O O . ARG B 1 63 ? -14.773 -8.094 -13.008 1 96.25 63 ARG B O 1
ATOM 2755 N N . ARG B 1 64 ? -15.125 -10.328 -13.523 1 92.12 64 ARG B N 1
ATOM 2756 C CA . ARG B 1 64 ? -14.258 -10.227 -14.695 1 92.12 64 ARG B CA 1
ATOM 2757 C C . ARG B 1 64 ? -14.828 -9.242 -15.719 1 92.12 64 ARG B C 1
ATOM 2759 O O . ARG B 1 64 ? -16 -9.336 -16.094 1 92.12 64 ARG B O 1
ATOM 2766 N N . VAL B 1 65 ? -13.961 -8.359 -16.188 1 88.38 65 VAL B N 1
ATOM 2767 C CA . VAL B 1 65 ? -14.383 -7.328 -17.125 1 88.38 65 VAL B CA 1
ATOM 2768 C C . VAL B 1 65 ? -14.836 -7.977 -18.438 1 88.38 65 VAL B C 1
ATOM 2770 O O . VAL B 1 65 ? -15.836 -7.566 -19.016 1 88.38 65 VAL B O 1
ATOM 2773 N N . ARG B 1 66 ? -14.172 -9.055 -18.844 1 85.62 66 ARG B N 1
ATOM 2774 C CA . ARG B 1 66 ? -14.344 -9.664 -20.156 1 85.62 66 ARG B CA 1
ATOM 2775 C C . ARG B 1 66 ? -15.727 -10.281 -20.297 1 85.62 66 ARG B C 1
ATOM 2777 O O . ARG B 1 66 ? -16.359 -10.156 -21.344 1 85.62 66 ARG B O 1
ATOM 2784 N N . ASP B 1 67 ? -16.266 -10.906 -19.25 1 91.56 67 ASP B N 1
ATOM 2785 C CA . ASP B 1 67 ? -17.5 -11.656 -19.422 1 91.56 67 ASP B CA 1
ATOM 2786 C C . ASP B 1 67 ? -18.406 -11.539 -18.203 1 91.56 67 ASP B C 1
ATOM 2788 O O . ASP B 1 67 ? -19.406 -12.242 -18.109 1 91.56 67 ASP B O 1
ATOM 2792 N N . ASN B 1 68 ? -18 -10.711 -17.203 1 94.44 68 ASN B N 1
ATOM 2793 C CA . ASN B 1 68 ? -18.797 -10.398 -16.031 1 94.44 68 ASN B CA 1
ATOM 2794 C C . ASN B 1 68 ? -18.984 -11.617 -15.133 1 94.44 68 ASN B C 1
ATOM 2796 O O . ASN B 1 68 ? -19.953 -11.688 -14.367 1 94.44 68 ASN B O 1
ATOM 2800 N N . THR B 1 69 ? -18.109 -12.602 -15.297 1 94.25 69 THR B N 1
ATOM 2801 C CA . THR B 1 69 ? -18.156 -13.758 -14.414 1 94.25 69 THR B CA 1
ATOM 2802 C C . THR B 1 69 ? -17.422 -13.477 -13.109 1 94.25 69 THR B C 1
ATOM 2804 O O . THR B 1 69 ? -16.719 -12.469 -12.992 1 94.25 69 THR B O 1
ATOM 2807 N N . ILE B 1 70 ? -17.688 -14.32 -12.133 1 94.75 70 ILE B N 1
ATOM 2808 C CA . ILE B 1 70 ? -17.109 -14.117 -10.812 1 94.75 70 ILE B CA 1
ATOM 2809 C C . ILE B 1 70 ? -16 -15.141 -10.57 1 94.75 70 ILE B C 1
ATOM 2811 O O . ILE B 1 70 ? -16.016 -16.219 -11.156 1 94.75 70 ILE B O 1
ATOM 2815 N N . LYS B 1 71 ? -15.125 -14.836 -9.719 1 94.06 71 LYS B N 1
ATOM 2816 C CA . LYS B 1 71 ? -13.945 -15.656 -9.445 1 94.06 71 LYS B CA 1
ATOM 2817 C C . LYS B 1 71 ? -14.258 -16.75 -8.43 1 94.06 71 LYS B C 1
ATOM 2819 O O . LYS B 1 71 ? -15.133 -16.578 -7.578 1 94.06 71 LYS B O 1
ATOM 2824 N N . HIS B 1 72 ? -13.445 -17.859 -8.445 1 95.5 72 HIS B N 1
ATOM 2825 C CA . HIS B 1 72 ? -13.609 -18.984 -7.535 1 95.5 72 HIS B CA 1
ATOM 2826 C C . HIS B 1 72 ? -13.5 -18.547 -6.082 1 95.5 72 HIS B C 1
ATOM 2828 O O . HIS B 1 72 ? -14.219 -19.047 -5.219 1 95.5 72 HIS B O 1
ATOM 2834 N N . THR B 1 73 ? -12.594 -17.609 -5.805 1 97.5 73 THR B N 1
ATOM 2835 C CA . THR B 1 73 ? -12.406 -17.125 -4.441 1 97.5 73 THR B CA 1
ATOM 2836 C C . THR B 1 73 ? -13.719 -16.594 -3.877 1 97.5 73 THR B C 1
ATOM 2838 O O . THR B 1 73 ? -14.078 -16.875 -2.734 1 97.5 73 THR B O 1
ATOM 2841 N N . LEU B 1 74 ? -14.391 -15.742 -4.691 1 98.25 74 LEU B N 1
ATOM 2842 C CA . LEU B 1 74 ? -15.656 -15.164 -4.246 1 98.25 74 LEU B CA 1
ATOM 2843 C C . LEU B 1 74 ? -16.688 -16.266 -3.994 1 98.25 74 LEU B C 1
ATOM 2845 O O . LEU B 1 74 ? -17.375 -16.234 -2.973 1 98.25 74 LEU B O 1
ATOM 2849 N N . ILE B 1 75 ? -16.812 -17.219 -4.887 1 97.5 75 ILE B N 1
ATOM 2850 C CA . ILE B 1 75 ? -17.75 -18.328 -4.75 1 97.5 75 ILE B CA 1
ATOM 2851 C C . ILE B 1 75 ? -17.453 -19.109 -3.467 1 97.5 75 ILE B C 1
ATOM 2853 O O . ILE B 1 75 ? -18.359 -19.375 -2.678 1 97.5 75 ILE B O 1
ATOM 2857 N N . ASN B 1 76 ? -16.188 -19.453 -3.262 1 98.19 76 ASN B N 1
ATOM 2858 C CA . ASN B 1 76 ? -15.781 -20.188 -2.066 1 98.19 76 ASN B CA 1
ATOM 2859 C C . ASN B 1 76 ? -16.094 -19.391 -0.796 1 98.19 76 ASN B C 1
ATOM 2861 O O . ASN B 1 76 ? -16.594 -19.953 0.178 1 98.19 76 ASN B O 1
ATOM 2865 N N . ALA B 1 77 ? -15.742 -18.078 -0.816 1 98.62 77 ALA B N 1
ATOM 2866 C CA . ALA B 1 77 ? -16 -17.203 0.331 1 98.62 77 ALA B CA 1
ATOM 2867 C C . ALA B 1 77 ? -17.484 -17.188 0.685 1 98.62 77 ALA B C 1
ATOM 2869 O O . ALA B 1 77 ? -17.844 -17.219 1.862 1 98.62 77 ALA B O 1
ATOM 2870 N N . GLN B 1 78 ? -18.312 -17.078 -0.347 1 98.38 78 GLN B N 1
ATOM 2871 C CA . GLN B 1 78 ? -19.75 -17.062 -0.137 1 98.38 78 GLN B CA 1
ATOM 2872 C C . GLN B 1 78 ? -20.234 -18.359 0.487 1 98.38 78 GLN B C 1
ATOM 2874 O O . GLN B 1 78 ? -21.125 -18.359 1.334 1 98.38 78 GLN B O 1
ATOM 2879 N N . ASN B 1 79 ? -19.672 -19.438 0.12 1 98.25 79 ASN B N 1
ATOM 2880 C CA . ASN B 1 79 ? -20.141 -20.766 0.532 1 98.25 79 ASN B CA 1
ATOM 2881 C C . ASN B 1 79 ? -19.578 -21.156 1.89 1 98.25 79 ASN B C 1
ATOM 2883 O O . ASN B 1 79 ? -20.297 -21.703 2.73 1 98.25 79 ASN B O 1
ATOM 2887 N N . THR B 1 80 ? -18.297 -20.922 2.129 1 98.38 80 THR B N 1
ATOM 2888 C CA . THR B 1 80 ? -17.625 -21.484 3.299 1 98.38 80 THR B CA 1
ATOM 2889 C C . THR B 1 80 ? -17.469 -20.422 4.391 1 98.38 80 THR B C 1
ATOM 2891 O O . THR B 1 80 ? -17.266 -20.766 5.559 1 98.38 80 THR B O 1
ATOM 2894 N N . LYS B 1 81 ? -17.422 -19.156 4.043 1 98.75 81 LYS B N 1
ATOM 2895 C CA . LYS B 1 81 ? -17.297 -18 4.938 1 98.75 81 LYS B CA 1
ATOM 2896 C C . LYS B 1 81 ? -15.953 -18.047 5.676 1 98.75 81 LYS B C 1
ATOM 2898 O O . LYS B 1 81 ? -15.867 -17.609 6.828 1 98.75 81 LYS B O 1
ATOM 2903 N N . GLU B 1 82 ? -14.93 -18.656 5.035 1 98.94 82 GLU B N 1
ATOM 2904 C CA . GLU B 1 82 ? -13.578 -18.719 5.586 1 98.94 82 GLU B CA 1
ATOM 2905 C C . GLU B 1 82 ? -12.531 -18.375 4.531 1 98.94 82 GLU B C 1
ATOM 2907 O O . GLU B 1 82 ? -12.727 -18.625 3.342 1 98.94 82 GLU B O 1
ATOM 2912 N N . VAL B 1 83 ? -11.492 -17.797 4.965 1 98.94 83 VAL B N 1
ATOM 2913 C CA . VAL B 1 83 ? -10.383 -17.469 4.082 1 98.94 83 VAL B CA 1
ATOM 2914 C C . VAL B 1 83 ? -9.102 -17.312 4.902 1 98.94 83 VAL B C 1
ATOM 2916 O O . VAL B 1 83 ? -9.148 -16.953 6.082 1 98.94 83 VAL B O 1
ATOM 2919 N N . VAL B 1 84 ? -7.988 -17.703 4.383 1 99 84 VAL B N 1
ATOM 2920 C CA . VAL B 1 84 ? -6.684 -17.344 4.934 1 99 84 VAL B CA 1
ATOM 2921 C C . VAL B 1 84 ? -6.027 -16.281 4.062 1 99 84 VAL B C 1
ATOM 2923 O O . VAL B 1 84 ? -5.973 -16.422 2.838 1 99 84 VAL B O 1
ATOM 2926 N N . ILE B 1 85 ? -5.617 -15.188 4.672 1 99 85 ILE B N 1
ATOM 2927 C CA . ILE B 1 85 ? -4.844 -14.156 3.984 1 99 85 ILE B CA 1
ATOM 2928 C C . ILE B 1 85 ? -3.357 -14.336 4.293 1 99 85 ILE B C 1
ATOM 2930 O O . ILE B 1 85 ? -2.938 -14.219 5.445 1 99 85 ILE B O 1
ATOM 2934 N N . ASN B 1 86 ? -2.574 -14.625 3.266 1 98.94 86 ASN B N 1
ATOM 2935 C CA . ASN B 1 86 ? -1.131 -14.805 3.379 1 98.94 86 ASN B CA 1
ATOM 2936 C C . ASN B 1 86 ? -0.369 -13.578 2.885 1 98.94 86 ASN B C 1
ATOM 2938 O O . ASN B 1 86 ? -0.593 -13.117 1.766 1 98.94 86 ASN B O 1
ATOM 2942 N N . VAL B 1 87 ? 0.512 -13.062 3.695 1 98.94 87 VAL B N 1
ATOM 2943 C CA . VAL B 1 87 ? 1.319 -11.898 3.336 1 98.94 87 VAL B CA 1
ATOM 2944 C C . VAL B 1 87 ? 2.377 -12.305 2.311 1 98.94 87 VAL B C 1
ATOM 2946 O O . VAL B 1 87 ? 2.998 -13.359 2.432 1 98.94 87 VAL B O 1
ATOM 2949 N N . VAL B 1 88 ? 2.576 -11.438 1.322 1 98.81 88 VAL B N 1
ATOM 2950 C CA . VAL B 1 88 ? 3.531 -11.695 0.251 1 98.81 88 VAL B CA 1
ATOM 2951 C C . VAL B 1 88 ? 4.785 -10.852 0.459 1 98.81 88 VAL B C 1
ATOM 2953 O O . VAL B 1 88 ? 4.707 -9.633 0.597 1 98.81 88 VAL B O 1
ATOM 2956 N N . ASN B 1 89 ? 5.922 -11.484 0.547 1 98.5 89 ASN B N 1
ATOM 2957 C CA . ASN B 1 89 ? 7.184 -10.75 0.577 1 98.5 89 ASN B CA 1
ATOM 2958 C C . ASN B 1 89 ? 7.941 -10.891 -0.74 1 98.5 89 ASN B C 1
ATOM 2960 O O . ASN B 1 89 ? 7.434 -11.484 -1.694 1 98.5 89 ASN B O 1
ATOM 2964 N N . TYR B 1 90 ? 9.07 -10.289 -0.925 1 98.38 90 TYR B N 1
ATOM 2965 C CA . TYR B 1 90 ? 9.797 -10.195 -2.189 1 98.38 90 TYR B CA 1
ATOM 2966 C C . TYR B 1 90 ? 10.172 -11.578 -2.709 1 98.38 90 TYR B C 1
ATOM 2968 O O . TYR B 1 90 ? 10.086 -11.836 -3.91 1 98.38 90 TYR B O 1
ATOM 2976 N N . ASP B 1 91 ? 10.492 -12.492 -1.839 1 96.75 91 ASP B N 1
ATOM 2977 C CA . ASP B 1 91 ? 11.047 -13.789 -2.201 1 96.75 91 ASP B CA 1
ATOM 2978 C C . ASP B 1 91 ? 10.023 -14.633 -2.957 1 96.75 91 ASP B C 1
ATOM 2980 O O . ASP B 1 91 ? 10.383 -15.586 -3.654 1 96.75 91 ASP B O 1
ATOM 2984 N N . MET B 1 92 ? 8.797 -14.281 -2.834 1 97.69 92 MET B N 1
ATOM 2985 C CA . MET B 1 92 ? 7.789 -15.164 -3.412 1 97.69 92 MET B CA 1
ATOM 2986 C C . MET B 1 92 ? 6.922 -14.406 -4.414 1 97.69 92 MET B C 1
ATOM 2988 O O . MET B 1 92 ? 5.859 -14.891 -4.809 1 97.69 92 MET B O 1
ATOM 2992 N N . ALA B 1 93 ? 7.289 -13.234 -4.836 1 97.75 93 ALA B N 1
ATOM 2993 C CA . ALA B 1 93 ? 6.461 -12.352 -5.652 1 97.75 93 ALA B CA 1
ATOM 2994 C C . ALA B 1 93 ? 6.109 -13.008 -6.984 1 97.75 93 ALA B C 1
ATOM 2996 O O . ALA B 1 93 ? 4.949 -13 -7.398 1 97.75 93 ALA B O 1
ATOM 2997 N N . GLN B 1 94 ? 7.082 -13.609 -7.66 1 96.44 94 GLN B N 1
ATOM 2998 C CA . GLN B 1 94 ? 6.852 -14.203 -8.977 1 96.44 94 GLN B CA 1
ATOM 2999 C C . GLN B 1 94 ? 5.996 -15.461 -8.867 1 96.44 94 GLN B C 1
ATOM 3001 O O . GLN B 1 94 ? 5.16 -15.727 -9.734 1 96.44 94 GLN B O 1
ATOM 3006 N N . GLN B 1 95 ? 6.219 -16.266 -7.832 1 96.81 95 GLN B N 1
ATOM 3007 C CA . GLN B 1 95 ? 5.375 -17.422 -7.59 1 96.81 95 GLN B CA 1
ATOM 3008 C C . GLN B 1 95 ? 3.93 -17.016 -7.328 1 96.81 95 GLN B C 1
ATOM 3010 O O . GLN B 1 95 ? 2.996 -17.625 -7.855 1 96.81 95 GLN B O 1
ATOM 3015 N N . MET B 1 96 ? 3.797 -16 -6.465 1 98 96 MET B N 1
ATOM 3016 C CA . MET B 1 96 ? 2.457 -15.484 -6.191 1 98 96 MET B CA 1
ATOM 3017 C C . MET B 1 96 ? 1.764 -15.062 -7.484 1 98 96 MET B C 1
ATOM 3019 O O . MET B 1 96 ? 0.601 -15.406 -7.711 1 98 96 MET B O 1
ATOM 3023 N N . SER B 1 97 ? 2.467 -14.344 -8.336 1 96.12 97 SER B N 1
ATOM 3024 C CA . SER B 1 97 ? 1.901 -13.906 -9.609 1 96.12 97 SER B CA 1
ATOM 3025 C C . SER B 1 97 ? 1.477 -15.102 -10.461 1 96.12 97 SER B C 1
ATOM 3027 O O . SER B 1 97 ? 0.427 -15.062 -11.109 1 96.12 97 SER B O 1
ATOM 3029 N N . LEU B 1 98 ? 2.219 -16.156 -10.469 1 94.56 98 LEU B N 1
ATOM 3030 C CA . LEU B 1 98 ? 1.928 -17.359 -11.242 1 94.56 98 LEU B CA 1
ATOM 3031 C C . LEU B 1 98 ? 0.598 -17.969 -10.812 1 94.56 98 LEU B C 1
ATOM 3033 O O . LEU B 1 98 ? -0.127 -18.531 -11.641 1 94.56 98 LEU B O 1
ATOM 3037 N N . SER B 1 99 ? 0.278 -17.844 -9.57 1 95.44 99 SER B N 1
ATOM 3038 C CA . SER B 1 99 ? -0.957 -18.422 -9.047 1 95.44 99 SER B CA 1
ATOM 3039 C C . SER B 1 99 ? -2.182 -17.719 -9.617 1 95.44 99 SER B C 1
ATOM 3041 O O . SER B 1 99 ? -3.301 -18.219 -9.516 1 95.44 99 SER B O 1
ATOM 3043 N N . SER B 1 100 ? -2.021 -16.562 -10.203 1 92.88 100 SER B N 1
ATOM 3044 C CA . SER B 1 100 ? -3.145 -15.805 -10.734 1 92.88 100 SER B CA 1
ATOM 3045 C C . SER B 1 100 ? -3.471 -16.234 -12.164 1 92.88 100 SER B C 1
ATOM 3047 O O . SER B 1 100 ? -4.406 -15.703 -12.773 1 92.88 100 SER B O 1
ATOM 3049 N N . THR B 1 101 ? -2.686 -17.188 -12.703 1 90.81 101 THR B N 1
ATOM 3050 C CA . THR B 1 101 ? -2.973 -17.734 -14.023 1 90.81 101 THR B CA 1
ATOM 3051 C C . THR B 1 101 ? -4.371 -18.344 -14.062 1 90.81 101 THR B C 1
ATOM 3053 O O . THR B 1 101 ? -4.801 -18.984 -13.102 1 90.81 101 THR B O 1
ATOM 3056 N N . GLU B 1 102 ? -5.059 -18.094 -15.102 1 86.38 102 GLU B N 1
ATOM 3057 C CA . GLU B 1 102 ? -6.406 -18.641 -15.25 1 86.38 102 GLU B CA 1
ATOM 3058 C C . GLU B 1 102 ? -6.363 -20.125 -15.641 1 86.38 102 GLU B C 1
ATOM 3060 O O . GLU B 1 102 ? -6.785 -20.484 -16.734 1 86.38 102 GLU B O 1
ATOM 3065 N N . TYR B 1 103 ? -5.996 -20.953 -14.742 1 87.62 103 TYR B N 1
ATOM 3066 C CA . TYR B 1 103 ? -5.965 -22.406 -14.961 1 87.62 103 TYR B CA 1
ATOM 3067 C C . TYR B 1 103 ? -7.379 -22.969 -15.023 1 87.62 103 TYR B C 1
ATOM 3069 O O . TYR B 1 103 ? -8.32 -22.375 -14.492 1 87.62 103 TYR B O 1
ATOM 3077 N N . PRO B 1 104 ? -7.516 -24.125 -15.656 1 85.38 104 PRO B N 1
ATOM 3078 C CA . PRO B 1 104 ? -8.836 -24.75 -15.695 1 85.38 104 PRO B CA 1
ATOM 3079 C C . PRO B 1 104 ? -9.328 -25.188 -14.32 1 85.38 104 PRO B C 1
ATOM 3081 O O . PRO B 1 104 ? -8.531 -25.281 -13.375 1 85.38 104 PRO B O 1
ATOM 3084 N N . ASP B 1 105 ? -10.617 -25.375 -14.273 1 83.19 105 ASP B N 1
ATOM 3085 C CA . ASP B 1 105 ? -11.227 -25.844 -13.039 1 83.19 105 ASP B CA 1
ATOM 3086 C C . ASP B 1 105 ? -10.531 -27.109 -12.531 1 83.19 105 ASP B C 1
ATOM 3088 O O . ASP B 1 105 ? -10.18 -27.984 -13.312 1 83.19 105 ASP B O 1
ATOM 3092 N N . GLY B 1 106 ? -10.344 -27.141 -11.25 1 85.94 106 GLY B N 1
ATOM 3093 C CA . GLY B 1 106 ? -9.789 -28.344 -10.648 1 85.94 106 GLY B CA 1
ATOM 3094 C C . GLY B 1 106 ? -8.289 -28.266 -10.438 1 85.94 106 GLY B C 1
ATOM 3095 O O . GLY B 1 106 ? -7.715 -29.062 -9.703 1 85.94 106 GLY B O 1
ATOM 3096 N N . VAL B 1 107 ? -7.672 -27.312 -11.109 1 91.31 107 VAL B N 1
ATOM 3097 C CA . VAL B 1 107 ? -6.227 -27.156 -10.961 1 91.31 107 VAL B CA 1
ATOM 3098 C C . VAL B 1 107 ? -5.918 -26.484 -9.617 1 91.31 107 VAL B C 1
ATOM 3100 O O . VAL B 1 107 ? -6.582 -25.531 -9.234 1 91.31 107 VAL B O 1
ATOM 3103 N N . ASN B 1 108 ? -4.984 -27.078 -8.867 1 96.06 108 ASN B N 1
ATOM 3104 C CA . ASN B 1 108 ? -4.523 -26.562 -7.578 1 96.06 108 ASN B CA 1
ATOM 3105 C C . ASN B 1 108 ? -3.408 -25.531 -7.75 1 96.06 108 ASN B C 1
ATOM 3107 O O . ASN B 1 108 ? -2.268 -25.891 -8.047 1 96.06 108 ASN B O 1
ATOM 3111 N N . GLU B 1 109 ? -3.74 -24.297 -7.477 1 96.75 109 GLU B N 1
ATOM 3112 C CA . GLU B 1 109 ? -2.789 -23.203 -7.699 1 96.75 109 GLU B CA 1
ATOM 3113 C C . GLU B 1 109 ? -1.599 -23.312 -6.746 1 96.75 109 GLU B C 1
ATOM 3115 O O . GLU B 1 109 ? -0.508 -22.828 -7.051 1 96.75 109 GLU B O 1
ATOM 3120 N N . PHE B 1 110 ? -1.752 -23.969 -5.535 1 98.19 110 PHE B N 1
ATOM 3121 C CA . PHE B 1 110 ? -0.604 -24.203 -4.668 1 98.19 110 PHE B CA 1
ATOM 3122 C C . PHE B 1 110 ? 0.484 -24.969 -5.406 1 98.19 110 PHE B C 1
ATOM 3124 O O . PHE B 1 110 ? 1.648 -24.562 -5.402 1 98.19 110 PHE B O 1
ATOM 3131 N N . GLU B 1 111 ? 0.068 -26 -6.059 1 97 111 GLU B N 1
ATOM 3132 C CA . GLU B 1 111 ? 1.003 -26.844 -6.789 1 97 111 GLU B CA 1
ATOM 3133 C C . GLU B 1 111 ? 1.581 -26.109 -8 1 97 111 GLU B C 1
ATOM 3135 O O . GLU B 1 111 ? 2.791 -26.156 -8.234 1 97 111 GLU B O 1
ATOM 3140 N N . LYS B 1 112 ? 0.704 -25.469 -8.781 1 95.75 112 LYS B N 1
ATOM 3141 C CA . LYS B 1 112 ? 1.136 -24.75 -9.977 1 95.75 112 LYS B CA 1
ATOM 3142 C C . LYS B 1 112 ? 2.172 -23.688 -9.648 1 95.75 112 LYS B C 1
ATOM 3144 O O . LYS B 1 112 ? 3.133 -23.484 -10.398 1 95.75 112 LYS B O 1
ATOM 3149 N N . ALA B 1 113 ? 1.955 -23.016 -8.477 1 97.06 113 ALA B N 1
ATOM 3150 C CA . ALA B 1 113 ? 2.822 -21.891 -8.125 1 97.06 113 ALA B CA 1
ATOM 3151 C C . ALA B 1 113 ? 3.98 -22.344 -7.242 1 97.06 113 ALA B C 1
ATOM 3153 O O . ALA B 1 113 ? 4.902 -21.578 -6.969 1 97.06 113 ALA B O 1
ATOM 3154 N N . GLY B 1 114 ? 3.998 -23.594 -6.781 1 97.25 114 GLY B N 1
ATOM 3155 C CA . GLY B 1 114 ? 5.105 -24.141 -6.023 1 97.25 114 GLY B CA 1
ATOM 3156 C C . GLY B 1 114 ? 5.055 -23.797 -4.551 1 97.25 114 GLY B C 1
ATOM 3157 O O . GLY B 1 114 ? 6.098 -23.594 -3.918 1 97.25 114 GLY B O 1
ATOM 3158 N N . PHE B 1 115 ? 3.85 -23.641 -4.004 1 98.19 115 PHE B N 1
ATOM 3159 C CA . PHE B 1 115 ? 3.699 -23.328 -2.586 1 98.19 115 PHE B CA 1
ATOM 3160 C C . PHE B 1 115 ? 3.299 -24.578 -1.8 1 98.19 115 PHE B C 1
ATOM 3162 O O . PHE B 1 115 ? 2.668 -25.484 -2.344 1 98.19 115 PHE B O 1
ATOM 3169 N N . THR B 1 116 ? 3.721 -24.609 -0.558 1 98.19 116 THR B N 1
ATOM 3170 C CA . THR B 1 116 ? 3.387 -25.703 0.349 1 98.19 116 THR B CA 1
ATOM 3171 C C . THR B 1 116 ? 2.111 -25.391 1.127 1 98.19 116 THR B C 1
ATOM 3173 O O . THR B 1 116 ? 2 -24.328 1.743 1 98.19 116 THR B O 1
ATOM 3176 N N . MET B 1 117 ? 1.172 -26.312 1.069 1 98.56 117 MET B N 1
ATOM 3177 C CA . MET B 1 117 ? -0.077 -26.172 1.812 1 98.56 117 MET B CA 1
ATOM 3178 C C . MET B 1 117 ? 0.112 -26.562 3.273 1 98.56 117 MET B C 1
ATOM 3180 O O . MET B 1 117 ? 0.552 -27.688 3.568 1 98.56 117 MET B O 1
ATOM 3184 N N . LEU B 1 118 ? -0.161 -25.672 4.191 1 98.62 118 LEU B N 1
ATOM 3185 C CA . LEU B 1 118 ? -0.195 -25.953 5.625 1 98.62 118 LEU B CA 1
ATOM 3186 C C . LEU B 1 118 ? -1.626 -25.922 6.148 1 98.62 118 LEU B C 1
ATOM 3188 O O . LEU B 1 118 ? -2.402 -25.031 5.801 1 98.62 118 LEU B O 1
ATOM 3192 N N . ALA B 1 119 ? -1.938 -26.891 6.941 1 98.5 119 ALA B N 1
ATOM 3193 C CA . ALA B 1 119 ? -3.248 -26.859 7.59 1 98.5 119 ALA B CA 1
ATOM 3194 C C . ALA B 1 119 ? -3.377 -25.672 8.523 1 98.5 119 ALA B C 1
ATOM 3196 O O . ALA B 1 119 ? -2.428 -25.312 9.234 1 98.5 119 ALA B O 1
ATOM 3197 N N . SER B 1 120 ? -4.562 -25.047 8.539 1 98.75 120 SER B N 1
ATOM 3198 C CA . SER B 1 120 ? -4.859 -23.953 9.477 1 98.75 120 SER B CA 1
ATOM 3199 C C . SER B 1 120 ? -5.297 -24.5 10.828 1 98.75 120 SER B C 1
ATOM 3201 O O . SER B 1 120 ? -5.598 -25.688 10.961 1 98.75 120 SER B O 1
ATOM 3203 N N . ASP B 1 121 ? -5.273 -23.625 11.867 1 98.69 121 ASP B N 1
ATOM 3204 C CA . ASP B 1 121 ? -5.645 -24.016 13.219 1 98.69 121 ASP B CA 1
ATOM 3205 C C . ASP B 1 121 ? -7.148 -23.891 13.438 1 98.69 121 ASP B C 1
ATOM 3207 O O . ASP B 1 121 ? -7.754 -24.734 14.117 1 98.69 121 ASP B O 1
ATOM 3211 N N . VAL B 1 122 ? -7.785 -22.875 12.875 1 98.81 122 VAL B N 1
ATOM 3212 C CA . VAL B 1 122 ? -9.156 -22.531 13.25 1 98.81 122 VAL B CA 1
ATOM 3213 C C . VAL B 1 122 ? -10.078 -22.703 12.047 1 98.81 122 VAL B C 1
ATOM 3215 O O . VAL B 1 122 ? -11.211 -23.172 12.188 1 98.81 122 VAL B O 1
ATOM 3218 N N . VAL B 1 123 ? -9.602 -22.375 10.805 1 98.88 123 VAL B N 1
ATOM 3219 C CA . VAL B 1 123 ? -10.438 -22.422 9.609 1 98.88 123 VAL B CA 1
ATOM 3220 C C . VAL B 1 123 ? -9.992 -23.562 8.703 1 98.88 123 VAL B C 1
ATOM 3222 O O . VAL B 1 123 ? -8.953 -24.188 8.953 1 98.88 123 VAL B O 1
ATOM 3225 N N . GLN B 1 124 ? -10.703 -23.797 7.59 1 98.75 124 GLN B N 1
ATOM 3226 C CA . GLN B 1 124 ? -10.461 -24.938 6.727 1 98.75 124 GLN B CA 1
ATOM 3227 C C . GLN B 1 124 ? -9.43 -24.625 5.648 1 98.75 124 GLN B C 1
ATOM 3229 O O . GLN B 1 124 ? -8.594 -25.469 5.309 1 98.75 124 GLN B O 1
ATOM 3234 N N . PRO B 1 125 ? -9.469 -23.391 5.082 1 98.94 125 PRO B N 1
ATOM 3235 C CA . PRO B 1 125 ? -8.5 -23.109 4.02 1 98.94 125 PRO B CA 1
ATOM 3236 C C . PRO B 1 125 ? -7.055 -23.25 4.492 1 98.94 125 PRO B C 1
ATOM 3238 O O . PRO B 1 125 ? -6.758 -23.031 5.668 1 98.94 125 PRO B O 1
ATOM 3241 N N . PHE B 1 126 ? -6.184 -23.609 3.6 1 98.94 126 PHE B N 1
ATOM 3242 C CA . PHE B 1 126 ? -4.781 -23.875 3.904 1 98.94 126 PHE B CA 1
ATOM 3243 C C . PHE B 1 126 ? -3.996 -22.562 3.984 1 98.94 126 PHE B C 1
ATOM 3245 O O . PHE B 1 126 ? -4.336 -21.594 3.312 1 98.94 126 PHE B O 1
ATOM 3252 N N . ARG B 1 127 ? -2.994 -22.562 4.816 1 98.88 127 ARG B N 1
ATOM 3253 C CA . ARG B 1 127 ? -2.02 -21.484 4.832 1 98.88 127 ARG B CA 1
ATOM 3254 C C . ARG B 1 127 ? -0.901 -21.734 3.826 1 98.88 127 ARG B C 1
ATOM 3256 O O . ARG B 1 127 ? -0.678 -22.875 3.41 1 98.88 127 ARG B O 1
ATOM 3263 N N . VAL B 1 128 ? -0.302 -20.672 3.336 1 98.88 128 VAL B N 1
ATOM 3264 C CA . VAL B 1 128 ? 0.897 -20.766 2.51 1 98.88 128 VAL B CA 1
ATOM 3265 C C . VAL B 1 128 ? 2.137 -20.812 3.398 1 98.88 128 VAL B C 1
ATOM 3267 O O . VAL B 1 128 ? 2.484 -19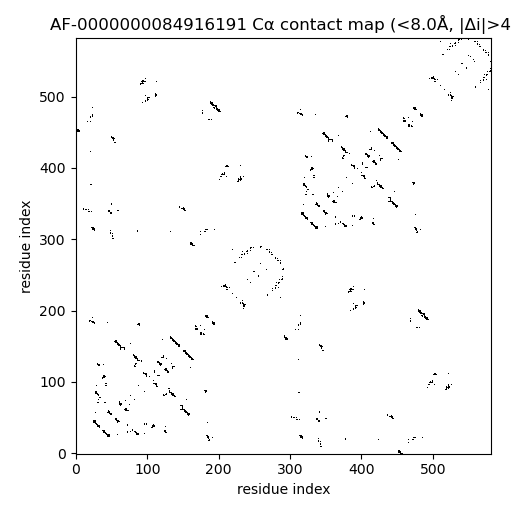.828 4.043 1 98.88 128 VAL B O 1
ATOM 3270 N N . ALA B 1 129 ? 2.865 -21.891 3.357 1 98.56 129 ALA B N 1
ATOM 3271 C CA . ALA B 1 129 ? 3.982 -22.109 4.273 1 98.56 129 ALA B CA 1
ATOM 3272 C C . ALA B 1 129 ? 5.066 -21.047 4.09 1 98.56 129 ALA B C 1
ATOM 3274 O O . ALA B 1 129 ? 5.719 -20.641 5.055 1 98.56 129 ALA B O 1
ATOM 3275 N N . GLU B 1 130 ? 5.285 -20.656 2.885 1 98.19 130 GLU B N 1
ATOM 3276 C CA . GLU B 1 130 ? 6.387 -19.766 2.527 1 98.19 130 GLU B CA 1
ATOM 3277 C C . GLU B 1 130 ? 6.082 -18.328 2.926 1 98.19 130 GLU B C 1
ATOM 3279 O O . GLU B 1 130 ? 6.973 -17.469 2.91 1 98.19 130 GLU B O 1
ATOM 3284 N N . SER B 1 131 ? 4.82 -18 3.289 1 98.81 131 SER B N 1
ATOM 3285 C CA . SER B 1 131 ? 4.418 -16.656 3.695 1 98.81 131 SER B CA 1
ATOM 3286 C C . SER B 1 131 ? 5.012 -16.281 5.051 1 98.81 131 SER B C 1
ATOM 3288 O O . SER B 1 131 ? 5.012 -17.094 5.977 1 98.81 131 SER B O 1
ATOM 3290 N N . PRO B 1 132 ? 5.477 -15.062 5.207 1 98.81 132 PRO B N 1
ATOM 3291 C CA . PRO B 1 132 ? 6.051 -14.648 6.492 1 98.81 132 PRO B CA 1
ATOM 3292 C C . PRO B 1 132 ? 4.992 -14.461 7.578 1 98.81 132 PRO B C 1
ATOM 3294 O O . PRO B 1 132 ? 5.297 -14.57 8.766 1 98.81 132 PRO B O 1
ATOM 3297 N N . VAL B 1 133 ? 3.812 -14.109 7.227 1 98.94 133 VAL B N 1
ATOM 3298 C CA . VAL B 1 133 ? 2.689 -13.914 8.141 1 98.94 133 VAL B CA 1
ATOM 3299 C C . VAL B 1 133 ? 1.407 -14.445 7.504 1 98.94 133 VAL B C 1
ATOM 3301 O O . VAL B 1 133 ? 1.154 -14.211 6.316 1 98.94 133 VAL B O 1
ATOM 3304 N N . GLN B 1 134 ? 0.622 -15.172 8.195 1 98.94 134 GLN B N 1
ATOM 3305 C CA . GLN B 1 134 ? -0.657 -15.719 7.746 1 98.94 134 GLN B CA 1
ATOM 3306 C C . GLN B 1 134 ? -1.781 -15.344 8.711 1 98.94 134 GLN B C 1
ATOM 3308 O O . GLN B 1 134 ? -1.615 -15.422 9.93 1 98.94 134 GLN B O 1
ATOM 3313 N N . PHE B 1 135 ? -2.922 -14.914 8.188 1 98.94 135 PHE B N 1
ATOM 3314 C CA . PHE B 1 135 ? -4.109 -14.578 8.961 1 98.94 135 PHE B CA 1
ATOM 3315 C C . PHE B 1 135 ? -5.25 -15.539 8.656 1 98.94 135 PHE B C 1
ATOM 3317 O O . PHE B 1 135 ? -5.754 -15.578 7.531 1 98.94 135 PHE B O 1
ATOM 3324 N N . GLU B 1 136 ? -5.625 -16.359 9.594 1 99 136 GLU B N 1
ATOM 3325 C CA . GLU B 1 136 ? -6.883 -17.094 9.477 1 99 136 GLU B CA 1
ATOM 3326 C C . GLU B 1 136 ? -8.078 -16.188 9.758 1 99 136 GLU B C 1
ATOM 3328 O O . GLU B 1 136 ? -8.117 -15.5 10.773 1 99 136 GLU B O 1
ATOM 3333 N N . CYS B 1 137 ? -9.07 -16.25 8.859 1 98.94 137 CYS B N 1
ATOM 3334 C CA . CYS B 1 137 ? -10.156 -15.297 9 1 98.94 137 CYS B CA 1
ATOM 3335 C C . CYS B 1 137 ? -11.508 -15.977 8.805 1 98.94 137 CYS B C 1
ATOM 3337 O O . CYS B 1 137 ? -11.633 -16.906 8.008 1 98.94 137 CYS B O 1
ATOM 3339 N N . LYS B 1 138 ? -12.484 -15.461 9.531 1 98.94 138 LYS B N 1
ATOM 3340 C CA . LYS B 1 138 ? -13.898 -15.711 9.266 1 98.94 138 LYS B CA 1
ATOM 3341 C C . LYS B 1 138 ? -14.547 -14.523 8.562 1 98.94 138 LYS B C 1
ATOM 3343 O O . LYS B 1 138 ? -14.258 -13.367 8.891 1 98.94 138 LYS B O 1
ATOM 3348 N N . ILE B 1 139 ? -15.414 -14.836 7.594 1 98.88 139 ILE B N 1
ATOM 3349 C CA . ILE B 1 139 ? -16.031 -13.781 6.809 1 98.88 139 ILE B CA 1
ATOM 3350 C C . ILE B 1 139 ? -17.328 -13.336 7.473 1 98.88 139 ILE B C 1
ATOM 3352 O O . ILE B 1 139 ? -18.25 -14.141 7.637 1 98.88 139 ILE B O 1
ATOM 3356 N N . ASN B 1 140 ? -17.391 -12.047 7.809 1 98.5 140 ASN B N 1
ATOM 3357 C CA . ASN B 1 140 ? -18.562 -11.469 8.445 1 98.5 140 ASN B CA 1
ATOM 3358 C C . ASN B 1 140 ? -19.641 -11.141 7.418 1 98.5 140 ASN B C 1
ATOM 3360 O O . ASN B 1 140 ? -20.828 -11.375 7.664 1 98.5 140 ASN B O 1
ATOM 3364 N N . GLU B 1 141 ? -19.203 -10.57 6.363 1 98.19 141 GLU B N 1
ATOM 3365 C CA . GLU B 1 141 ? -20.125 -10.039 5.371 1 98.19 141 GLU B CA 1
ATOM 3366 C C . GLU B 1 141 ? -19.469 -9.922 4 1 98.19 141 GLU B C 1
ATOM 3368 O O . GLU B 1 141 ? -18.25 -9.766 3.906 1 98.19 141 GLU B O 1
ATOM 3373 N N . ILE B 1 142 ? -20.219 -10.148 2.971 1 98.62 142 ILE B N 1
ATOM 3374 C CA . ILE B 1 142 ? -19.828 -9.875 1.597 1 98.62 142 ILE B CA 1
ATOM 3375 C C . ILE B 1 142 ? -20.781 -8.867 0.967 1 98.62 142 ILE B C 1
ATOM 3377 O O . ILE B 1 142 ? -22 -9.086 0.949 1 98.62 142 ILE B O 1
ATOM 3381 N N . ILE B 1 143 ? -20.266 -7.723 0.497 1 98.44 143 ILE B N 1
ATOM 3382 C CA . ILE B 1 143 ? -21.078 -6.645 -0.049 1 98.44 143 ILE B CA 1
ATOM 3383 C C . ILE B 1 143 ? -20.719 -6.414 -1.515 1 98.44 143 ILE B C 1
ATOM 3385 O O . ILE B 1 143 ? -19.594 -5.996 -1.826 1 98.44 143 ILE B O 1
ATOM 3389 N N . ALA B 1 144 ? -21.703 -6.672 -2.42 1 98.38 144 ALA B N 1
ATOM 3390 C CA . ALA B 1 144 ? -21.5 -6.363 -3.832 1 98.38 144 ALA B CA 1
ATOM 3391 C C . ALA B 1 144 ? -21.516 -4.855 -4.074 1 98.38 144 ALA B C 1
ATOM 3393 O O . ALA B 1 144 ? -22.391 -4.152 -3.582 1 98.38 144 ALA B O 1
ATOM 3394 N N . LEU B 1 145 ? -20.516 -4.363 -4.844 1 98.38 145 LEU B N 1
ATOM 3395 C CA . LEU B 1 145 ? -20.438 -2.93 -5.105 1 98.38 145 LEU B CA 1
ATOM 3396 C C . LEU B 1 145 ? -21.031 -2.59 -6.469 1 98.38 145 LEU B C 1
ATOM 3398 O O . LEU B 1 145 ? -21.109 -1.417 -6.84 1 98.38 145 LEU B O 1
ATOM 3402 N N . GLY B 1 146 ? -21.406 -3.531 -7.25 1 97.38 146 GLY B N 1
ATOM 3403 C CA . GLY B 1 146 ? -22.016 -3.455 -8.57 1 97.38 146 GLY B CA 1
ATOM 3404 C C . GLY B 1 146 ? -22.281 -4.816 -9.188 1 97.38 146 GLY B C 1
ATOM 3405 O O . GLY B 1 146 ? -22 -5.848 -8.57 1 97.38 146 GLY B O 1
ATOM 3406 N N . ASP B 1 147 ? -22.812 -4.836 -10.445 1 96.44 147 ASP B N 1
ATOM 3407 C CA . ASP B 1 147 ? -23.203 -6.113 -11.039 1 96.44 147 ASP B CA 1
ATOM 3408 C C . ASP B 1 147 ? -22.609 -6.262 -12.438 1 96.44 147 ASP B C 1
ATOM 3410 O O . ASP B 1 147 ? -22.938 -7.199 -13.164 1 96.44 147 ASP B O 1
ATOM 3414 N N . GLN B 1 148 ? -21.781 -5.395 -12.82 1 95.62 148 GLN B N 1
ATOM 3415 C CA . GLN B 1 148 ? -21.156 -5.449 -14.141 1 95.62 148 GLN B CA 1
ATOM 3416 C C . GLN B 1 148 ? -19.656 -5.734 -14.023 1 95.62 148 GLN B C 1
ATOM 3418 O O . GLN B 1 148 ? -19.094 -5.68 -12.93 1 95.62 148 GLN B O 1
ATOM 3423 N N . GLY B 1 149 ? -19.062 -6.051 -15.227 1 95.25 149 GLY B N 1
ATOM 3424 C CA . GLY B 1 149 ? -17.625 -6.262 -15.242 1 95.25 149 GLY B CA 1
ATOM 3425 C C . GLY B 1 149 ? -16.844 -5.133 -14.594 1 95.25 149 GLY B C 1
ATOM 3426 O O . GLY B 1 149 ? -17.094 -3.959 -14.867 1 95.25 149 GLY B O 1
ATOM 3427 N N . GLY B 1 150 ? -15.891 -5.5 -13.664 1 96.69 150 GLY B N 1
ATOM 3428 C CA . GLY B 1 150 ? -15.102 -4.504 -12.961 1 96.69 150 GLY B CA 1
ATOM 3429 C C . GLY B 1 150 ? -15.656 -4.16 -11.594 1 96.69 150 GLY B C 1
ATOM 3430 O O . GLY B 1 150 ? -14.992 -3.504 -10.789 1 96.69 150 GLY B O 1
ATOM 3431 N N . ALA B 1 151 ? -16.875 -4.637 -11.281 1 98.19 151 ALA B N 1
ATOM 3432 C CA . ALA B 1 151 ? -17.5 -4.383 -9.984 1 98.19 151 ALA B CA 1
ATOM 3433 C C . ALA B 1 151 ? -16.859 -5.23 -8.891 1 98.19 151 ALA B C 1
ATOM 3435 O O . ALA B 1 151 ? -16.609 -6.426 -9.086 1 98.19 151 ALA B O 1
ATOM 3436 N N . GLY B 1 152 ? -16.547 -4.555 -7.781 1 98.38 152 GLY B N 1
ATOM 3437 C CA . GLY B 1 152 ? -15.938 -5.25 -6.652 1 98.38 152 GLY B CA 1
ATOM 3438 C C . GLY B 1 152 ? -16.953 -5.898 -5.734 1 98.38 152 GLY B C 1
ATOM 3439 O O . GLY B 1 152 ? -18.156 -5.641 -5.855 1 98.38 152 GLY B O 1
ATOM 3440 N N . ASN B 1 153 ? -16.484 -6.766 -4.922 1 98.81 153 ASN B N 1
ATOM 3441 C CA . ASN B 1 153 ? -17.203 -7.395 -3.814 1 98.81 153 ASN B CA 1
ATOM 3442 C C . ASN B 1 153 ? -16.422 -7.277 -2.508 1 98.81 153 ASN B C 1
ATOM 3444 O O . ASN B 1 153 ? -15.398 -7.941 -2.328 1 98.81 153 ASN B O 1
ATOM 3448 N N . LEU B 1 154 ? -16.906 -6.461 -1.59 1 98.81 154 LEU B N 1
ATOM 3449 C CA . LEU B 1 154 ? -16.219 -6.312 -0.316 1 98.81 154 LEU B CA 1
ATOM 3450 C C . LEU B 1 154 ? -16.375 -7.566 0.538 1 98.81 154 LEU B C 1
ATOM 3452 O O . LEU B 1 154 ? -17.484 -7.867 1.007 1 98.81 154 LEU B O 1
ATOM 3456 N N . ILE B 1 155 ? -15.344 -8.297 0.646 1 98.94 155 ILE B N 1
ATOM 3457 C CA . ILE B 1 155 ? -15.32 -9.406 1.596 1 98.94 155 ILE B CA 1
ATOM 3458 C C . ILE B 1 155 ? -14.727 -8.93 2.922 1 98.94 155 ILE B C 1
ATOM 3460 O O . ILE B 1 155 ? -13.531 -8.633 3.006 1 98.94 155 ILE B O 1
ATOM 3464 N N . ILE B 1 156 ? -15.531 -8.797 3.92 1 98.88 156 ILE B N 1
ATOM 3465 C CA . ILE B 1 156 ? -15.156 -8.305 5.242 1 98.88 156 ILE B CA 1
ATOM 3466 C C . ILE B 1 156 ? -14.828 -9.484 6.156 1 98.88 156 ILE B C 1
ATOM 3468 O O . ILE B 1 156 ? -15.719 -10.25 6.543 1 98.88 156 ILE B O 1
ATOM 3472 N N . CYS B 1 157 ? -13.5 -9.57 6.52 1 98.62 157 CYS B N 1
ATOM 3473 C CA . CYS B 1 157 ? -13.008 -10.75 7.219 1 98.62 157 CYS B CA 1
ATOM 3474 C C . CYS B 1 157 ? -12.453 -10.391 8.594 1 98.62 157 CYS B C 1
ATOM 3476 O O . CYS B 1 157 ? -11.648 -9.461 8.711 1 98.62 157 CYS B O 1
ATOM 3478 N N . GLU B 1 158 ? -12.844 -11.125 9.57 1 98.88 158 GLU B N 1
ATOM 3479 C CA . GLU B 1 158 ? -12.312 -10.953 10.914 1 98.88 158 GLU B CA 1
ATOM 3480 C C . GLU B 1 158 ? -11.188 -11.945 11.195 1 98.88 158 GLU B C 1
ATOM 3482 O O . GLU B 1 158 ? -11.352 -13.148 11 1 98.88 158 GLU B O 1
ATOM 3487 N N . VAL B 1 159 ? -10.047 -11.43 11.633 1 98.94 159 VAL B N 1
ATOM 3488 C CA . VAL B 1 159 ? -8.891 -12.266 11.938 1 98.94 159 VAL B CA 1
ATOM 3489 C C . VAL B 1 159 ? -9.141 -13.047 13.227 1 98.94 159 VAL B C 1
ATOM 3491 O O . VAL B 1 159 ? -9.43 -12.461 14.266 1 98.94 159 VAL B O 1
ATOM 3494 N N . VAL B 1 160 ? -8.969 -14.375 13.109 1 98.88 160 VAL B N 1
ATOM 3495 C CA . VAL B 1 160 ? -9.25 -15.195 14.289 1 98.88 160 VAL B CA 1
ATOM 3496 C C . VAL B 1 160 ? -7.969 -15.891 14.75 1 98.88 160 VAL B C 1
ATOM 3498 O O . VAL B 1 160 ? -7.914 -16.422 15.867 1 98.88 160 VAL B O 1
ATOM 3501 N N . LYS B 1 161 ? -6.977 -15.898 13.945 1 98.88 161 LYS B N 1
ATOM 3502 C CA . LYS B 1 161 ? -5.656 -16.422 14.281 1 98.88 161 LYS B CA 1
ATOM 3503 C C . LYS B 1 161 ? -4.57 -15.773 13.43 1 98.88 161 LYS B C 1
ATOM 3505 O O . LYS B 1 161 ? -4.789 -15.477 12.258 1 98.88 161 LYS B O 1
ATOM 3510 N N . ILE B 1 162 ? -3.424 -15.523 14.031 1 98.88 162 ILE B N 1
ATOM 3511 C CA . ILE B 1 162 ? -2.275 -14.953 13.336 1 98.88 162 ILE B CA 1
ATOM 3512 C C . ILE B 1 162 ? -1.067 -15.875 13.5 1 98.88 162 ILE B C 1
ATOM 3514 O O . ILE B 1 162 ? -0.771 -16.328 14.602 1 98.88 162 ILE B O 1
ATOM 3518 N N . HIS B 1 163 ? -0.434 -16.188 12.406 1 98.88 163 HIS B N 1
ATOM 3519 C CA . HIS B 1 163 ? 0.831 -16.922 12.406 1 98.88 163 HIS B CA 1
ATOM 3520 C C . HIS B 1 163 ? 1.965 -16.047 11.867 1 98.88 163 HIS B C 1
ATOM 3522 O O . HIS B 1 163 ? 1.865 -15.5 10.766 1 98.88 163 HIS B O 1
ATOM 3528 N N . ILE B 1 164 ? 3.051 -15.914 12.633 1 98.81 164 ILE B N 1
ATOM 3529 C CA . ILE B 1 164 ? 4.168 -15.055 12.258 1 98.81 164 ILE B CA 1
ATOM 3530 C C . ILE B 1 164 ? 5.469 -15.852 12.297 1 98.81 164 ILE B C 1
ATOM 3532 O O . ILE B 1 164 ? 5.797 -16.469 13.312 1 98.81 164 ILE B O 1
ATOM 3536 N N . ARG B 1 165 ? 6.191 -15.891 11.133 1 98.56 165 ARG B N 1
ATOM 3537 C CA . ARG B 1 165 ? 7.531 -16.469 11.148 1 98.56 165 ARG B CA 1
ATOM 3538 C C . ARG B 1 165 ? 8.43 -15.727 12.133 1 98.56 165 ARG B C 1
ATOM 3540 O O . ARG B 1 165 ? 8.523 -14.5 12.094 1 98.56 165 ARG B O 1
ATOM 3547 N N . GLU B 1 166 ? 9.117 -16.406 12.953 1 97.94 166 GLU B N 1
ATOM 3548 C CA . GLU B 1 166 ? 9.922 -15.797 14.008 1 97.94 166 GLU B CA 1
ATOM 3549 C C . GLU B 1 166 ? 11.055 -14.953 13.422 1 97.94 166 GLU B C 1
ATOM 3551 O O . GLU B 1 166 ? 11.461 -13.945 14.008 1 97.94 166 GLU B O 1
ATOM 3556 N N . GLU B 1 167 ? 11.539 -15.32 12.273 1 97.75 167 GLU B N 1
ATOM 3557 C CA . GLU B 1 167 ? 12.68 -14.664 11.641 1 97.75 167 GLU B CA 1
ATOM 3558 C C . GLU B 1 167 ? 12.344 -13.219 11.273 1 97.75 167 GLU B C 1
ATOM 3560 O O . GLU B 1 167 ? 13.242 -12.406 11.047 1 97.75 167 GLU B O 1
ATOM 3565 N N . VAL B 1 168 ? 11.07 -12.867 11.18 1 98.5 168 VAL B N 1
ATOM 3566 C CA . VAL B 1 168 ? 10.727 -11.508 10.766 1 98.5 168 VAL B CA 1
ATOM 3567 C C . VAL B 1 168 ? 10.484 -10.641 11.992 1 98.5 168 VAL B C 1
ATOM 3569 O O . VAL B 1 168 ? 10.219 -9.438 11.867 1 98.5 168 VAL B O 1
ATOM 3572 N N . LEU B 1 169 ? 10.562 -11.227 13.188 1 98.19 169 LEU B N 1
ATOM 3573 C CA . LEU B 1 169 ? 10.352 -10.477 14.422 1 98.19 169 LEU B CA 1
ATOM 3574 C C . LEU B 1 169 ? 11.625 -9.742 14.828 1 98.19 169 LEU B C 1
ATOM 3576 O O . LEU B 1 169 ? 12.727 -10.219 14.578 1 98.19 169 LEU B O 1
ATOM 3580 N N . GLY B 1 170 ? 11.43 -8.555 15.375 1 97.31 170 GLY B N 1
ATOM 3581 C CA . GLY B 1 170 ? 12.523 -7.84 16.016 1 97.31 170 GLY B CA 1
ATOM 3582 C C . GLY B 1 170 ? 12.727 -8.234 17.469 1 97.31 170 GLY B C 1
ATOM 3583 O O . GLY B 1 170 ? 12.047 -9.141 17.969 1 97.31 170 GLY B O 1
ATOM 3584 N N . GLU B 1 171 ? 13.641 -7.543 18.125 1 96.38 171 GLU B N 1
ATOM 3585 C CA . GLU B 1 171 ? 13.969 -7.832 19.531 1 96.38 171 GLU B CA 1
ATOM 3586 C C . GLU B 1 171 ? 12.797 -7.504 20.438 1 96.38 171 GLU B C 1
ATOM 3588 O O . GLU B 1 171 ? 12.633 -8.125 21.5 1 96.38 171 GLU B O 1
ATOM 3593 N N . ASP B 1 172 ? 12 -6.637 20.031 1 95.38 172 ASP B N 1
ATOM 3594 C CA . ASP B 1 172 ? 10.875 -6.203 20.844 1 95.38 172 ASP B CA 1
ATOM 3595 C C . ASP B 1 172 ? 9.672 -7.121 20.656 1 95.38 172 ASP B C 1
ATOM 3597 O O . ASP B 1 172 ? 8.602 -6.879 21.219 1 95.38 172 ASP B O 1
ATOM 3601 N N . GLY B 1 173 ? 9.812 -8.086 19.812 1 95.81 173 GLY B N 1
ATOM 3602 C CA . GLY B 1 173 ? 8.727 -9.023 19.594 1 95.81 173 GLY B CA 1
ATOM 3603 C C . GLY B 1 173 ? 7.73 -8.555 18.547 1 95.81 173 GLY B C 1
ATOM 3604 O O . GLY B 1 173 ? 6.746 -9.242 18.266 1 95.81 173 GLY B O 1
ATOM 3605 N N . MET B 1 174 ? 7.984 -7.414 18.016 1 97.5 174 MET B N 1
ATOM 3606 C CA . MET B 1 174 ? 7.137 -6.91 16.938 1 97.5 174 MET B CA 1
ATOM 3607 C C . MET B 1 174 ? 7.723 -7.254 15.57 1 97.5 174 MET B C 1
ATOM 3609 O O . MET B 1 174 ? 8.898 -7.609 15.469 1 97.5 174 MET B O 1
ATOM 3613 N N . ILE B 1 175 ? 6.906 -7.219 14.602 1 98.38 175 ILE B N 1
ATOM 3614 C CA . ILE B 1 175 ? 7.391 -7.48 13.25 1 98.38 175 ILE B CA 1
ATOM 3615 C C . ILE B 1 175 ? 8.344 -6.367 12.812 1 98.38 175 ILE B C 1
ATOM 3617 O O . ILE B 1 175 ? 8.023 -5.184 12.953 1 98.38 175 ILE B O 1
ATOM 3621 N N . ASP B 1 176 ? 9.516 -6.762 12.422 1 98.12 176 ASP B N 1
ATOM 3622 C CA . ASP B 1 176 ? 10.508 -5.828 11.891 1 98.12 176 ASP B CA 1
ATOM 3623 C C . ASP B 1 176 ? 10.219 -5.5 10.43 1 98.12 176 ASP B C 1
ATOM 3625 O O . ASP B 1 176 ? 10.203 -6.391 9.578 1 98.12 176 ASP B O 1
ATOM 3629 N N . GLN B 1 177 ? 10.023 -4.199 10.156 1 97.69 177 GLN B N 1
ATOM 3630 C CA . GLN B 1 177 ? 9.609 -3.768 8.82 1 97.69 177 GLN B CA 1
ATOM 3631 C C . GLN B 1 177 ? 10.656 -4.129 7.777 1 97.69 177 GLN B C 1
ATOM 3633 O O . GLN B 1 177 ? 10.32 -4.387 6.617 1 97.69 177 GLN B O 1
ATOM 3638 N N . HIS B 1 178 ? 11.922 -4.129 8.156 1 97.62 178 HIS B N 1
ATOM 3639 C CA . HIS B 1 178 ? 12.992 -4.488 7.238 1 97.62 178 HIS B CA 1
ATOM 3640 C C . HIS B 1 178 ? 13.016 -5.992 6.98 1 97.62 178 HIS B C 1
ATOM 3642 O O . HIS B 1 178 ? 13.203 -6.426 5.84 1 97.62 178 HIS B O 1
ATOM 3648 N N . LYS B 1 179 ? 12.766 -6.734 7.984 1 98.12 179 LYS B N 1
ATOM 3649 C CA . LYS B 1 179 ? 12.906 -8.188 7.895 1 98.12 179 LYS B CA 1
ATOM 3650 C C . LYS B 1 179 ? 11.742 -8.805 7.121 1 98.12 179 LYS B C 1
ATOM 3652 O O . LYS B 1 179 ? 11.922 -9.797 6.414 1 98.12 179 LYS B O 1
ATOM 3657 N N . ILE B 1 180 ? 10.562 -8.273 7.215 1 98.69 180 ILE B N 1
ATOM 3658 C CA . ILE B 1 180 ? 9.391 -8.898 6.625 1 98.69 180 ILE B CA 1
ATOM 3659 C C . ILE B 1 180 ? 9.43 -8.742 5.105 1 98.69 180 ILE B C 1
ATOM 3661 O O . ILE B 1 180 ? 8.844 -9.547 4.379 1 98.69 180 ILE B O 1
ATOM 3665 N N . ASP B 1 181 ? 10.016 -7.656 4.547 1 98.56 181 ASP B N 1
ATOM 3666 C CA . ASP B 1 181 ? 10.359 -7.441 3.146 1 98.56 181 ASP B CA 1
ATOM 3667 C C . ASP B 1 181 ? 9.133 -7.582 2.248 1 98.56 181 ASP B C 1
ATOM 3669 O O . ASP B 1 181 ? 9.164 -8.312 1.257 1 98.56 181 ASP B O 1
ATOM 3673 N N . VAL B 1 182 ? 8.078 -6.855 2.609 1 98.81 182 VAL B N 1
ATOM 3674 C CA . VAL B 1 182 ? 6.809 -6.953 1.897 1 98.81 182 VAL B CA 1
ATOM 3675 C C . VAL B 1 182 ? 6.922 -6.27 0.537 1 98.81 182 VAL B C 1
ATOM 3677 O O . VAL B 1 182 ? 7.773 -5.395 0.345 1 98.81 182 VAL B O 1
ATOM 3680 N N . VAL B 1 183 ? 6.082 -6.742 -0.406 1 98.75 183 VAL B N 1
ATOM 3681 C CA . VAL B 1 183 ? 5.938 -6.129 -1.722 1 98.75 183 VAL B CA 1
ATOM 3682 C C . VAL B 1 183 ? 4.5 -5.656 -1.919 1 98.75 183 VAL B C 1
ATOM 3684 O O . VAL B 1 183 ? 3.613 -6 -1.134 1 98.75 183 VAL B O 1
ATOM 3687 N N . SER B 1 184 ? 4.297 -4.793 -2.898 1 98.81 184 SER B N 1
ATOM 3688 C CA . SER B 1 184 ? 2.99 -4.203 -3.166 1 98.81 184 SER B CA 1
ATOM 3689 C C . SER B 1 184 ? 2.725 -4.105 -4.664 1 98.81 184 SER B C 1
ATOM 3691 O O . SER B 1 184 ? 3.658 -4.152 -5.469 1 98.81 184 SER B O 1
ATOM 3693 N N . ARG B 1 185 ? 1.479 -4.07 -4.969 1 98.56 185 ARG B N 1
ATOM 3694 C CA . ARG B 1 185 ? 1.029 -3.941 -6.352 1 98.56 185 ARG B CA 1
ATOM 3695 C C . ARG B 1 185 ? 0.839 -2.477 -6.73 1 98.56 185 ARG B C 1
ATOM 3697 O O . ARG B 1 185 ? 0.408 -1.667 -5.906 1 98.56 185 ARG B O 1
ATOM 3704 N N . LEU B 1 186 ? 1.298 -2.119 -7.891 1 98.38 186 LEU B N 1
ATOM 3705 C CA . LEU B 1 186 ? 1.006 -0.828 -8.5 1 98.38 186 LEU B CA 1
ATOM 3706 C C . LEU B 1 186 ? 0.228 -1.006 -9.805 1 98.38 186 LEU B C 1
ATOM 3708 O O . LEU B 1 186 ? -0.542 -1.959 -9.945 1 98.38 186 LEU B O 1
ATOM 3712 N N . GLY B 1 187 ? 0.191 0.005 -10.672 1 96.69 187 GLY B N 1
ATOM 3713 C CA . GLY B 1 187 ? -0.477 -0.119 -11.961 1 96.69 187 GLY B CA 1
ATOM 3714 C C . GLY B 1 187 ? 0.292 -0.97 -12.953 1 96.69 187 GLY B C 1
ATOM 3715 O O . GLY B 1 187 ? 1.507 -1.139 -12.82 1 96.69 187 GLY B O 1
ATOM 3716 N N . SER B 1 188 ? -0.41 -1.56 -13.844 1 93.88 188 SER B N 1
ATOM 3717 C CA . SER B 1 188 ? 0.202 -2.352 -14.906 1 93.88 188 SER B CA 1
ATOM 3718 C C . SER B 1 188 ? 1.012 -3.512 -14.336 1 93.88 188 SER B C 1
ATOM 3720 O O . SER B 1 188 ? 0.51 -4.277 -13.508 1 93.88 188 SER B O 1
ATOM 3722 N N . ASN B 1 189 ? 2.258 -3.66 -14.781 1 94.38 189 ASN B N 1
ATOM 3723 C CA . ASN B 1 189 ? 3.074 -4.785 -14.336 1 94.38 189 ASN B CA 1
ATOM 3724 C C . ASN B 1 189 ? 3.965 -4.395 -13.156 1 94.38 189 ASN B C 1
ATOM 3726 O O . ASN B 1 189 ? 4.828 -5.172 -12.742 1 94.38 189 ASN B O 1
ATOM 3730 N N . TRP B 1 190 ? 3.674 -3.236 -12.602 1 97.5 190 TRP B N 1
ATOM 3731 C CA . TRP B 1 190 ? 4.609 -2.697 -11.617 1 97.5 190 TRP B CA 1
ATOM 3732 C C . TRP B 1 190 ? 4.281 -3.203 -10.219 1 97.5 190 TRP B C 1
ATOM 3734 O O . TRP B 1 190 ? 3.109 -3.283 -9.836 1 97.5 190 TRP B O 1
ATOM 3744 N N . TYR B 1 191 ? 5.312 -3.572 -9.586 1 98.5 191 TYR B N 1
ATOM 3745 C CA . TYR B 1 191 ? 5.359 -3.834 -8.156 1 98.5 191 TYR B CA 1
ATOM 3746 C C . TYR B 1 191 ? 6.375 -2.93 -7.469 1 98.5 191 TYR B C 1
ATOM 3748 O O . TY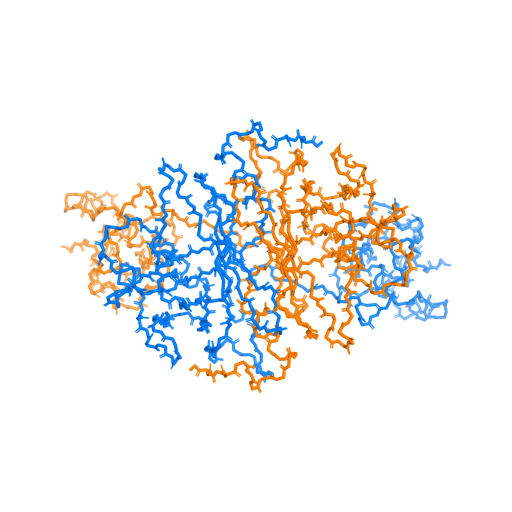R B 1 191 ? 7.156 -2.246 -8.133 1 98.5 191 TYR B O 1
ATOM 3756 N N . SER B 1 192 ? 6.293 -2.838 -6.16 1 98.75 192 SER B N 1
ATOM 3757 C CA . SER B 1 192 ? 7.32 -2.148 -5.387 1 98.75 192 SER B CA 1
ATOM 3758 C C . SER B 1 192 ? 7.738 -2.967 -4.172 1 98.75 192 SER B C 1
ATOM 3760 O O . SER B 1 192 ? 6.895 -3.549 -3.486 1 98.75 192 SER B O 1
ATOM 3762 N N . ARG B 1 193 ? 9.055 -3.148 -4.012 1 98.69 193 ARG B N 1
ATOM 3763 C CA . ARG B 1 193 ? 9.625 -3.719 -2.795 1 98.69 193 ARG B CA 1
ATOM 3764 C C . ARG B 1 193 ? 9.781 -2.656 -1.712 1 98.69 193 ARG B C 1
ATOM 3766 O O . ARG B 1 193 ? 10.57 -1.72 -1.861 1 98.69 193 ARG B O 1
ATOM 3773 N N . ALA B 1 194 ? 9.07 -2.725 -0.586 1 98.5 194 ALA B N 1
ATOM 3774 C CA . ALA B 1 194 ? 9.008 -1.673 0.426 1 98.5 194 ALA B CA 1
ATOM 3775 C C . ALA B 1 194 ? 10.391 -1.377 0.999 1 98.5 194 ALA B C 1
ATOM 3777 O O . ALA B 1 194 ? 10.734 -0.218 1.247 1 98.5 194 ALA B O 1
ATOM 3778 N N . ASN B 1 195 ? 11.219 -2.354 1.172 1 97.81 195 ASN B N 1
ATOM 3779 C CA . ASN B 1 195 ? 12.523 -2.244 1.823 1 97.81 195 ASN B CA 1
ATOM 3780 C C . ASN B 1 195 ? 13.43 -1.259 1.098 1 97.81 195 ASN B C 1
ATOM 3782 O O . ASN B 1 195 ? 14.273 -0.605 1.722 1 97.81 195 ASN B O 1
ATOM 3786 N N . ALA B 1 196 ? 13.281 -1.21 -0.145 1 97.75 196 ALA B N 1
ATOM 3787 C CA . ALA B 1 196 ? 14.18 -0.386 -0.951 1 97.75 196 ALA B CA 1
ATOM 3788 C C . ALA B 1 196 ? 13.875 1.098 -0.767 1 97.75 196 ALA B C 1
ATOM 3790 O O . ALA B 1 196 ? 14.734 1.948 -1.007 1 97.75 196 ALA B O 1
ATOM 3791 N N . GLY B 1 197 ? 12.68 1.404 -0.286 1 98.25 197 GLY B N 1
ATOM 3792 C CA . GLY B 1 197 ? 12.281 2.801 -0.213 1 98.25 197 GLY B CA 1
ATOM 3793 C C . GLY B 1 197 ? 11.883 3.236 1.186 1 98.25 197 GLY B C 1
ATOM 3794 O O . GLY B 1 197 ? 11.148 4.211 1.353 1 98.25 197 GLY B O 1
ATOM 3795 N N . LEU B 1 198 ? 12.336 2.541 2.219 1 98.19 198 LEU B N 1
ATOM 3796 C CA . LEU B 1 198 ? 11.898 2.828 3.584 1 98.19 198 LEU B CA 1
ATOM 3797 C C . LEU B 1 198 ? 12.477 4.156 4.066 1 98.19 198 LEU B C 1
ATOM 3799 O O . LEU B 1 198 ? 13.648 4.449 3.836 1 98.19 198 LEU B O 1
ATOM 3803 N N . PHE B 1 199 ? 11.617 4.969 4.711 1 97.19 199 PHE B N 1
ATOM 3804 C CA . PHE B 1 199 ? 12.031 6.168 5.43 1 97.19 199 PHE B CA 1
ATOM 3805 C C . PHE B 1 199 ? 11.086 6.461 6.59 1 97.19 199 PHE B C 1
ATOM 3807 O O . PHE B 1 199 ? 9.969 5.941 6.629 1 97.19 199 PHE B O 1
ATOM 3814 N N . GLU B 1 200 ? 11.492 7.234 7.531 1 95.38 200 GLU B N 1
ATOM 3815 C CA . GLU B 1 200 ? 10.68 7.523 8.703 1 95.38 200 GLU B CA 1
ATOM 3816 C C . GLU B 1 200 ? 10.125 8.938 8.656 1 95.38 200 GLU B C 1
ATOM 3818 O O . GLU B 1 200 ? 10.773 9.852 8.133 1 95.38 200 GLU B O 1
ATOM 3823 N N . VAL B 1 201 ? 8.953 9.094 9.086 1 93.31 201 VAL B N 1
ATOM 3824 C CA . VAL B 1 201 ? 8.312 10.391 9.297 1 93.31 201 VAL B CA 1
ATOM 3825 C C . VAL B 1 201 ? 7.941 10.539 10.773 1 93.31 201 VAL B C 1
ATOM 3827 O O . VAL B 1 201 ? 7.223 9.711 11.328 1 93.31 201 VAL B O 1
ATOM 3830 N N . GLU B 1 202 ? 8.469 11.555 11.414 1 87.06 202 GLU B N 1
ATOM 3831 C CA . GLU B 1 202 ? 8.18 11.797 12.82 1 87.06 202 GLU B CA 1
ATOM 3832 C C . GLU B 1 202 ? 6.711 12.164 13.031 1 87.06 202 GLU B C 1
ATOM 3834 O O . GLU B 1 202 ? 6.18 13.031 12.336 1 87.06 202 GLU B O 1
ATOM 3839 N N . LYS B 1 203 ? 6.082 11.484 13.969 1 80.31 203 LYS B N 1
ATOM 3840 C CA . LYS B 1 203 ? 4.664 11.727 14.219 1 80.31 203 LYS B CA 1
ATOM 3841 C C . LYS B 1 203 ? 4.461 13.008 15.016 1 80.31 203 LYS B C 1
ATOM 3843 O O . LYS B 1 203 ? 5.188 13.266 15.977 1 80.31 203 LYS B O 1
ATOM 3848 N N . PRO B 1 204 ? 3.475 13.766 14.586 1 72.25 204 PRO B N 1
ATOM 3849 C CA . PRO B 1 204 ? 3.189 14.984 15.344 1 72.25 204 PRO B CA 1
ATOM 3850 C C . PRO B 1 204 ? 2.498 14.711 16.672 1 72.25 204 PRO B C 1
ATOM 3852 O O . PRO B 1 204 ? 2.379 15.602 17.516 1 72.25 204 PRO B O 1
ATOM 3855 N N . LEU B 1 205 ? 1.769 13.555 16.797 1 62.56 205 LEU B N 1
ATOM 3856 C CA . LEU B 1 205 ? 0.909 13.258 17.953 1 62.56 205 LEU B CA 1
ATOM 3857 C C . LEU B 1 205 ? 1.663 13.453 19.25 1 62.56 205 LEU B C 1
ATOM 3859 O O . LEU B 1 205 ? 1.063 13.789 20.281 1 62.56 205 LEU B O 1
ATOM 3863 N N . THR B 1 206 ? 2.98 13.266 19.203 1 62.03 206 THR B N 1
ATOM 3864 C CA . THR B 1 206 ? 3.701 13.375 20.469 1 62.03 206 THR B CA 1
ATOM 3865 C C . THR B 1 206 ? 3.979 14.836 20.797 1 62.03 206 THR B C 1
ATOM 3867 O O . THR B 1 206 ? 4.168 15.188 21.969 1 62.03 206 THR B O 1
ATOM 3870 N N . THR B 1 207 ? 3.818 15.672 19.781 1 65.94 207 THR B N 1
ATOM 3871 C CA . THR B 1 207 ? 4.043 17.109 19.938 1 65.94 207 THR B CA 1
ATOM 3872 C C . THR B 1 207 ? 3.053 17.906 19.094 1 65.94 207 THR B C 1
ATOM 3874 O O . THR B 1 207 ? 2.605 17.438 18.047 1 65.94 207 THR B O 1
ATOM 3877 N N . LEU B 1 208 ? 2.451 18.969 19.594 1 84.75 208 LEU B N 1
ATOM 3878 C CA . LEU B 1 208 ? 1.641 19.906 18.812 1 84.75 208 LEU B CA 1
ATOM 3879 C C . LEU B 1 208 ? 2.518 20.766 17.906 1 84.75 208 LEU B C 1
ATOM 3881 O O . LEU B 1 208 ? 3.121 21.734 18.375 1 84.75 208 LEU B O 1
ATOM 3885 N N . GLY B 1 209 ? 2.611 20.297 16.641 1 90.38 209 GLY B N 1
ATOM 3886 C CA . GLY B 1 209 ? 3.406 21.094 15.711 1 90.38 209 GLY B CA 1
ATOM 3887 C C . GLY B 1 209 ? 2.908 22.516 15.57 1 90.38 209 GLY B C 1
ATOM 3888 O O . GLY B 1 209 ? 1.699 22.766 15.547 1 90.38 209 GLY B O 1
ATOM 3889 N N . ILE B 1 210 ? 3.812 23.438 15.398 1 91.69 210 ILE B N 1
ATOM 3890 C CA . ILE B 1 210 ? 3.445 24.844 15.305 1 91.69 210 ILE B CA 1
ATOM 3891 C C . ILE B 1 210 ? 2.744 25.109 13.969 1 91.69 210 ILE B C 1
ATOM 3893 O O . ILE B 1 210 ? 1.966 26.062 13.852 1 91.69 210 ILE B O 1
ATOM 3897 N N . GLY B 1 211 ? 3.059 24.266 12.992 1 94.06 211 GLY B N 1
ATOM 3898 C CA . GLY B 1 211 ? 2.449 24.438 11.68 1 94.06 211 GLY B CA 1
ATOM 3899 C C . GLY B 1 211 ? 3.281 25.297 10.742 1 94.06 211 GLY B C 1
ATOM 3900 O O . GLY B 1 211 ? 4.059 26.141 11.188 1 94.06 211 GLY B O 1
ATOM 3901 N N . VAL B 1 212 ? 3.045 25.062 9.477 1 95.19 212 VAL B N 1
ATOM 3902 C CA . VAL B 1 212 ? 3.736 25.797 8.43 1 95.19 212 VAL B CA 1
ATOM 3903 C C . VAL B 1 212 ? 3.295 27.266 8.445 1 95.19 212 VAL B C 1
ATOM 3905 O O . VAL B 1 212 ? 4.078 28.156 8.117 1 95.19 212 VAL B O 1
ATOM 3908 N N . ASP B 1 213 ? 2.059 27.469 8.906 1 94.62 213 ASP B N 1
ATOM 3909 C CA . ASP B 1 213 ? 1.511 28.828 8.938 1 94.62 213 ASP B CA 1
ATOM 3910 C C . ASP B 1 213 ? 2.303 29.703 9.898 1 94.62 213 ASP B C 1
ATOM 3912 O O . ASP B 1 213 ? 2.254 30.938 9.797 1 94.62 213 ASP B O 1
ATOM 3916 N N . GLN B 1 214 ? 3.014 29.078 10.812 1 93.56 214 GLN B N 1
ATOM 3917 C CA . GLN B 1 214 ? 3.76 29.844 11.805 1 93.56 214 GLN B CA 1
ATOM 3918 C C . GLN B 1 214 ? 5.203 30.062 11.359 1 93.56 214 GLN B C 1
ATOM 3920 O O . GLN B 1 214 ? 5.957 30.781 12.016 1 93.56 214 GLN B O 1
ATOM 3925 N N . ILE B 1 215 ? 5.605 29.422 10.305 1 95.44 215 ILE B N 1
ATOM 3926 C CA . ILE B 1 215 ? 6.941 29.641 9.766 1 95.44 215 ILE B CA 1
ATOM 3927 C C . ILE B 1 215 ? 7.031 31.031 9.133 1 95.44 215 ILE B C 1
ATOM 3929 O O . ILE B 1 215 ? 6.172 31.406 8.344 1 95.44 215 ILE B O 1
ATOM 3933 N N . PRO B 1 216 ? 8.031 31.797 9.477 1 95.94 216 PRO B N 1
ATOM 3934 C CA . PRO B 1 216 ? 8.172 33.156 8.898 1 95.94 216 PRO B CA 1
ATOM 3935 C C . PRO B 1 216 ? 8.18 33.125 7.375 1 95.94 216 PRO B C 1
ATOM 3937 O O . PRO B 1 216 ? 8.719 32.219 6.762 1 95.94 216 PRO B O 1
ATOM 3940 N N . ALA B 1 217 ? 7.723 34.188 6.789 1 95.5 217 ALA B N 1
ATOM 3941 C CA . ALA B 1 217 ? 7.551 34.312 5.34 1 95.5 217 ALA B CA 1
ATOM 3942 C C . ALA B 1 217 ? 8.891 34.188 4.617 1 95.5 217 ALA B C 1
ATOM 3944 O O . ALA B 1 217 ? 8.977 33.594 3.545 1 95.5 217 ALA B O 1
ATOM 3945 N N . PHE B 1 218 ? 9.898 34.781 5.207 1 94.19 218 PHE B N 1
ATOM 3946 C CA . PHE B 1 218 ? 11.18 34.812 4.504 1 94.19 218 PHE B CA 1
ATOM 3947 C C . PHE B 1 218 ? 11.734 33.406 4.344 1 94.19 218 PHE B C 1
ATOM 3949 O O . PHE B 1 218 ? 12.523 33.156 3.43 1 94.19 218 PHE B O 1
ATOM 3956 N N . ILE B 1 219 ? 11.32 32.5 5.219 1 94.69 219 ILE B N 1
ATOM 3957 C CA . ILE B 1 219 ? 11.734 31.109 5.113 1 94.69 219 ILE B CA 1
ATOM 3958 C C . ILE B 1 219 ? 10.867 30.375 4.086 1 94.69 219 ILE B C 1
ATOM 3960 O O . ILE B 1 219 ? 11.383 29.781 3.139 1 94.69 219 ILE B O 1
ATOM 3964 N N . LYS B 1 220 ? 9.57 30.484 4.195 1 92.94 220 LYS B N 1
ATOM 3965 C CA . LYS B 1 220 ? 8.609 29.766 3.361 1 92.94 220 LYS B CA 1
ATOM 3966 C C . LYS B 1 220 ? 8.727 30.188 1.898 1 92.94 220 LYS B C 1
ATOM 3968 O O . LYS B 1 220 ? 8.508 29.375 0.995 1 92.94 220 LYS B O 1
ATOM 3973 N N . GLU B 1 221 ? 9.164 31.438 1.719 1 92.31 221 GLU B N 1
ATOM 3974 C CA . GLU B 1 221 ? 9.148 31.984 0.369 1 92.31 221 GLU B CA 1
ATOM 3975 C C . GLU B 1 221 ? 10.539 31.953 -0.257 1 92.31 221 GLU B C 1
ATOM 3977 O O . GLU B 1 221 ? 10.727 32.438 -1.379 1 92.31 221 GLU B O 1
ATOM 3982 N N . SER B 1 222 ? 11.648 31.5 0.375 1 91.44 222 SER B N 1
ATOM 3983 C CA . SER B 1 222 ? 13.031 31.5 -0.079 1 91.44 222 SER B CA 1
ATOM 3984 C C . SER B 1 222 ? 13.219 30.547 -1.264 1 91.44 222 SER B C 1
ATOM 3986 O O . SER B 1 222 ? 14.219 30.656 -1.987 1 91.44 222 SER B O 1
ATOM 3988 N N . ASN B 1 223 ? 12.422 29.578 -1.606 1 90.38 223 ASN B N 1
ATOM 3989 C CA . ASN B 1 223 ? 12.508 28.578 -2.658 1 90.38 223 ASN B CA 1
ATOM 3990 C C . ASN B 1 223 ? 13.539 27.5 -2.32 1 90.38 223 ASN B C 1
ATOM 3992 O O . ASN B 1 223 ? 13.852 26.656 -3.154 1 90.38 223 ASN B O 1
ATOM 3996 N N . HIS B 1 224 ? 14.141 27.516 -1.167 1 95.06 224 HIS B N 1
ATOM 3997 C CA . HIS B 1 224 ? 15.164 26.547 -0.772 1 95.06 224 HIS B CA 1
ATOM 3998 C C . HIS B 1 224 ? 14.547 25.328 -0.099 1 95.06 224 HIS B C 1
ATOM 4000 O O . HIS B 1 224 ? 15.203 24.297 0.04 1 95.06 224 HIS B O 1
ATOM 4006 N N . PHE B 1 225 ? 13.352 25.469 0.302 1 95.69 225 PHE B N 1
ATOM 4007 C CA . PHE B 1 225 ? 12.727 24.422 1.088 1 95.69 225 PHE B CA 1
ATOM 4008 C C . PHE B 1 225 ? 11.508 23.859 0.363 1 95.69 225 PHE B C 1
ATOM 4010 O O . PHE B 1 225 ? 10.688 24.609 -0.155 1 95.69 225 PHE B O 1
ATOM 4017 N N . ASN B 1 226 ? 11.469 22.531 0.246 1 94.44 226 ASN B N 1
ATOM 4018 C CA . ASN B 1 226 ? 10.312 21.875 -0.355 1 94.44 226 ASN B CA 1
ATOM 4019 C C . ASN B 1 226 ? 9.281 21.484 0.697 1 94.44 226 ASN B C 1
ATOM 4021 O O . ASN B 1 226 ? 9.398 21.859 1.863 1 94.44 226 ASN B O 1
ATOM 4025 N N . GLY B 1 227 ? 8.234 20.812 0.29 1 94.88 227 GLY B N 1
ATOM 4026 C CA . GLY B 1 227 ? 7.141 20.469 1.188 1 94.88 227 GLY B CA 1
ATOM 4027 C C . GLY B 1 227 ? 7.59 19.656 2.381 1 94.88 227 GLY B C 1
ATOM 4028 O O . GLY B 1 227 ? 7.066 19.812 3.486 1 94.88 227 GLY B O 1
ATOM 4029 N N . ASN B 1 228 ? 8.484 18.766 2.189 1 95.62 228 ASN B N 1
ATOM 4030 C CA . ASN B 1 228 ? 9 17.953 3.295 1 95.62 228 ASN B CA 1
ATOM 4031 C C . ASN B 1 228 ? 9.758 18.812 4.305 1 95.62 228 ASN B C 1
ATOM 4033 O O . ASN B 1 228 ? 9.617 18.625 5.516 1 95.62 228 ASN B O 1
ATOM 4037 N N . ASP B 1 229 ? 10.57 19.75 3.781 1 96.25 229 ASP B N 1
ATOM 4038 C CA . ASP B 1 229 ? 11.312 20.656 4.66 1 96.25 229 ASP B CA 1
ATOM 4039 C C . ASP B 1 229 ? 10.359 21.484 5.512 1 96.25 229 ASP B C 1
ATOM 4041 O O . ASP B 1 229 ? 10.555 21.609 6.723 1 96.25 229 ASP B O 1
ATOM 4045 N N . LEU B 1 230 ? 9.375 22 4.859 1 96.06 230 LEU B N 1
ATOM 4046 C CA . LEU B 1 230 ? 8.398 22.812 5.562 1 96.06 230 LEU B CA 1
ATOM 4047 C C . LEU B 1 230 ? 7.625 21.984 6.582 1 96.06 230 LEU B C 1
ATOM 4049 O O . LEU B 1 230 ? 7.336 22.469 7.684 1 96.06 230 LEU B O 1
ATOM 4053 N N . GLY B 1 231 ? 7.254 20.781 6.195 1 95.31 231 GLY B N 1
A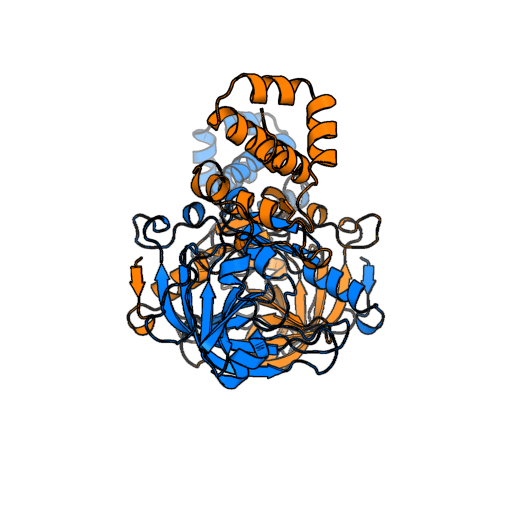TOM 4054 C CA . GLY B 1 231 ? 6.613 19.875 7.145 1 95.31 231 GLY B CA 1
ATOM 4055 C C . GLY B 1 231 ? 7.445 19.625 8.391 1 95.31 231 GLY B C 1
ATOM 4056 O O . GLY B 1 231 ? 6.926 19.656 9.508 1 95.31 231 GLY B O 1
ATOM 4057 N N . LYS B 1 232 ? 8.734 19.422 8.172 1 95.06 232 LYS B N 1
ATOM 4058 C CA . LYS B 1 232 ? 9.648 19.219 9.297 1 95.06 232 LYS B CA 1
ATOM 4059 C C . LYS B 1 232 ? 9.734 20.453 10.172 1 95.06 232 LYS B C 1
ATOM 4061 O O . LYS B 1 232 ? 9.641 20.375 11.398 1 95.06 232 LYS B O 1
ATOM 4066 N N . LEU B 1 233 ? 9.914 21.594 9.57 1 95.5 233 LEU B N 1
ATOM 4067 C CA . LEU B 1 233 ? 10.008 22.859 10.305 1 95.5 233 LEU B CA 1
ATOM 4068 C C . LEU B 1 233 ? 8.727 23.125 11.078 1 95.5 233 LEU B C 1
ATOM 4070 O O . LEU B 1 233 ? 8.766 23.656 12.195 1 95.5 233 LEU B O 1
ATOM 4074 N N . GLY B 1 234 ? 7.629 22.766 10.516 1 94.56 234 GLY B N 1
ATOM 4075 C CA . GLY B 1 234 ? 6.348 23.016 11.156 1 94.56 234 GLY B CA 1
ATOM 4076 C C . GLY B 1 234 ? 6.035 22.031 12.273 1 94.56 234 GLY B C 1
ATOM 4077 O O . GLY B 1 234 ? 5.121 22.266 13.07 1 94.56 234 GLY B O 1
ATOM 4078 N N . ASN B 1 235 ? 6.738 20.938 12.414 1 93.94 235 ASN B N 1
ATOM 4079 C CA . ASN B 1 235 ? 6.402 19.844 13.328 1 93.94 235 ASN B CA 1
ATOM 4080 C C . ASN B 1 235 ? 7.129 19.984 14.664 1 93.94 235 ASN B C 1
ATOM 4082 O O . ASN B 1 235 ? 7.188 19.031 15.445 1 93.94 235 ASN B O 1
ATOM 4086 N N . ILE B 1 236 ? 7.699 21.172 14.953 1 92.31 236 ILE B N 1
ATOM 4087 C CA . ILE B 1 236 ? 8.305 21.406 16.266 1 92.31 236 ILE B CA 1
ATOM 4088 C C . ILE B 1 236 ? 7.262 21.984 17.219 1 92.31 236 ILE B C 1
ATOM 4090 O O . ILE B 1 236 ? 6.273 22.578 16.781 1 92.31 236 ILE B O 1
ATOM 4094 N N . GLU B 1 237 ? 7.516 21.781 18.453 1 90.38 237 GLU B N 1
ATOM 4095 C CA . GLU B 1 237 ? 6.555 22.234 19.453 1 90.38 237 GLU B CA 1
ATOM 4096 C C . GLU B 1 237 ? 6.723 23.719 19.75 1 90.38 237 GLU B C 1
ATOM 4098 O O . GLU B 1 237 ? 5.742 24.422 20 1 90.38 237 GLU B O 1
ATOM 4103 N N . LYS B 1 238 ? 7.973 24.094 19.797 1 91.75 238 LYS B N 1
ATOM 4104 C CA . LYS B 1 238 ? 8.281 25.484 20.156 1 91.75 238 LYS B CA 1
ATOM 4105 C C . LYS B 1 238 ? 9.484 26 19.359 1 91.75 238 LYS B C 1
ATOM 4107 O O . LYS B 1 238 ? 10.469 25.281 19.188 1 91.75 238 LYS B O 1
ATOM 4112 N N . ILE B 1 239 ? 9.352 27.219 18.984 1 93.5 239 ILE B N 1
ATOM 4113 C CA . ILE B 1 239 ? 10.461 27.891 18.312 1 93.5 239 ILE B CA 1
ATOM 4114 C C . ILE B 1 239 ? 11.578 28.172 19.312 1 93.5 239 ILE B C 1
ATOM 4116 O O . ILE B 1 239 ? 11.32 28.578 20.438 1 93.5 239 ILE B O 1
ATOM 4120 N N . PRO B 1 240 ? 12.812 27.906 18.922 1 95.88 240 PRO B N 1
ATOM 4121 C CA . PRO B 1 240 ? 13.922 28.156 19.844 1 95.88 240 PRO B CA 1
ATOM 4122 C C . PRO B 1 240 ? 13.969 29.609 20.328 1 95.88 240 PRO B C 1
ATOM 4124 O O . PRO B 1 240 ? 13.68 30.531 19.562 1 95.88 240 PRO B O 1
ATOM 4127 N N . THR B 1 241 ? 14.414 29.75 21.609 1 96.12 241 THR B N 1
ATOM 4128 C CA . THR B 1 241 ? 14.523 31.078 22.203 1 96.12 241 THR B CA 1
ATOM 4129 C C . THR B 1 241 ? 15.789 31.781 21.719 1 96.12 241 THR B C 1
ATOM 4131 O O . THR B 1 241 ? 16.688 31.141 21.172 1 96.12 241 THR B O 1
ATOM 4134 N N . GLU B 1 242 ? 15.812 33.062 22 1 96.31 242 GLU B N 1
ATOM 4135 C CA . GLU B 1 242 ? 17 33.812 21.656 1 96.31 242 GLU B CA 1
ATOM 4136 C C . GLU B 1 242 ? 18.234 33.281 22.375 1 96.31 242 GLU B C 1
ATOM 4138 O O . GLU B 1 242 ? 19.328 33.281 21.812 1 96.31 242 GLU B O 1
ATOM 4143 N N . GLU B 1 243 ? 18.047 32.875 23.578 1 97.12 243 GLU B N 1
ATOM 4144 C CA . GLU B 1 243 ? 19.141 32.344 24.375 1 97.12 243 GLU B CA 1
ATOM 4145 C C . GLU B 1 243 ? 19.656 31.031 23.766 1 97.12 243 GLU B C 1
ATOM 4147 O O . GLU B 1 243 ? 20.875 30.844 23.672 1 97.12 243 GLU B O 1
ATOM 4152 N N . GLU B 1 244 ? 18.734 30.172 23.391 1 96.81 244 GLU B N 1
ATOM 4153 C CA . GLU B 1 244 ? 19.109 28.906 22.766 1 96.81 244 GLU B CA 1
ATOM 4154 C C . GLU B 1 244 ? 19.875 29.141 21.469 1 96.81 244 GLU B C 1
ATOM 4156 O O . GLU B 1 244 ? 20.844 28.438 21.172 1 96.81 244 GLU B O 1
ATOM 4161 N N . ILE B 1 245 ? 19.438 30.094 20.703 1 97.5 245 ILE B N 1
ATOM 4162 C CA . ILE B 1 245 ? 20.047 30.422 19.422 1 97.5 245 ILE B CA 1
ATOM 4163 C C . ILE B 1 245 ? 21.453 30.969 19.656 1 97.5 245 ILE B C 1
ATOM 4165 O O . ILE B 1 245 ? 22.406 30.562 18.984 1 97.5 245 ILE B O 1
ATOM 4169 N N . ALA B 1 246 ? 21.578 31.812 20.641 1 96.25 246 ALA B N 1
ATOM 4170 C CA . ALA B 1 246 ? 22.875 32.406 20.953 1 96.25 246 ALA B CA 1
ATOM 4171 C C . ALA B 1 246 ? 23.875 31.344 21.359 1 96.25 246 ALA B C 1
ATOM 4173 O O . ALA B 1 246 ? 25.031 31.375 20.938 1 96.25 246 ALA B O 1
ATOM 4174 N N . ILE B 1 247 ? 23.453 30.438 22.172 1 96.94 247 ILE B N 1
ATOM 4175 C CA . ILE B 1 247 ? 24.312 29.359 22.641 1 96.94 247 ILE B CA 1
ATOM 4176 C C . ILE B 1 247 ? 24.734 28.5 21.453 1 96.94 247 ILE B C 1
ATOM 4178 O O . ILE B 1 247 ? 25.906 28.141 21.328 1 96.94 247 ILE B O 1
ATOM 4182 N N . PHE B 1 248 ? 23.781 28.25 20.594 1 97.31 248 PHE B N 1
ATOM 4183 C CA . PHE B 1 248 ? 24.031 27.422 19.422 1 97.31 248 PHE B CA 1
ATOM 4184 C C . PHE B 1 248 ? 25.078 28.062 18.5 1 97.31 248 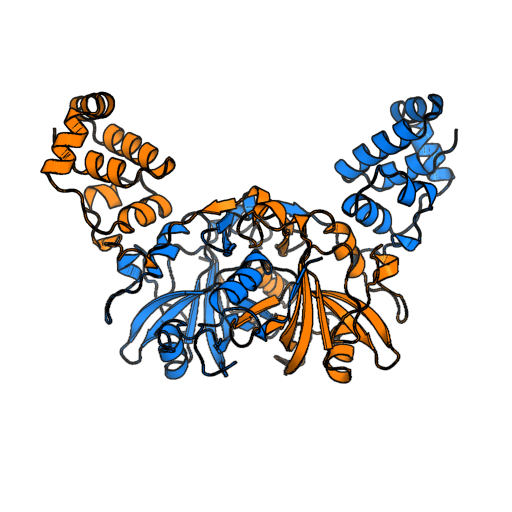PHE B C 1
ATOM 4186 O O . PHE B 1 248 ? 26 27.406 18.047 1 97.31 248 PHE B O 1
ATOM 4193 N N . VAL B 1 249 ? 24.906 29.312 18.25 1 96.25 249 VAL B N 1
ATOM 4194 C CA . VAL B 1 249 ? 25.812 30.031 17.375 1 96.25 249 VAL B CA 1
ATOM 4195 C C . VAL B 1 249 ? 27.203 30.078 18 1 96.25 249 VAL B C 1
ATOM 4197 O O . VAL B 1 249 ? 28.219 29.859 17.312 1 96.25 249 VAL B O 1
ATOM 4200 N N . LYS B 1 250 ? 27.234 30.25 19.25 1 95.19 250 LYS B N 1
ATOM 4201 C CA . LYS B 1 250 ? 28.516 30.359 19.953 1 95.19 250 LYS B CA 1
ATOM 4202 C C . LYS B 1 250 ? 29.281 29.047 19.922 1 95.19 250 LYS B C 1
ATOM 4204 O O . LYS B 1 250 ? 30.5 29.031 19.812 1 95.19 250 LYS B O 1
ATOM 4209 N N . GLU B 1 251 ? 28.562 27.969 19.922 1 96.31 251 GLU B N 1
ATOM 4210 C CA . GLU B 1 251 ? 29.172 26.656 20.078 1 96.31 251 GLU B CA 1
ATOM 4211 C C . GLU B 1 251 ? 29.484 26.031 18.719 1 96.31 251 GLU B C 1
ATOM 4213 O O . GLU B 1 251 ? 30.141 24.984 18.656 1 96.31 251 GLU B O 1
ATOM 4218 N N . ASN B 1 252 ? 29.078 26.688 17.656 1 95.5 252 ASN B N 1
ATOM 4219 C CA . ASN B 1 252 ? 29.219 26.062 16.344 1 95.5 252 ASN B CA 1
ATOM 4220 C C . ASN B 1 252 ? 30 26.953 15.391 1 95.5 252 ASN B C 1
ATOM 4222 O O . ASN B 1 252 ? 29.438 27.859 14.773 1 95.5 252 ASN B O 1
ATOM 4226 N N . PHE B 1 253 ? 31.188 26.562 15.117 1 93.62 253 PHE B N 1
ATOM 4227 C CA . PHE B 1 253 ? 32.094 27.359 14.297 1 93.62 253 PHE B CA 1
ATOM 4228 C C . PHE B 1 253 ? 31.578 27.438 12.859 1 93.62 253 PHE B C 1
ATOM 4230 O O . PHE B 1 253 ? 31.688 28.484 12.219 1 93.62 253 PHE B O 1
ATOM 4237 N N . GLU B 1 254 ? 31.094 26.422 12.422 1 94.12 254 GLU B N 1
ATOM 4238 C CA . GLU B 1 254 ? 30.578 26.391 11.055 1 94.12 254 GLU B CA 1
ATOM 4239 C C . GLU B 1 254 ? 29.422 27.359 10.883 1 94.12 254 GLU B C 1
ATOM 4241 O O . GLU B 1 254 ? 29.297 28.016 9.852 1 94.12 254 GLU B O 1
ATOM 4246 N N . VAL B 1 255 ? 28.609 27.359 11.852 1 95.75 255 VAL B N 1
ATOM 4247 C CA . VAL B 1 255 ? 27.453 28.234 11.828 1 95.75 255 VAL B CA 1
ATOM 4248 C C . VAL B 1 255 ? 27.906 29.703 11.852 1 95.75 255 VAL B C 1
ATOM 4250 O O . VAL B 1 255 ? 27.359 30.531 11.133 1 95.75 255 VAL B O 1
ATOM 4253 N N . LYS B 1 256 ? 28.906 30.016 12.672 1 94.88 256 LYS B N 1
ATOM 4254 C CA . LYS B 1 256 ? 29.469 31.359 12.719 1 94.88 256 LYS B CA 1
ATOM 4255 C C . LYS B 1 256 ? 30 31.797 11.352 1 94.88 256 LYS B C 1
ATOM 4257 O O . LYS B 1 256 ? 29.812 32.938 10.945 1 94.88 256 LYS B O 1
ATOM 4262 N N . ALA B 1 257 ? 30.594 30.859 10.742 1 94.81 257 ALA B N 1
ATOM 4263 C CA . ALA B 1 257 ? 31.141 31.141 9.414 1 94.81 257 ALA B CA 1
ATOM 4264 C C . ALA B 1 257 ? 30.031 31.453 8.414 1 94.81 257 ALA B C 1
ATOM 4266 O O . ALA B 1 257 ? 30.156 32.375 7.609 1 94.81 257 ALA B O 1
ATOM 4267 N N . VAL B 1 258 ? 29 30.734 8.414 1 95.88 258 VAL B N 1
ATOM 4268 C CA . VAL B 1 258 ? 27.859 30.922 7.52 1 95.88 258 VAL B CA 1
ATOM 4269 C C . VAL B 1 258 ? 27.219 32.281 7.777 1 95.88 258 VAL B C 1
ATOM 4271 O O . VAL B 1 258 ? 26.891 33.031 6.836 1 95.88 258 VAL B O 1
ATOM 4274 N N . LEU B 1 259 ? 27.094 32.625 9.039 1 95.06 259 LEU B N 1
ATOM 4275 C CA . LEU B 1 259 ? 26.453 33.875 9.414 1 95.06 259 LEU B CA 1
ATOM 4276 C C . LEU B 1 259 ? 27.344 35.094 9.062 1 95.06 259 LEU B C 1
ATOM 4278 O O . LEU B 1 259 ? 26.844 36.156 8.695 1 95.06 259 LEU B O 1
ATOM 4282 N N . SER B 1 260 ? 28.625 34.906 9.117 1 92.5 260 SER B N 1
ATOM 4283 C CA . SER B 1 260 ? 29.578 35.969 8.844 1 92.5 260 SER B CA 1
ATOM 4284 C C . SER B 1 260 ? 29.609 36.312 7.355 1 92.5 260 SER B C 1
ATOM 4286 O O . SER B 1 260 ? 29.938 37.438 6.977 1 92.5 260 SER B O 1
ATOM 4288 N N . ALA B 1 261 ? 29.281 35.344 6.559 1 91.5 261 ALA B N 1
ATOM 4289 C CA . ALA B 1 261 ? 29.297 35.531 5.109 1 91.5 261 ALA B CA 1
ATOM 4290 C C . ALA B 1 261 ? 28.203 36.5 4.672 1 91.5 261 ALA B C 1
ATOM 4292 O O . ALA B 1 261 ? 28.25 37.062 3.566 1 91.5 261 ALA B O 1
ATOM 4293 N N . ASP B 1 262 ? 27.219 36.812 5.445 1 87.94 262 ASP B N 1
ATOM 4294 C CA . ASP B 1 262 ? 26.094 37.688 5.184 1 87.94 262 ASP B CA 1
ATOM 4295 C C . ASP B 1 262 ? 25.406 37.344 3.863 1 87.94 262 ASP B C 1
ATOM 4297 O O . ASP B 1 262 ? 25.156 38.219 3.035 1 87.94 262 ASP B O 1
ATOM 4301 N N . ASP B 1 263 ? 25.312 36.156 3.578 1 92.5 263 ASP B N 1
ATOM 4302 C CA . ASP B 1 263 ? 24.656 35.562 2.412 1 92.5 263 ASP B CA 1
ATOM 4303 C C . ASP B 1 263 ? 23.484 34.656 2.826 1 92.5 263 ASP B C 1
ATOM 4305 O O . ASP B 1 263 ? 23.688 33.562 3.305 1 92.5 263 ASP B O 1
ATOM 4309 N N . ILE B 1 264 ? 22.344 35.156 2.562 1 93.38 264 ILE B N 1
ATOM 4310 C CA . ILE B 1 264 ? 21.141 34.5 3.051 1 93.38 264 ILE B CA 1
ATOM 4311 C C . ILE B 1 264 ? 20.984 33.125 2.373 1 93.38 264 ILE B C 1
ATOM 4313 O O . ILE B 1 264 ? 20.469 32.188 2.975 1 93.38 264 ILE B O 1
ATOM 4317 N N . ASP B 1 265 ? 21.469 32.969 1.149 1 95.31 265 ASP B N 1
ATOM 4318 C CA . ASP B 1 265 ? 21.375 31.688 0.435 1 95.31 265 ASP B CA 1
ATOM 4319 C C . ASP B 1 265 ? 22.219 30.625 1.116 1 95.31 265 ASP B C 1
ATOM 4321 O O . ASP B 1 265 ? 21.797 29.469 1.214 1 95.31 265 ASP B O 1
ATOM 4325 N N . LYS B 1 266 ? 23.359 31.031 1.573 1 95.25 266 LYS B N 1
ATOM 4326 C CA . LYS B 1 266 ? 24.203 30.094 2.293 1 95.25 266 LYS B CA 1
ATOM 4327 C C . LYS B 1 266 ? 23.547 29.641 3.594 1 95.25 266 LYS B C 1
ATOM 4329 O O . LYS B 1 266 ? 23.703 28.484 3.994 1 95.25 266 LYS B O 1
ATOM 4334 N N . LYS B 1 267 ? 22.875 30.609 4.254 1 96.25 267 LYS B N 1
ATOM 4335 C CA . LYS B 1 267 ? 22.125 30.297 5.469 1 96.25 267 LYS B CA 1
ATOM 4336 C C . LYS B 1 267 ? 21.031 29.266 5.195 1 96.25 267 LYS B C 1
ATOM 4338 O O . LYS B 1 267 ? 20.906 28.281 5.922 1 96.25 267 LYS B O 1
ATOM 4343 N N . PHE B 1 268 ? 20.344 29.469 4.082 1 97.31 268 PHE B N 1
ATOM 4344 C CA . PHE B 1 268 ? 19.266 28.562 3.707 1 97.31 268 PHE B CA 1
ATOM 4345 C C . PHE B 1 268 ? 19.828 27.203 3.309 1 97.31 268 PHE B C 1
ATOM 4347 O O . PHE B 1 268 ? 19.266 26.156 3.666 1 97.31 268 PHE B O 1
ATOM 4354 N N . GLU B 1 269 ? 20.938 27.156 2.619 1 96.88 269 GLU B N 1
ATOM 4355 C CA . GLU B 1 269 ? 21.562 25.906 2.188 1 96.88 269 GLU B CA 1
ATOM 4356 C C . GLU B 1 269 ? 22.016 25.078 3.383 1 96.88 269 GLU B C 1
ATOM 4358 O O . GLU B 1 269 ? 21.812 23.859 3.414 1 96.88 269 GLU B O 1
ATOM 4363 N N . LYS B 1 270 ? 22.641 25.719 4.309 1 97 270 LYS B N 1
ATOM 4364 C CA . LYS B 1 270 ? 23.094 25.016 5.504 1 97 270 LYS B CA 1
ATOM 4365 C C . LYS B 1 270 ? 21.922 24.516 6.32 1 97 270 LYS B C 1
ATOM 4367 O O . LYS B 1 270 ? 21.969 23.422 6.883 1 97 270 LYS B O 1
ATOM 4372 N N . ALA B 1 271 ? 20.906 25.328 6.438 1 97.81 271 ALA B N 1
ATOM 4373 C CA . ALA B 1 271 ? 19.688 24.891 7.133 1 97.81 271 ALA B CA 1
ATOM 4374 C C . ALA B 1 271 ? 19.078 23.672 6.461 1 97.81 271 ALA B C 1
ATOM 4376 O O . ALA B 1 271 ? 18.609 22.75 7.133 1 97.81 271 ALA B O 1
ATOM 4377 N N . LYS B 1 272 ? 19.062 23.656 5.141 1 97.81 272 LYS B N 1
ATOM 4378 C CA . LYS B 1 272 ? 18.578 22.516 4.379 1 97.81 272 LYS B CA 1
ATOM 4379 C C . LYS B 1 272 ? 19.375 21.25 4.703 1 97.81 272 LYS B C 1
ATOM 4381 O O . LYS B 1 272 ? 18.812 20.172 4.828 1 97.81 272 LYS B O 1
ATOM 4386 N N . GLU B 1 273 ? 20.625 21.422 4.816 1 97.25 273 GLU B N 1
ATOM 4387 C CA . GLU B 1 273 ? 21.484 20.312 5.195 1 97.25 273 GLU B CA 1
ATOM 4388 C C . GLU B 1 273 ? 21.078 19.75 6.555 1 97.25 273 GLU B C 1
ATOM 4390 O O . GLU B 1 273 ? 21.047 18.531 6.742 1 97.25 273 GLU B O 1
ATOM 4395 N N . TYR B 1 274 ? 20.844 20.641 7.52 1 97.5 274 TYR B N 1
ATOM 4396 C CA . TYR B 1 274 ? 20.391 20.219 8.836 1 97.5 274 TYR B CA 1
ATOM 4397 C C . TYR B 1 274 ? 19.078 19.438 8.734 1 97.5 274 TYR B C 1
ATOM 4399 O O . TYR B 1 274 ? 18.922 18.391 9.375 1 97.5 274 TYR B O 1
ATOM 4407 N N . LEU B 1 275 ? 18.188 19.906 7.91 1 96.5 275 LEU B N 1
ATOM 4408 C CA . LEU B 1 275 ? 16.906 19.25 7.742 1 96.5 275 LEU B CA 1
ATOM 4409 C C . LEU B 1 275 ? 17.078 17.859 7.113 1 96.5 275 LEU B C 1
ATOM 4411 O O . LEU B 1 275 ? 16.422 16.906 7.52 1 96.5 275 LEU B O 1
ATOM 4415 N N . ASP B 1 276 ? 17.969 17.766 6.133 1 94.94 276 ASP B N 1
ATOM 4416 C CA . ASP B 1 276 ? 18.25 16.484 5.48 1 94.94 276 ASP B CA 1
ATOM 4417 C C . ASP B 1 276 ? 18.812 15.469 6.469 1 94.94 276 ASP B C 1
ATOM 4419 O O . ASP B 1 276 ? 18.656 14.266 6.281 1 94.94 276 ASP B O 1
ATOM 4423 N N . GLN B 1 277 ? 19.391 16.016 7.516 1 95.19 277 GLN B N 1
ATOM 4424 C CA . GLN B 1 277 ? 19.969 15.18 8.555 1 95.19 277 GLN B CA 1
ATOM 4425 C C . GLN B 1 277 ? 19.016 15.031 9.734 1 95.19 277 GLN B C 1
ATOM 4427 O O . GLN B 1 277 ? 19.406 14.531 10.797 1 95.19 277 GLN B O 1
ATOM 4432 N N . ASN B 1 278 ? 17.828 15.508 9.594 1 93.56 278 ASN B N 1
ATOM 4433 C CA . ASN B 1 278 ? 16.781 15.461 10.602 1 93.56 278 ASN B CA 1
ATOM 4434 C C . ASN B 1 278 ? 17.172 16.234 11.859 1 93.56 278 ASN B C 1
ATOM 4436 O O . ASN B 1 278 ? 16.766 15.883 12.961 1 93.56 278 ASN B O 1
ATOM 4440 N N . LYS B 1 279 ? 18.094 17.219 11.766 1 96.06 279 LYS B N 1
ATOM 4441 C CA . LYS B 1 279 ? 18.438 18.172 12.828 1 96.06 279 LYS B CA 1
ATOM 4442 C C . LYS B 1 279 ? 17.594 19.438 12.727 1 96.06 279 LYS B C 1
ATOM 4444 O O . LYS B 1 279 ? 18.125 20.516 12.5 1 96.06 279 LYS B O 1
ATOM 4449 N N . VAL B 1 280 ? 16.344 19.266 13.055 1 95.94 280 VAL B N 1
ATOM 4450 C CA . VAL B 1 280 ? 15.344 20.297 12.766 1 95.94 280 VAL B CA 1
ATOM 4451 C C . VAL B 1 280 ? 15.578 21.516 13.648 1 95.94 280 VAL B C 1
ATOM 4453 O O . VAL B 1 280 ? 15.508 22.656 13.18 1 95.94 280 VAL B O 1
ATOM 4456 N N . LEU B 1 281 ? 15.875 21.312 14.898 1 96.06 281 LEU B N 1
ATOM 4457 C CA . LEU B 1 281 ? 16.078 22.438 15.805 1 96.06 281 LEU B CA 1
ATOM 4458 C C . LEU B 1 281 ? 17.328 23.234 15.414 1 96.06 281 LEU B C 1
ATOM 4460 O O . LEU B 1 281 ? 17.344 24.453 15.531 1 96.06 281 LEU B O 1
ATOM 4464 N N . ASN B 1 282 ? 18.375 22.531 14.953 1 97.56 282 ASN B N 1
ATOM 4465 C CA . ASN B 1 282 ? 19.547 23.234 14.445 1 97.56 282 ASN B CA 1
ATOM 4466 C C . ASN B 1 282 ? 19.203 24.109 13.242 1 97.56 282 ASN B C 1
ATOM 4468 O O . ASN B 1 282 ? 19.703 25.234 13.125 1 97.56 282 ASN B O 1
ATOM 4472 N N . ALA B 1 283 ? 18.391 23.594 12.391 1 97.88 283 ALA B N 1
ATOM 4473 C CA . ALA B 1 283 ? 17.953 24.375 11.234 1 97.88 283 ALA B CA 1
ATOM 4474 C C . ALA B 1 283 ? 17.219 25.641 11.68 1 97.88 283 ALA B C 1
ATOM 4476 O O . ALA B 1 283 ? 17.5 26.734 11.18 1 97.88 283 ALA B O 1
ATOM 4477 N N . TRP B 1 284 ? 16.359 25.484 12.648 1 97.25 284 TRP B N 1
ATOM 4478 C CA . TRP B 1 284 ? 15.609 26.609 13.172 1 97.25 284 TRP B CA 1
ATOM 4479 C C . TRP B 1 284 ? 16.531 27.656 13.789 1 97.25 284 TRP B C 1
ATOM 4481 O O . TRP B 1 284 ? 16.406 28.844 13.508 1 97.25 284 TRP B O 1
ATOM 4491 N N . LYS B 1 285 ? 17.391 27.188 14.625 1 97.81 285 LYS B N 1
ATOM 4492 C CA . LYS B 1 285 ? 18.312 28.109 15.297 1 97.81 285 LYS B CA 1
ATOM 4493 C C . LYS B 1 285 ? 19.141 28.891 14.289 1 97.81 285 LYS B C 1
ATOM 4495 O O . LYS B 1 285 ? 19.328 30.094 14.43 1 97.81 285 LYS B O 1
ATOM 4500 N N . LEU B 1 286 ? 19.578 28.234 13.305 1 97.5 286 LEU B N 1
ATOM 4501 C CA . LEU B 1 286 ? 20.375 28.906 12.273 1 97.5 286 LEU B CA 1
ATOM 4502 C C . LEU B 1 286 ? 19.516 29.906 11.508 1 97.5 286 LEU B C 1
ATOM 4504 O O . LEU B 1 286 ? 19.938 31.047 11.289 1 97.5 286 LEU B O 1
ATOM 4508 N N . LEU B 1 287 ? 18.359 29.484 11.109 1 97.25 287 LEU B N 1
ATOM 4509 C CA . LEU B 1 287 ? 17.484 30.312 10.289 1 97.25 287 LEU B CA 1
ATOM 4510 C C . LEU B 1 287 ? 17.094 31.594 11.023 1 97.25 287 LEU B C 1
ATOM 4512 O O . LEU B 1 287 ? 16.922 32.656 10.406 1 97.25 287 LEU B O 1
ATOM 4516 N N . LEU B 1 288 ? 17.016 31.516 12.359 1 96.5 288 LEU B N 1
ATOM 4517 C CA . LEU B 1 288 ? 16.547 32.656 13.148 1 96.5 288 LEU B CA 1
ATOM 4518 C C . LEU B 1 288 ? 17.719 33.438 13.711 1 96.5 288 LEU B C 1
ATOM 4520 O O . LEU B 1 288 ? 17.516 34.5 14.297 1 96.5 288 LEU B O 1
ATOM 4524 N N . ALA B 1 289 ? 18.875 32.875 13.555 1 95.5 289 ALA B N 1
ATOM 4525 C CA . ALA B 1 289 ? 20.047 33.562 14.086 1 95.5 289 ALA B CA 1
ATOM 4526 C C . ALA B 1 289 ? 20.297 34.875 13.352 1 95.5 289 ALA B C 1
ATOM 4528 O O . ALA B 1 289 ? 20.125 34.969 12.133 1 95.5 289 ALA B O 1
ATOM 4529 N N . GLU B 1 290 ? 20.594 35.812 14.141 1 87.62 290 GLU B N 1
ATOM 4530 C CA . GLU B 1 290 ? 20.984 37.094 13.586 1 87.62 290 GLU B CA 1
ATOM 4531 C C . GLU B 1 290 ? 22.5 37.219 13.445 1 87.62 290 GLU B C 1
ATOM 4533 O O . GLU B 1 290 ? 23.25 36.469 14.086 1 87.62 290 GLU B O 1
ATOM 4538 N N . LYS B 1 291 ? 22.953 38.062 12.531 1 76.62 291 LYS B N 1
ATOM 4539 C CA . LYS B 1 291 ? 24.375 38.344 12.398 1 76.62 291 LYS B CA 1
ATOM 4540 C C . LYS B 1 291 ? 24.922 39 13.656 1 76.62 291 LYS B C 1
ATOM 4542 O O . LYS B 1 291 ? 24.219 39.75 14.328 1 76.62 291 LYS B O 1
#

Radius of gyration: 25.93 Å; Cα contacts (8 Å, |Δi|>4): 1464; chains: 2; bounding box: 56×71×57 Å

Secondary structure (DSSP, 8-state):
-EEE-GGGS-HHHHHHHHHHHS-SB--EEEEEE-TT--EEEEEESSEEEEEETTEEEEE-PPPPTTT----HHHHHHHHH-EEEEE--BGGGHHHHHHTTS-PPTT--HHHHHTPPEE--SSSSSPEETT-SEEEEEEEEEEEE--SSTT--EEEEEEEEEEEE-GGGB-TTSSBPHHHH-BEEE-STTEEEEGGGGEEE---GGGS----GGGS-HHHHTSS---HHHHHHHHT-SSPPPHHHHHHHHHH-HHHHHHHHTT-HHHHHHHHHHHHHTT-HHHHHHHHH---/-EEE-GGGS-HHHHHHHHHHHS-SB--EEEEEE-TT--EEEEEESSEEEEEETTEEEEE-PPPPTTT----HHHHHHHHH-EEEEEP-BGGGHHHHHHTTS-PPTT--HHHHHTPPEE--SSSSSPEETT-SEEEEEEEEEEEE--SSTT--EEEEEEEEEEEE-GGGB-TTSSBPHHHH-BEEE-STTEEEEGGGGEEE---GGGS----GGGS-HHHHTSSS--HHHHHHHHT-SSPPPHHHHHHHHHH-HHHHHHHHTT-HHHHHHHHHHHHHTT-HHHHHHHHH---

Organism: Flavobacterium indicum (strain DSM 17447 / CIP 109464 / GPTSA100-9) (NCBI:txid1094466)

Foldseek 3Di:
DDDDDLVPDDPVVSVQVVQQVPDFFFKFFKWFAAPVLAIATAIFRQWDFDDVVQTKIKTWFFQAQVPLHGDPRVNRCVVFQWMKTFFDAPVLVVLNVQSNPPDDPPDRSCVRSVFDFDADDPGRTTYTPVGQKMFIWGWDDWAWQDRHGGTIIITMIGGDDMDGHPQQADPVRHGNPLRNQGKGDGGDPDIDGQNVPDDDDDDLVVAVFQALVPPDPCLVVVVLDDPLLSVLLRSDRDQDDPVRLVVLCVVDPVLVVQQVVVDLVSLSVVLVVCVVVVVNNSSRSSNPDHD/DDDDDLVPDDPVVSVQVCQQVPDFFFKFFKWFAAPVLAIATAIFRQWDFDDVVQTKIKTWFFQAQVPRHGDPRVNRCVVFQWMKTFFDAPVQVVLNVQLNPPDDPPDRSCVRSVFDFDADDPGRTTYTPVGQKMFIWGWDDWAWQDRHGGTIIITMIGGDDMDGHPQQADPVRHGNPLRNQGKGDGGDPDIDGQNVPDDDDDDLVVAPFQALVPPDPCLVVVVLDDPLLSVLLRSDRDQDDPVRLVVLCVVDPVLVVQQVVVDLVSLSVVLVVCVVVVVNNSSRSSNPDHD

pLDDT: mean 95.94, std 4.86, range [61.53, 99.0]

InterPro domains:
  IPR002563 Flavin reductase like domain [PF01613] (24-171)
  IPR002563 Flavin reductase like domain [SM00903] (20-174)
  IPR012349 FMN-binding split barrel [G3DSA:2.30.110.10] (1-207)